Protein AF-0000000086676119 (afdb_homodimer)

Secondary structure (DSSP, 8-state):
--------STHHHHHHHHHHHHHHHHHHHHHHHHHHHTT-SSHHHHHHHHHHHHHHHHHHHHHHHHHHHTT--HHHHHGGGHHHHHHHHHT---SSHHHHHHHHHHHHHHHHHHHHHHHTTPPTTHHHHHHHTSPPHHHHHHHHHHHHHHHHH-THHHHHHHHHHHHHHHHHHHHHHHHHHH-HHHHHHHHHHHGGGHHHHHHHHHHHHHHHHHHTT---/-------TTTHHHHHHHHHHHHHHHHHHHHHHHHHHHTT-SSHHHHHHHHHHHHHHHHHHHHHHHHHHHTT--HHHHHGGGHHHHHHHHHT---SSHHHHHHHHHHHHHHHHHHHHHHHTTPPTTHHHHHHHTSPPHHHHHHHHHHHHHHHHH-THHHHHHHHHHHHHHHHHHHHHHHHHHH-HHHHHHHHHHHGGGHHHHHHHHHHHHHHHHHHTT---

Organism: NCBI:txid175570

InterPro domains:
  IPR009078 Ferritin-like superfamily [SSF47240] (15-130)
  IPR012347 Ferritin-like [G3DSA:1.20.1260.10] (3-219)
  IPR059125 Ferritin-like domain, actinomycetes [PF13794] (12-191)

Radius of gyration: 24.66 Å; Cα contacts (8 Å, |Δi|>4): 494; chains: 2; bounding box: 58×83×66 Å

Solvent-accessible surface area (backbone atoms only — not comparable to full-atom values): 22727 Å² total; per-residue (Å²): 128,83,80,75,72,78,78,71,78,74,55,51,62,29,49,46,48,50,43,12,44,50,25,43,50,22,50,49,46,19,46,51,33,40,58,41,23,71,48,37,93,45,64,63,58,19,48,53,38,35,46,54,16,26,50,24,38,55,38,20,50,55,38,38,51,50,33,45,74,72,73,37,59,47,54,70,42,22,54,83,43,48,62,49,54,50,50,42,49,70,75,57,66,59,90,43,39,68,46,36,36,45,43,54,41,51,52,48,45,54,49,38,54,51,49,54,58,52,29,73,61,45,55,86,68,54,21,58,50,54,61,67,57,43,78,62,63,70,58,46,49,49,34,40,50,53,46,36,50,49,27,74,75,38,62,69,47,29,58,56,51,19,54,50,49,49,50,51,52,52,43,49,51,53,36,50,50,53,50,44,71,74,31,58,50,52,40,44,52,51,39,69,57,34,47,94,34,51,67,55,49,53,50,50,53,52,49,52,49,50,51,56,35,48,75,41,60,29,55,133,130,82,80,74,70,76,76,76,70,76,56,47,62,28,48,47,46,49,42,14,47,51,26,42,49,21,51,50,47,20,46,51,32,40,59,42,24,72,45,37,93,45,62,61,58,19,49,53,38,34,44,54,16,27,49,24,36,55,38,20,52,56,37,37,50,50,33,44,75,73,73,37,59,46,54,70,43,20,53,82,42,48,61,49,55,49,51,42,48,70,75,56,65,58,90,42,41,68,47,36,36,46,44,54,38,50,52,50,47,54,51,38,54,49,49,55,58,52,28,74,60,46,55,86,66,56,21,59,50,54,59,64,56,43,79,60,62,67,58,45,51,51,33,40,50,52,46,34,51,50,27,73,75,37,62,70,48,28,58,56,52,19,54,50,49,49,50,51,53,50,42,50,52,53,36,51,50,52,49,43,72,72,30,58,50,51,41,45,52,49,40,69,58,36,46,93,35,48,68,55,48,53,49,52,54,52,51,53,49,50,51,55,32,48,74,40,63,30,54,133

Sequence (440 aa):
MADTQPPPEQTEPAVIELLGLLAYAELVAFDRMAADARLAPDLTRRAILSEMAGREIDNFRRLADRLRELGTDPEEAMTPFVGPLQDYHAKTEPNDWLEALTKAYIGEGLADDFYREIAGFLQSPDRELVLDVLHESRFEEFSAEEIRAAIAADPKVANRLSMWARRLSGEALSQAQAVAMAHAGLVALVMVGVGDQAASLFKRLTSAHSARMTSVGLNNMADTQPPPEQTEPAVIELLGLLAYAELVAFDRMAADARLAPDLTRRAILSEMAGREIDNFRRLADRLRELGTDPEEAMTPFVGPLQDYHAKTEPNDWLEALTKAYIGEGLADDFYREIAGFLQSPDRELVLDVLHESRFEEFSAEEIRAAIAADPKVANRLSMWARRLSGEALSQAQAVAMAHAGLVALVMVGVGDQAASLFKRLTSAHSARMTSVGLNN

Structure (mmCIF, N/CA/C/O backbone):
data_AF-0000000086676119-model_v1
#
loop_
_entity.id
_entity.type
_entity.pdbx_description
1 polymer tRNA-(MS
#
loop_
_atom_site.group_PDB
_atom_site.id
_atom_site.type_symbol
_atom_site.label_atom_id
_atom_site.label_alt_id
_atom_site.label_comp_id
_atom_site.label_asym_id
_atom_site.label_entity_id
_atom_site.label_seq_id
_atom_site.pdbx_PDB_ins_code
_atom_site.Cartn_x
_atom_site.Cartn_y
_atom_site.Cartn_z
_atom_site.occupancy
_atom_site.B_iso_or_equiv
_atom_site.auth_seq_id
_atom_site.auth_comp_id
_atom_site.auth_asym_id
_atom_site.auth_atom_id
_atom_site.pdbx_PDB_model_num
ATOM 1 N N . MET A 1 1 ? 1.864 50.688 -15.875 1 29.44 1 MET A N 1
ATOM 2 C CA . MET A 1 1 ? 3.016 49.812 -16.031 1 29.44 1 MET A CA 1
ATOM 3 C C . MET A 1 1 ? 3.275 49.031 -14.75 1 29.44 1 MET A C 1
ATOM 5 O O . MET A 1 1 ? 3.787 49.562 -13.766 1 29.44 1 MET A O 1
ATOM 9 N N . ALA A 1 2 ? 2.326 48.188 -14.312 1 40.25 2 ALA A N 1
ATOM 10 C CA . ALA A 1 2 ? 2.303 47.719 -12.938 1 40.25 2 ALA A CA 1
ATOM 11 C C . ALA A 1 2 ? 3.598 46.969 -12.594 1 40.25 2 ALA A C 1
ATOM 13 O O . ALA A 1 2 ? 4.102 46.188 -13.391 1 40.25 2 ALA A O 1
ATOM 14 N N . ASP A 1 3 ? 4.617 47.656 -12.031 1 38.5 3 ASP A N 1
ATOM 15 C CA . ASP A 1 3 ? 5.871 47.156 -11.484 1 38.5 3 ASP A CA 1
ATOM 16 C C . ASP A 1 3 ? 5.684 45.75 -10.867 1 38.5 3 ASP A C 1
ATOM 18 O O . ASP A 1 3 ? 4.879 45.594 -9.953 1 38.5 3 ASP A O 1
ATOM 22 N N . THR A 1 4 ? 5.77 44.688 -11.648 1 38.91 4 THR A N 1
ATOM 23 C CA . THR A 1 4 ? 5.84 43.25 -11.484 1 38.91 4 THR A CA 1
ATOM 24 C C . THR A 1 4 ? 6.773 42.875 -10.328 1 38.91 4 THR A C 1
ATOM 26 O O . THR A 1 4 ? 7.988 43.062 -10.422 1 38.91 4 THR A O 1
ATOM 29 N N . GLN A 1 5 ? 6.414 43.219 -9.023 1 40.84 5 GLN A N 1
ATOM 30 C CA . GLN A 1 5 ? 7.16 42.875 -7.816 1 40.84 5 GLN A CA 1
ATOM 31 C C . GLN A 1 5 ? 7.816 41.5 -7.949 1 40.84 5 GLN A C 1
ATOM 33 O O . GLN A 1 5 ? 7.188 40.562 -8.422 1 40.84 5 GLN A O 1
ATOM 38 N N . PRO A 1 6 ? 9.141 41.438 -8.016 1 45.19 6 PRO A N 1
ATOM 39 C CA . PRO A 1 6 ? 9.977 40.219 -8.133 1 45.19 6 PRO A CA 1
ATOM 40 C C . PRO A 1 6 ? 9.461 39.062 -7.297 1 45.19 6 PRO A C 1
ATOM 42 O O . PRO A 1 6 ? 8.992 39.281 -6.172 1 45.19 6 PRO A O 1
ATOM 45 N N . PRO A 1 7 ? 8.883 38.031 -7.77 1 43.41 7 PRO A N 1
ATOM 46 C CA . PRO A 1 7 ? 8.336 36.844 -7.137 1 43.41 7 PRO A CA 1
ATOM 47 C C . PRO A 1 7 ? 9.242 36.281 -6.039 1 43.41 7 PRO A C 1
ATOM 49 O O . PRO A 1 7 ? 10.453 36.156 -6.234 1 43.41 7 PRO A O 1
ATOM 52 N N . PRO A 1 8 ? 8.977 36.281 -4.625 1 42.59 8 PRO A N 1
ATOM 53 C CA . PRO A 1 8 ? 9.812 36.031 -3.453 1 42.59 8 PRO A CA 1
ATOM 54 C C . PRO A 1 8 ? 10.742 34.844 -3.643 1 42.59 8 PRO A C 1
ATOM 56 O O . PRO A 1 8 ? 10.305 33.781 -4.09 1 42.59 8 PRO A O 1
ATOM 59 N N . GLU A 1 9 ? 11.945 34.812 -3.867 1 46.28 9 GLU A N 1
ATOM 60 C CA . GLU A 1 9 ? 13.094 33.969 -3.551 1 46.28 9 GLU A CA 1
ATOM 61 C C . GLU A 1 9 ? 12.859 33.188 -2.273 1 46.28 9 GLU A C 1
ATOM 63 O O . GLU A 1 9 ? 13.312 32.031 -2.156 1 46.28 9 GLU A O 1
ATOM 68 N N . GLN A 1 10 ? 12.312 33.812 -1.153 1 46.47 10 GLN A N 1
ATOM 69 C CA . GLN A 1 10 ? 12.102 33.406 0.229 1 46.47 10 GLN A CA 1
ATOM 70 C C . GLN A 1 10 ? 11.078 32.25 0.312 1 46.47 10 GLN A C 1
ATOM 72 O O . GLN A 1 10 ? 10.984 31.578 1.336 1 46.47 10 GLN A O 1
ATOM 77 N N . THR A 1 11 ? 10.102 32.125 -0.656 1 55.72 11 THR A N 1
ATOM 78 C CA . THR A 1 11 ? 8.945 31.25 -0.73 1 55.72 11 THR A CA 1
ATOM 79 C C . THR A 1 11 ? 9.383 29.812 -0.968 1 55.72 11 THR A C 1
ATOM 81 O O . THR A 1 11 ? 8.766 28.875 -0.458 1 55.72 11 THR A O 1
ATOM 84 N N . GLU A 1 12 ? 10.75 29.703 -1.245 1 76.69 12 GLU A N 1
ATOM 85 C CA . GLU A 1 12 ? 11.164 28.391 -1.768 1 76.69 12 GLU A CA 1
ATOM 86 C C . GLU A 1 12 ? 11.461 27.422 -0.636 1 76.69 12 GLU A C 1
ATOM 88 O O . GLU A 1 12 ? 11.008 26.266 -0.664 1 76.69 12 GLU A O 1
ATOM 93 N N . PRO A 1 13 ? 11.984 28.078 0.512 1 82.81 13 PRO A N 1
ATOM 94 C CA . PRO A 1 13 ? 12.273 27.109 1.572 1 82.81 13 PRO A CA 1
ATOM 95 C C . PRO A 1 13 ? 11.016 26.609 2.27 1 82.81 13 PRO A C 1
ATOM 97 O O . PRO A 1 13 ? 10.922 25.422 2.607 1 82.81 13 PRO A O 1
ATOM 100 N N . ALA A 1 14 ? 10.078 27.5 2.383 1 84.19 14 ALA A N 1
ATOM 101 C CA . ALA A 1 14 ? 8.836 27.109 3.043 1 84.19 14 ALA A CA 1
ATOM 102 C C . ALA A 1 14 ? 8.055 26.109 2.199 1 84.19 14 ALA A C 1
ATOM 104 O O . ALA A 1 14 ? 7.438 25.188 2.736 1 84.19 14 ALA A O 1
ATOM 105 N N . VAL A 1 15 ? 8.094 26.344 0.938 1 89.69 15 VAL A N 1
ATOM 106 C CA . VAL A 1 15 ? 7.41 25.453 0.02 1 89.69 15 VAL A CA 1
ATOM 107 C C . VAL A 1 15 ? 8.07 24.062 0.061 1 89.69 15 VAL A C 1
ATOM 109 O O . VAL A 1 15 ? 7.379 23.047 0.087 1 89.69 15 VAL A O 1
ATOM 112 N N . ILE A 1 16 ? 9.32 24.062 0.099 1 93.06 16 ILE A N 1
ATOM 113 C CA . ILE A 1 16 ? 10.062 22.812 0.166 1 93.06 16 ILE A CA 1
ATOM 114 C C . ILE A 1 16 ? 9.727 22.078 1.462 1 93.06 16 ILE A C 1
ATOM 116 O O . ILE A 1 16 ? 9.516 20.859 1.458 1 93.06 16 ILE A O 1
ATOM 120 N N . GLU A 1 17 ? 9.633 22.781 2.521 1 92.44 17 GLU A N 1
ATOM 121 C CA . GLU A 1 17 ? 9.273 22.188 3.803 1 92.44 17 GLU A CA 1
ATOM 122 C C . GLU A 1 17 ? 7.859 21.609 3.764 1 92.44 17 GLU A C 1
ATOM 124 O O . GLU A 1 17 ? 7.621 20.5 4.238 1 92.44 17 GLU A O 1
ATOM 129 N N . LEU A 1 18 ? 6.988 22.391 3.197 1 92.5 18 LEU A N 1
ATOM 130 C CA . LEU A 1 18 ? 5.609 21.922 3.084 1 92.5 18 LEU A CA 1
ATOM 131 C C . LEU A 1 18 ? 5.531 20.656 2.234 1 92.5 18 LEU A C 1
ATOM 133 O O . LEU A 1 18 ? 4.871 19.688 2.617 1 92.5 18 LEU A O 1
ATOM 137 N N . LEU A 1 19 ? 6.207 20.719 1.117 1 95.44 19 LEU A N 1
ATOM 138 C CA . LEU A 1 19 ? 6.191 19.562 0.218 1 95.44 19 LEU A CA 1
ATOM 139 C C . LEU A 1 19 ? 6.84 18.344 0.875 1 95.44 19 LEU A C 1
ATOM 141 O O . LEU A 1 19 ? 6.391 17.219 0.68 1 95.44 19 LEU A O 1
ATOM 145 N N . GLY A 1 20 ? 7.906 18.516 1.616 1 96.5 20 GLY A N 1
ATOM 146 C CA . GLY A 1 20 ? 8.516 17.438 2.375 1 96.5 20 GLY A CA 1
ATOM 147 C C . GLY A 1 20 ? 7.582 16.828 3.4 1 96.5 20 GLY A C 1
ATOM 148 O O . GLY A 1 20 ? 7.508 15.609 3.529 1 96.5 20 GLY A O 1
ATOM 149 N N . LEU A 1 21 ? 6.852 17.688 4.125 1 95.19 21 LEU A N 1
ATOM 150 C CA . LEU A 1 21 ? 5.855 17.25 5.098 1 95.19 21 LEU A CA 1
ATOM 151 C C . LEU A 1 21 ? 4.773 16.406 4.426 1 95.19 21 LEU A C 1
ATOM 153 O O . LEU A 1 21 ? 4.465 15.312 4.887 1 95.19 21 LEU A O 1
ATOM 157 N N . LEU A 1 22 ? 4.293 16.922 3.316 1 96.44 22 LEU A N 1
ATOM 158 C CA . LEU A 1 22 ? 3.225 16.234 2.598 1 96.44 22 LEU A CA 1
ATOM 159 C C . LEU A 1 22 ? 3.713 14.898 2.045 1 96.44 22 LEU A C 1
ATOM 161 O O . LEU A 1 22 ? 2.996 13.898 2.104 1 96.44 22 LEU A O 1
ATOM 165 N N . ALA A 1 23 ? 4.902 14.914 1.523 1 98.25 23 ALA A N 1
ATOM 166 C CA . ALA A 1 23 ? 5.457 13.688 0.953 1 98.25 23 ALA A CA 1
ATOM 167 C C . ALA A 1 23 ? 5.594 12.602 2.016 1 98.25 23 ALA A C 1
ATOM 169 O O . ALA A 1 23 ? 5.184 11.461 1.799 1 98.25 23 ALA A O 1
ATOM 170 N N . TYR A 1 24 ? 6.102 12.969 3.102 1 98.19 24 TYR A N 1
ATOM 171 C CA . TYR A 1 24 ? 6.254 11.969 4.148 1 98.19 24 TYR A CA 1
ATOM 172 C C . TYR A 1 24 ? 4.898 11.531 4.695 1 98.19 24 TYR A C 1
ATOM 174 O O . TYR A 1 24 ? 4.691 10.359 5 1 98.19 24 TYR A O 1
ATOM 182 N N . ALA A 1 25 ? 4 12.445 4.836 1 97.12 25 ALA A N 1
ATOM 183 C CA . ALA A 1 25 ? 2.656 12.117 5.305 1 97.12 25 ALA A CA 1
ATOM 184 C C . ALA A 1 25 ? 1.995 11.086 4.398 1 97.12 25 ALA A C 1
ATOM 186 O O . ALA A 1 25 ? 1.345 10.156 4.883 1 97.12 25 ALA A O 1
ATOM 187 N N . GLU A 1 26 ? 2.164 11.25 3.1 1 97.69 26 GLU A N 1
ATOM 188 C CA . GLU A 1 26 ? 1.604 10.297 2.146 1 97.69 26 GLU A CA 1
ATOM 189 C C . GLU A 1 26 ? 2.236 8.922 2.311 1 97.69 26 GLU A C 1
ATOM 191 O O . GLU A 1 26 ? 1.542 7.902 2.26 1 97.69 26 GLU A O 1
ATOM 196 N N . LEU A 1 27 ? 3.545 8.922 2.457 1 97.81 27 LEU A N 1
ATOM 197 C CA . LEU A 1 27 ? 4.25 7.652 2.629 1 97.81 27 LEU A CA 1
ATOM 198 C C . LEU A 1 27 ? 3.777 6.934 3.889 1 97.81 27 LEU A C 1
ATOM 200 O O . LEU A 1 27 ? 3.529 5.727 3.865 1 97.81 27 LEU A O 1
ATOM 204 N N . VAL A 1 28 ? 3.594 7.656 4.938 1 96.81 28 VAL A N 1
ATOM 205 C CA . VAL A 1 28 ? 3.184 7.07 6.207 1 96.81 28 VAL A CA 1
ATOM 206 C C . VAL A 1 28 ? 1.714 6.66 6.137 1 96.81 28 VAL A C 1
ATOM 208 O O . VAL A 1 28 ? 1.33 5.609 6.656 1 96.81 28 VAL A O 1
ATOM 211 N N . ALA A 1 29 ? 0.913 7.488 5.508 1 96.19 29 ALA A N 1
ATOM 212 C CA . ALA A 1 29 ? -0.494 7.129 5.34 1 96.19 29 ALA A CA 1
ATOM 213 C C . ALA A 1 29 ? -0.639 5.82 4.566 1 96.19 29 ALA A C 1
ATOM 215 O O . ALA A 1 29 ? -1.454 4.969 4.926 1 96.19 29 ALA A O 1
ATOM 216 N N . PHE A 1 30 ? 0.092 5.723 3.531 1 97.75 30 PHE A N 1
ATOM 217 C CA . PHE A 1 30 ? 0.118 4.469 2.785 1 97.75 30 PHE A CA 1
ATOM 218 C C . PHE A 1 30 ? 0.399 3.291 3.713 1 97.75 30 PHE A C 1
ATOM 220 O O . PHE A 1 30 ? -0.354 2.316 3.729 1 97.75 30 PHE A O 1
ATOM 227 N N . ASP A 1 31 ? 1.448 3.422 4.414 1 97 31 ASP A N 1
ATOM 228 C CA . ASP A 1 31 ? 1.903 2.352 5.297 1 97 31 ASP A CA 1
ATOM 229 C C . ASP A 1 31 ? 0.831 1.994 6.324 1 97 31 ASP A C 1
ATOM 231 O O . ASP A 1 31 ? 0.498 0.82 6.496 1 97 31 ASP A O 1
ATOM 235 N N . ARG A 1 32 ? 0.284 2.955 6.922 1 96.62 32 ARG A N 1
ATOM 236 C CA . ARG A 1 32 ? -0.682 2.736 7.996 1 96.62 32 ARG A CA 1
ATOM 237 C C . ARG A 1 32 ? -1.994 2.186 7.445 1 96.62 32 ARG A C 1
ATOM 239 O O . ARG A 1 32 ? -2.6 1.297 8.047 1 96.62 32 ARG A O 1
ATOM 246 N N . MET A 1 33 ? -2.391 2.68 6.32 1 96.62 33 MET A N 1
ATOM 247 C CA . MET A 1 33 ? -3.633 2.184 5.73 1 96.62 33 MET A CA 1
ATOM 248 C C . MET A 1 33 ? -3.473 0.744 5.258 1 96.62 33 MET A C 1
ATOM 250 O O . MET A 1 33 ? -4.41 -0.051 5.344 1 96.62 33 MET A O 1
ATOM 254 N N . ALA A 1 34 ? -2.326 0.482 4.703 1 97.69 34 ALA A N 1
ATOM 255 C CA . ALA A 1 34 ? -2.062 -0.903 4.32 1 97.69 34 ALA A CA 1
ATOM 256 C C . ALA A 1 34 ? -2.168 -1.834 5.527 1 97.69 34 ALA A C 1
ATOM 258 O O . ALA A 1 34 ? -2.787 -2.896 5.445 1 97.69 34 ALA A O 1
ATOM 259 N N . ALA A 1 35 ? -1.601 -1.447 6.668 1 97 35 ALA A N 1
ATOM 260 C CA . ALA A 1 35 ? -1.695 -2.229 7.898 1 97 35 ALA A CA 1
ATOM 261 C C . ALA A 1 35 ? -3.139 -2.314 8.383 1 97 35 ALA A C 1
ATOM 263 O O . ALA A 1 35 ? -3.615 -3.391 8.75 1 97 35 ALA A O 1
ATOM 264 N N . ASP A 1 36 ? -3.803 -1.261 8.328 1 97.69 36 ASP A N 1
ATOM 265 C CA . ASP A 1 36 ? -5.176 -1.184 8.82 1 97.69 36 ASP A CA 1
ATOM 266 C C . ASP A 1 36 ? -6.109 -2.039 7.969 1 97.69 36 ASP A C 1
ATOM 268 O O . ASP A 1 36 ? -7.109 -2.559 8.469 1 97.69 36 ASP A O 1
ATOM 272 N N . ALA A 1 37 ? -5.793 -2.168 6.699 1 98.06 37 ALA A N 1
ATOM 273 C CA . ALA A 1 37 ? -6.621 -2.941 5.777 1 98.06 37 ALA A CA 1
ATOM 274 C C . ALA A 1 37 ? -6.73 -4.395 6.227 1 98.06 37 ALA A C 1
ATOM 276 O O . ALA A 1 37 ? -7.727 -5.066 5.941 1 98.06 37 ALA A O 1
ATOM 277 N N . ARG A 1 38 ? -5.82 -4.875 7.031 1 96.94 38 ARG A N 1
ATOM 278 C CA . ARG A 1 38 ? -5.828 -6.25 7.523 1 96.94 38 ARG A CA 1
ATOM 279 C C . ARG A 1 38 ? -6.926 -6.457 8.555 1 96.94 38 ARG A C 1
ATOM 281 O O . ARG A 1 38 ? -7.285 -7.594 8.875 1 96.94 38 ARG A O 1
ATOM 288 N N . LEU A 1 39 ? -7.445 -5.383 9.102 1 98.06 39 LEU A N 1
ATOM 289 C CA . LEU A 1 39 ? -8.492 -5.457 10.117 1 98.06 39 LEU A CA 1
ATOM 290 C C . LEU A 1 39 ? -9.859 -5.625 9.477 1 98.06 39 LEU A C 1
ATOM 292 O O . LEU A 1 39 ? -10.859 -5.848 10.172 1 98.06 39 LEU A O 1
ATOM 296 N N . ALA A 1 40 ? -9.914 -5.508 8.094 1 98.31 40 ALA A N 1
ATOM 297 C CA . ALA A 1 40 ? -11.195 -5.547 7.391 1 98.31 40 ALA A CA 1
ATOM 298 C C . ALA A 1 40 ? -11.891 -6.887 7.602 1 98.31 40 ALA A C 1
ATOM 300 O O . ALA A 1 40 ? -11.25 -7.938 7.613 1 98.31 40 ALA A O 1
ATOM 301 N N . PRO A 1 41 ? -13.203 -6.852 7.738 1 97.56 41 PRO A N 1
ATOM 302 C CA . PRO A 1 41 ? -13.953 -8.086 8.008 1 97.56 41 PRO A CA 1
ATOM 303 C C . PRO A 1 41 ? -14.109 -8.961 6.77 1 97.56 41 PRO A C 1
ATOM 305 O O . PRO A 1 41 ? -14.531 -10.117 6.879 1 97.56 41 PRO A O 1
ATOM 308 N N . ASP A 1 42 ? -13.852 -8.43 5.59 1 97.75 42 ASP A N 1
ATOM 309 C CA . ASP A 1 42 ? -13.93 -9.195 4.344 1 97.75 42 ASP A CA 1
ATOM 310 C C . ASP A 1 42 ? -12.992 -8.617 3.287 1 97.75 42 ASP A C 1
ATOM 312 O O . ASP A 1 42 ? -12.391 -7.559 3.488 1 97.75 42 ASP A O 1
ATOM 316 N N . LEU A 1 43 ? -12.891 -9.289 2.18 1 97.94 43 LEU A N 1
ATOM 317 C CA . LEU A 1 43 ? -11.906 -8.938 1.165 1 97.94 43 LEU A CA 1
ATOM 318 C C . LEU A 1 43 ? -12.312 -7.664 0.431 1 97.94 43 LEU A C 1
ATOM 320 O O . LEU A 1 43 ? -11.453 -6.895 -0.007 1 97.94 43 LEU A O 1
ATOM 324 N N . THR A 1 44 ? -13.602 -7.453 0.311 1 97.62 44 THR A N 1
ATOM 325 C CA . THR A 1 44 ? -14.094 -6.266 -0.382 1 97.62 44 THR A CA 1
ATOM 326 C C . THR A 1 44 ? -13.672 -4.996 0.353 1 97.62 44 THR A C 1
ATOM 328 O O . THR A 1 44 ? -13.109 -4.078 -0.252 1 97.62 44 THR A O 1
ATOM 331 N N . ARG A 1 45 ? -13.867 -4.957 1.607 1 97.88 45 ARG A N 1
ATOM 332 C CA . ARG A 1 45 ? -13.492 -3.811 2.432 1 97.88 45 ARG A CA 1
ATOM 333 C C . ARG A 1 45 ? -11.977 -3.672 2.523 1 97.88 45 ARG A C 1
ATOM 335 O O . ARG A 1 45 ? -11.445 -2.559 2.502 1 97.88 45 ARG A O 1
ATOM 342 N N . ARG A 1 46 ? -11.328 -4.801 2.627 1 98.19 46 ARG A N 1
ATOM 343 C CA . ARG A 1 46 ? -9.867 -4.781 2.617 1 98.19 46 ARG A CA 1
ATOM 344 C C . ARG A 1 46 ? -9.336 -4.141 1.338 1 98.19 46 ARG A C 1
ATOM 346 O O . ARG A 1 46 ? -8.43 -3.312 1.383 1 98.19 46 ARG A O 1
ATOM 353 N N . ALA A 1 47 ? -9.922 -4.512 0.241 1 98.12 47 ALA A N 1
ATOM 354 C CA . ALA A 1 47 ? -9.508 -3.988 -1.058 1 98.12 47 ALA A CA 1
ATOM 355 C C . ALA A 1 47 ? -9.734 -2.482 -1.145 1 98.12 47 ALA A C 1
ATOM 357 O O . ALA A 1 47 ? -8.898 -1.75 -1.677 1 98.12 47 ALA A O 1
ATOM 358 N N . ILE A 1 48 ? -10.828 -2.027 -0.602 1 97.31 48 ILE A N 1
ATOM 359 C CA . ILE A 1 48 ? -11.164 -0.61 -0.683 1 97.31 48 ILE A CA 1
ATOM 360 C C . ILE A 1 48 ? -10.125 0.212 0.079 1 97.31 48 ILE A C 1
ATOM 362 O O . ILE A 1 48 ? -9.609 1.202 -0.441 1 97.31 48 ILE A O 1
ATOM 366 N N . LEU A 1 49 ? -9.797 -0.201 1.275 1 97.81 49 LEU A N 1
ATOM 367 C CA . LEU A 1 49 ? -8.812 0.545 2.043 1 97.81 49 LEU A CA 1
ATOM 368 C C . LEU A 1 49 ? -7.426 0.414 1.416 1 97.81 49 LEU A C 1
ATOM 370 O O . LEU A 1 49 ? -6.625 1.353 1.463 1 97.81 49 LEU A O 1
ATOM 374 N N . SER A 1 50 ? -7.113 -0.746 0.822 1 98.38 50 SER A N 1
ATOM 375 C CA . SER A 1 50 ? -5.852 -0.927 0.11 1 98.38 50 SER A CA 1
ATOM 376 C C . SER A 1 50 ? -5.762 -0.001 -1.098 1 98.38 50 SER A C 1
ATOM 378 O O . SER A 1 50 ? -4.695 0.545 -1.388 1 98.38 50 SER A O 1
ATOM 380 N N . GLU A 1 51 ? -6.867 0.184 -1.766 1 97.19 51 GLU A N 1
ATOM 381 C CA . GLU A 1 51 ? -6.91 1.128 -2.877 1 97.19 51 GLU A CA 1
ATOM 382 C C . GLU A 1 51 ? -6.656 2.555 -2.4 1 97.19 51 GLU A C 1
ATOM 384 O O . GLU A 1 51 ? -5.953 3.32 -3.064 1 97.19 51 GLU A O 1
ATOM 389 N N . MET A 1 52 ? -7.254 2.854 -1.307 1 96.25 52 MET A N 1
ATOM 390 C CA . MET A 1 52 ? -7 4.16 -0.707 1 96.25 52 MET A CA 1
ATOM 391 C C . MET A 1 52 ? -5.516 4.348 -0.415 1 96.25 52 MET A C 1
ATOM 393 O O . MET A 1 52 ? -4.953 5.41 -0.689 1 96.25 52 MET A O 1
ATOM 397 N N . ALA A 1 53 ? -4.926 3.326 0.139 1 97.56 53 ALA A N 1
ATOM 398 C CA . ALA A 1 53 ? -3.49 3.352 0.41 1 97.56 53 ALA A CA 1
ATOM 399 C C . ALA A 1 53 ? -2.691 3.547 -0.875 1 97.56 53 ALA A C 1
ATOM 401 O O . ALA A 1 53 ? -1.731 4.32 -0.906 1 97.56 53 ALA A O 1
ATOM 402 N N . GLY A 1 54 ? -3.092 2.877 -1.952 1 96.88 54 GLY A N 1
ATOM 403 C CA . GLY A 1 54 ? -2.426 3.031 -3.236 1 96.88 54 GLY A CA 1
ATOM 404 C C . GLY A 1 54 ? -2.416 4.465 -3.734 1 96.88 54 GLY A C 1
ATOM 405 O O . GLY A 1 54 ? -1.435 4.914 -4.328 1 96.88 54 GLY A O 1
ATOM 406 N N . ARG A 1 55 ? -3.428 5.16 -3.467 1 96.56 55 ARG A N 1
ATOM 407 C CA . ARG A 1 55 ? -3.518 6.555 -3.893 1 96.56 55 ARG A CA 1
ATOM 408 C C . ARG A 1 55 ? -2.498 7.418 -3.158 1 96.56 55 ARG A C 1
ATOM 410 O O . ARG A 1 55 ? -1.952 8.367 -3.729 1 96.56 55 ARG A O 1
ATOM 417 N N . GLU A 1 56 ? -2.229 7.062 -1.917 1 97.38 56 GLU A N 1
ATOM 418 C CA . GLU A 1 56 ? -1.226 7.797 -1.15 1 97.38 56 GLU A CA 1
ATOM 419 C C . GLU A 1 56 ? 0.144 7.719 -1.818 1 97.38 56 GLU A C 1
ATOM 421 O O . GLU A 1 56 ? 0.878 8.711 -1.857 1 97.38 56 GLU A O 1
ATOM 426 N N . ILE A 1 57 ? 0.44 6.598 -2.359 1 97.25 57 ILE A N 1
ATOM 427 C CA . ILE A 1 57 ? 1.744 6.422 -2.988 1 97.25 57 ILE A CA 1
ATOM 428 C C . ILE A 1 57 ? 1.807 7.23 -4.281 1 97.25 57 ILE A C 1
ATOM 430 O O . ILE A 1 57 ? 2.852 7.793 -4.617 1 97.25 57 ILE A O 1
ATOM 434 N N . ASP A 1 58 ? 0.715 7.246 -4.98 1 96.56 58 ASP A N 1
ATOM 435 C CA . ASP A 1 58 ? 0.658 8.094 -6.164 1 96.56 58 ASP A CA 1
ATOM 436 C C . ASP A 1 58 ? 0.921 9.555 -5.805 1 96.56 58 ASP A C 1
ATOM 438 O O . ASP A 1 58 ? 1.681 10.242 -6.488 1 96.56 58 ASP A O 1
ATOM 442 N N . ASN A 1 59 ? 0.287 9.984 -4.789 1 97.56 59 ASN A N 1
ATOM 443 C CA . ASN A 1 59 ? 0.489 11.344 -4.305 1 97.56 59 ASN A CA 1
ATOM 444 C C . ASN A 1 59 ? 1.935 11.578 -3.877 1 97.56 59 ASN A C 1
ATOM 446 O O . ASN A 1 59 ? 2.527 12.609 -4.215 1 97.56 59 ASN A O 1
ATOM 450 N N . PHE A 1 60 ? 2.492 10.633 -3.16 1 98.31 60 PHE A N 1
ATOM 451 C CA . PHE A 1 60 ? 3.889 10.727 -2.752 1 98.31 60 PHE A CA 1
ATOM 452 C C . PHE A 1 60 ? 4.793 10.961 -3.959 1 98.31 60 PHE A C 1
ATOM 454 O O . PHE A 1 60 ? 5.652 11.844 -3.939 1 98.31 60 PHE A O 1
ATOM 461 N N . ARG A 1 61 ? 4.566 10.172 -4.961 1 97.94 61 ARG A N 1
ATOM 462 C CA . ARG A 1 61 ? 5.41 10.25 -6.148 1 97.94 61 ARG A CA 1
ATOM 463 C C . ARG A 1 61 ? 5.355 11.648 -6.77 1 97.94 61 ARG A C 1
ATOM 465 O O . ARG A 1 61 ? 6.383 12.195 -7.16 1 97.94 61 ARG A O 1
ATOM 472 N N . ARG A 1 62 ? 4.207 12.195 -6.844 1 98.12 62 ARG A N 1
ATOM 473 C CA . ARG A 1 62 ? 4.039 13.531 -7.402 1 98.12 62 ARG A CA 1
ATOM 474 C C . ARG A 1 62 ? 4.781 14.57 -6.566 1 98.12 62 ARG A C 1
ATOM 476 O O . ARG A 1 62 ? 5.434 15.461 -7.113 1 98.12 62 ARG A O 1
ATOM 483 N N . LEU A 1 63 ? 4.684 14.43 -5.273 1 98.44 63 LEU A N 1
ATOM 484 C CA . LEU A 1 63 ? 5.34 15.359 -4.363 1 98.44 63 LEU A CA 1
ATOM 485 C C . LEU A 1 63 ? 6.855 15.211 -4.426 1 98.44 63 LEU A C 1
ATOM 487 O O . LEU A 1 63 ? 7.586 16.203 -4.465 1 98.44 63 LEU A O 1
ATOM 491 N N . ALA A 1 64 ? 7.301 13.984 -4.449 1 98.5 64 ALA A N 1
ATOM 492 C CA . ALA A 1 64 ? 8.734 13.711 -4.555 1 98.5 64 ALA A CA 1
ATOM 493 C C . ALA A 1 64 ? 9.297 14.25 -5.867 1 98.5 64 ALA A C 1
ATOM 495 O O . ALA A 1 64 ? 10.391 14.828 -5.887 1 98.5 64 ALA A O 1
ATOM 496 N N . ASP A 1 65 ? 8.562 14.078 -6.941 1 98.12 65 ASP A N 1
ATOM 497 C CA . ASP A 1 65 ? 8.992 14.609 -8.234 1 98.12 65 ASP A CA 1
ATOM 498 C C . ASP A 1 65 ? 9.125 16.125 -8.188 1 98.12 65 ASP A C 1
ATOM 500 O O . ASP A 1 65 ? 10.086 16.688 -8.727 1 98.12 65 ASP A O 1
ATOM 504 N N . ARG A 1 66 ? 8.195 16.797 -7.555 1 98.06 66 ARG A N 1
ATOM 505 C CA . ARG A 1 66 ? 8.242 18.266 -7.441 1 98.06 66 ARG A CA 1
ATOM 506 C C . ARG A 1 66 ? 9.445 18.703 -6.625 1 98.06 66 ARG A C 1
ATOM 508 O O . ARG A 1 66 ? 10.102 19.688 -6.965 1 98.06 66 ARG A O 1
ATOM 515 N N . LEU A 1 67 ? 9.719 17.984 -5.551 1 98.06 67 LEU A N 1
ATOM 516 C CA . LEU A 1 67 ? 10.891 18.281 -4.738 1 98.06 67 LEU A CA 1
ATOM 517 C C . LEU A 1 67 ? 12.164 18.188 -5.57 1 98.06 67 LEU A C 1
ATOM 519 O O . LEU A 1 67 ? 13.031 19.062 -5.492 1 98.06 67 LEU A O 1
ATOM 523 N N . ARG A 1 68 ? 12.219 17.172 -6.375 1 98.06 68 ARG A N 1
ATOM 524 C CA . ARG A 1 68 ? 13.383 17 -7.246 1 98.06 68 ARG A CA 1
ATOM 525 C C . ARG A 1 68 ? 13.461 18.141 -8.273 1 98.06 68 ARG A C 1
ATOM 527 O O . ARG A 1 68 ? 14.547 18.641 -8.57 1 98.06 68 ARG A O 1
ATOM 534 N N . GLU A 1 69 ? 12.359 18.562 -8.805 1 97.19 69 GLU A N 1
ATOM 535 C CA . GLU A 1 69 ? 12.312 19.688 -9.742 1 97.19 69 GLU A CA 1
ATOM 536 C C . GLU A 1 69 ? 12.844 20.953 -9.094 1 97.19 69 GLU A C 1
ATOM 538 O O . GLU A 1 69 ? 13.422 21.812 -9.773 1 97.19 69 GLU A O 1
ATOM 543 N N . LEU A 1 70 ? 12.648 21.047 -7.805 1 95.69 70 LEU A N 1
ATOM 54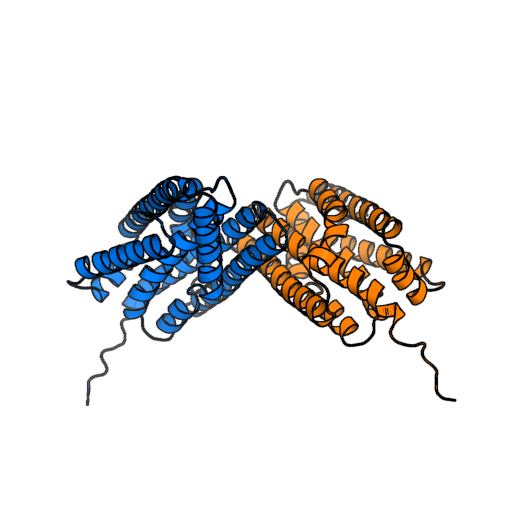4 C CA . LEU A 1 70 ? 13.094 22.234 -7.059 1 95.69 70 LEU A CA 1
ATOM 545 C C . LEU A 1 70 ? 14.531 22.062 -6.594 1 95.69 70 LEU A C 1
ATOM 547 O O . LEU A 1 70 ? 15.047 22.891 -5.84 1 95.69 70 LEU A O 1
ATOM 551 N N . GLY A 1 71 ? 15.125 20.922 -7.008 1 96.69 71 GLY A N 1
ATOM 552 C CA . GLY A 1 71 ? 16.531 20.688 -6.727 1 96.69 71 GLY A CA 1
ATOM 553 C C . GLY A 1 71 ? 16.781 20.125 -5.34 1 96.69 71 GLY A C 1
ATOM 554 O O . GLY A 1 71 ? 17.875 20.234 -4.801 1 96.69 71 GLY A O 1
ATOM 555 N N . THR A 1 72 ? 15.727 19.594 -4.695 1 97.31 72 THR A N 1
ATOM 556 C CA . THR A 1 72 ? 15.836 19.062 -3.342 1 97.31 72 THR A CA 1
ATOM 557 C C . THR A 1 72 ? 15.656 17.547 -3.34 1 97.31 72 THR A C 1
ATOM 559 O O . THR A 1 72 ? 14.766 17.031 -4.016 1 97.31 72 THR A O 1
ATOM 562 N N . ASP A 1 73 ? 16.516 16.859 -2.615 1 98.06 73 ASP A N 1
ATOM 563 C CA . ASP A 1 73 ? 16.344 15.422 -2.398 1 98.06 73 ASP A CA 1
ATOM 564 C C . ASP A 1 73 ? 15.117 15.141 -1.534 1 98.06 73 ASP A C 1
ATOM 566 O O . ASP A 1 73 ? 15 15.656 -0.424 1 98.06 73 ASP A O 1
ATOM 570 N N . PRO A 1 74 ? 14.273 14.297 -2.01 1 98.31 74 PRO A N 1
ATOM 571 C CA . PRO A 1 74 ? 13.039 14.047 -1.263 1 98.31 74 PRO A CA 1
ATOM 572 C C . PRO A 1 74 ? 1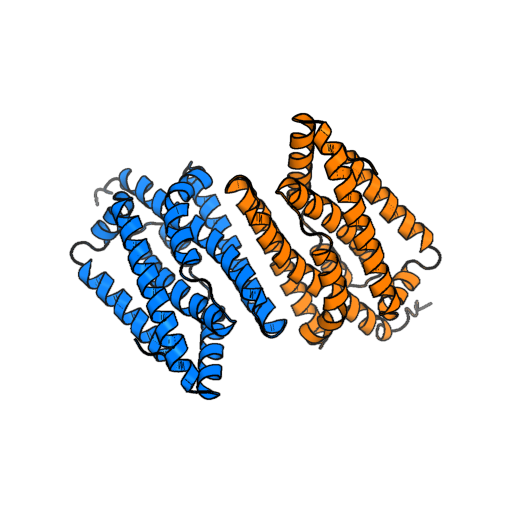3.297 13.5 0.138 1 98.31 74 PRO A C 1
ATOM 574 O O . PRO A 1 74 ? 12.617 13.883 1.092 1 98.31 74 PRO A O 1
ATOM 577 N N . GLU A 1 75 ? 14.227 12.633 0.285 1 98.5 75 GLU A N 1
ATOM 578 C CA . GLU A 1 75 ? 14.523 12.086 1.606 1 98.5 75 GLU A CA 1
ATOM 579 C C . GLU A 1 75 ? 14.977 13.18 2.568 1 98.5 75 GLU A C 1
ATOM 581 O O . GLU A 1 75 ? 14.562 13.203 3.73 1 98.5 75 GLU A O 1
ATOM 586 N N . GLU A 1 76 ? 15.789 14.055 2.129 1 97.75 76 GLU A N 1
ATOM 587 C CA . GLU A 1 76 ? 16.234 15.164 2.953 1 97.75 76 GLU A CA 1
ATOM 588 C C . GLU A 1 76 ? 15.07 16.047 3.381 1 97.75 76 GLU A C 1
ATOM 590 O O . GLU A 1 76 ? 15.008 16.484 4.527 1 97.75 76 GLU A O 1
ATOM 595 N N . ALA A 1 77 ? 14.172 16.25 2.475 1 96.62 77 ALA A N 1
ATOM 596 C CA . ALA A 1 77 ? 13.023 17.109 2.744 1 96.62 77 ALA A CA 1
ATOM 597 C C . ALA A 1 77 ? 12.062 16.453 3.73 1 96.62 77 ALA A C 1
ATOM 599 O O . ALA A 1 77 ? 11.398 17.141 4.504 1 96.62 77 ALA A O 1
ATOM 600 N N . MET A 1 78 ? 12 15.148 3.725 1 98 78 MET A N 1
ATOM 601 C CA . MET A 1 78 ? 11.031 14.406 4.527 1 98 78 MET A CA 1
ATOM 602 C C . MET A 1 78 ? 11.562 14.172 5.938 1 98 78 MET A C 1
ATOM 604 O O . MET A 1 78 ? 10.789 14.102 6.895 1 98 78 MET A O 1
ATOM 608 N N . THR A 1 79 ? 12.828 14.109 6.09 1 97.38 79 THR A N 1
ATOM 609 C CA . THR A 1 79 ? 13.508 13.602 7.277 1 97.38 79 THR A CA 1
ATOM 610 C C . THR A 1 79 ? 13.07 14.375 8.523 1 97.38 79 THR A C 1
ATOM 612 O O . THR A 1 79 ? 12.797 13.781 9.562 1 97.38 79 THR A O 1
ATOM 615 N N . PRO A 1 80 ? 12.883 15.68 8.461 1 94.56 80 PRO A N 1
ATOM 616 C CA . PRO A 1 80 ? 12.531 16.438 9.672 1 94.56 80 PRO A CA 1
ATOM 617 C C . PRO A 1 80 ? 11.156 16.062 10.211 1 94.56 80 PRO A C 1
ATOM 619 O O . PRO A 1 80 ? 10.844 16.344 11.375 1 94.56 80 PRO A O 1
ATOM 622 N N . PHE A 1 81 ? 10.398 15.398 9.453 1 96.19 81 PHE A N 1
ATOM 623 C CA . PHE A 1 81 ? 9.008 15.188 9.836 1 96.19 81 PHE A CA 1
ATOM 624 C C . PHE A 1 81 ? 8.781 13.742 10.266 1 96.19 81 PHE A C 1
ATOM 626 O O . PHE A 1 81 ? 7.68 13.375 10.672 1 96.19 81 PHE A O 1
ATOM 633 N N . VAL A 1 82 ? 9.758 12.938 10.188 1 96.69 82 VAL A N 1
ATOM 634 C CA . VAL A 1 82 ? 9.648 11.523 10.523 1 96.69 82 VAL A CA 1
ATOM 635 C C . VAL A 1 82 ? 9.203 11.375 11.977 1 96.69 82 VAL A C 1
ATOM 637 O O . VAL A 1 82 ? 8.227 10.688 12.266 1 96.69 82 VAL A O 1
ATOM 640 N N . GLY A 1 83 ? 9.844 12.055 12.875 1 95 83 GLY A N 1
ATOM 641 C CA . GLY A 1 83 ? 9.547 11.953 14.297 1 95 83 GLY A CA 1
ATOM 642 C C . GLY A 1 83 ? 8.102 12.273 14.633 1 95 83 GLY A C 1
ATOM 643 O O . GLY A 1 83 ? 7.363 11.414 15.117 1 95 83 GLY A O 1
ATOM 644 N N . PRO A 1 84 ? 7.664 13.477 14.289 1 93.94 84 PRO A N 1
ATOM 645 C CA . PRO A 1 84 ? 6.312 13.898 14.664 1 93.94 84 PRO A CA 1
ATOM 646 C C . PRO A 1 84 ? 5.23 13.008 14.062 1 93.94 84 PRO A C 1
ATOM 648 O O . PRO A 1 84 ? 4.262 12.656 14.742 1 93.94 84 PRO A O 1
ATOM 651 N N . LEU A 1 85 ? 5.344 12.641 12.781 1 95.5 85 LEU A N 1
ATOM 652 C CA . LEU A 1 85 ? 4.312 11.836 12.141 1 95.5 85 LEU A CA 1
ATOM 653 C C . LEU A 1 85 ? 4.336 10.406 12.664 1 95.5 85 LEU A C 1
ATOM 655 O O . LEU A 1 85 ? 3.287 9.773 12.828 1 95.5 85 LEU A O 1
ATOM 659 N N . GLN A 1 86 ? 5.496 9.898 12.898 1 94.69 86 GLN A N 1
ATOM 660 C CA . GLN A 1 86 ? 5.57 8.57 13.508 1 94.69 86 GLN A CA 1
ATOM 661 C C . GLN A 1 86 ? 4.961 8.57 14.906 1 94.69 86 GLN A C 1
ATOM 663 O O . GLN A 1 86 ? 4.285 7.617 15.297 1 94.69 86 GLN A O 1
ATOM 668 N N . ASP A 1 87 ? 5.207 9.594 15.68 1 95.12 87 ASP A N 1
ATOM 669 C CA . ASP A 1 87 ? 4.633 9.711 17.016 1 95.12 87 ASP A CA 1
ATOM 670 C C . ASP A 1 87 ? 3.109 9.727 16.969 1 95.12 87 ASP A C 1
ATOM 672 O O . ASP A 1 87 ? 2.443 9.062 17.766 1 95.12 87 ASP A O 1
ATOM 676 N N . TYR A 1 88 ? 2.57 10.484 16.078 1 96.75 88 TYR A N 1
ATOM 677 C CA . TYR A 1 88 ? 1.122 10.516 15.906 1 96.75 88 TYR A CA 1
ATOM 678 C C . TYR A 1 88 ? 0.571 9.117 15.672 1 96.75 88 TYR A C 1
ATOM 680 O O . TYR A 1 88 ? -0.393 8.703 16.328 1 96.75 88 TYR A O 1
ATOM 688 N N . HIS A 1 89 ? 1.17 8.391 14.781 1 95.44 89 HIS A N 1
ATOM 689 C CA . HIS A 1 89 ? 0.621 7.105 14.367 1 95.44 89 HIS A CA 1
ATOM 690 C C . HIS A 1 89 ? 0.848 6.039 15.438 1 95.44 89 HIS A C 1
ATOM 692 O O . HIS A 1 89 ? 0.022 5.141 15.609 1 95.44 89 HIS A O 1
ATOM 698 N N . ALA A 1 90 ? 1.95 6.195 16.172 1 94.75 90 ALA A N 1
ATOM 699 C CA . ALA A 1 90 ? 2.205 5.273 17.281 1 94.75 90 ALA A CA 1
ATOM 700 C C . ALA A 1 90 ? 1.156 5.426 18.375 1 94.75 90 ALA A C 1
ATOM 702 O O . ALA A 1 90 ? 0.798 4.453 19.031 1 94.75 90 ALA A O 1
ATOM 703 N N . LYS A 1 91 ? 0.647 6.594 18.484 1 96.62 91 LYS A N 1
ATOM 704 C CA . LYS A 1 91 ? -0.314 6.895 19.531 1 96.62 91 LYS A CA 1
ATOM 705 C C . LYS A 1 91 ? -1.747 6.703 19.047 1 96.62 91 LYS A C 1
ATOM 707 O O . LYS A 1 91 ? -2.695 6.828 19.828 1 96.62 91 LYS A O 1
ATOM 712 N N . THR A 1 92 ? -1.884 6.375 17.781 1 97.56 92 THR A N 1
ATOM 713 C CA . THR A 1 92 ? -3.225 6.262 17.219 1 97.56 92 THR A CA 1
ATOM 714 C C . THR A 1 92 ? -3.367 4.965 16.422 1 97.56 92 THR A C 1
ATOM 716 O O . THR A 1 92 ? -3.896 4.973 15.305 1 97.56 92 THR A O 1
ATOM 719 N N . GLU A 1 93 ? -2.889 3.953 16.906 1 97.38 93 GLU A N 1
ATOM 720 C CA . GLU A 1 93 ? -3.059 2.641 16.297 1 97.38 93 GLU A CA 1
ATOM 721 C C . GLU A 1 93 ? -4.465 2.098 16.531 1 97.38 93 GLU A C 1
ATOM 723 O O . GLU A 1 93 ? -4.891 1.94 17.672 1 97.38 93 GLU A O 1
ATOM 728 N N . PRO A 1 94 ? -5.188 1.814 15.492 1 98.44 94 PRO A N 1
ATOM 729 C CA . PRO A 1 94 ? -6.539 1.29 15.68 1 98.44 94 PRO A CA 1
ATOM 730 C C . PRO A 1 94 ? -6.551 -0.143 16.203 1 98.44 94 PRO A C 1
ATOM 732 O O . PRO A 1 94 ? -5.656 -0.929 15.891 1 98.44 94 PRO A O 1
ATOM 735 N N . ASN A 1 95 ? -7.625 -0.482 16.984 1 97.69 95 ASN A N 1
ATOM 736 C CA . ASN A 1 95 ? -7.758 -1.82 17.547 1 97.69 95 ASN A CA 1
ATOM 737 C C . ASN A 1 95 ? -8.664 -2.703 16.688 1 97.69 95 ASN A C 1
ATOM 739 O O . ASN A 1 95 ? -8.672 -3.926 16.844 1 97.69 95 ASN A O 1
ATOM 743 N N . ASP A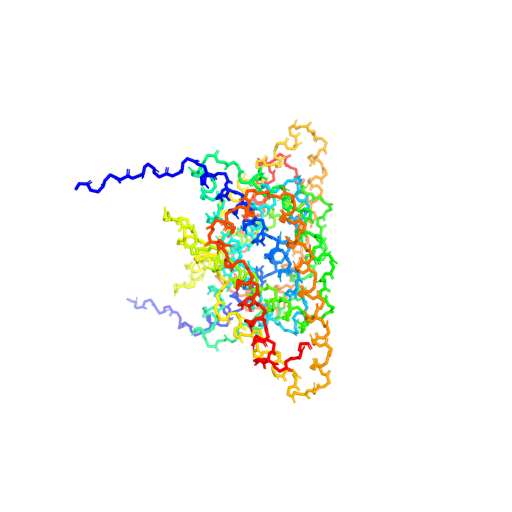 1 96 ? -9.438 -2.062 15.914 1 98.19 96 ASP A N 1
ATOM 744 C CA . ASP A 1 96 ? -10.359 -2.812 15.07 1 98.19 96 ASP A CA 1
ATOM 745 C C . ASP A 1 96 ? -10.695 -2.037 13.797 1 98.19 96 ASP A C 1
ATOM 747 O O . ASP A 1 96 ? -10.18 -0.939 13.578 1 98.19 96 ASP A O 1
ATOM 751 N N . TRP A 1 97 ? -11.484 -2.631 12.984 1 98.44 97 TRP A N 1
ATOM 752 C CA . TRP A 1 97 ? -11.797 -2.113 11.656 1 98.44 97 TRP A CA 1
ATOM 753 C C . TRP A 1 97 ? -12.477 -0.75 11.75 1 98.44 97 TRP A C 1
ATOM 755 O O . TRP A 1 97 ? -12.125 0.177 11.016 1 98.44 97 TRP A O 1
ATOM 765 N N . LEU A 1 98 ? -13.422 -0.573 12.648 1 98.5 98 LEU A N 1
ATOM 766 C CA . LEU A 1 98 ? -14.156 0.683 12.75 1 98.5 98 LEU A CA 1
ATOM 767 C C . LEU A 1 98 ? -13.242 1.81 13.219 1 98.5 98 LEU A C 1
ATOM 769 O O . LEU A 1 98 ? -13.383 2.953 12.781 1 98.5 98 LEU A O 1
ATOM 773 N N . GLU A 1 99 ? -12.328 1.479 14.086 1 98.5 99 GLU A N 1
ATOM 774 C CA . GLU A 1 99 ? -11.336 2.477 14.484 1 98.5 99 GLU A CA 1
ATOM 775 C C . GLU A 1 99 ? -10.43 2.852 13.32 1 98.5 99 GLU A C 1
ATOM 777 O O . GLU A 1 99 ? -10.055 4.016 13.164 1 98.5 99 GLU A O 1
ATOM 782 N N . ALA A 1 100 ? -10.062 1.855 12.531 1 98.5 100 ALA A N 1
ATOM 783 C CA . ALA A 1 100 ? -9.258 2.129 11.344 1 98.5 100 ALA A CA 1
ATOM 784 C C . ALA A 1 100 ? -9.984 3.082 10.398 1 98.5 100 ALA A C 1
ATOM 786 O O . ALA A 1 100 ? -9.398 4.055 9.922 1 98.5 100 ALA A O 1
ATOM 787 N N . LEU A 1 101 ? -11.258 2.824 10.211 1 98.31 101 LEU A N 1
ATOM 788 C CA . LEU A 1 101 ? -12.047 3.658 9.312 1 98.31 101 LEU A CA 1
ATOM 789 C C . LEU A 1 101 ? -12.219 5.059 9.891 1 98.31 101 LEU A C 1
ATOM 791 O O . LEU A 1 101 ? -12.172 6.047 9.148 1 98.31 101 LEU A O 1
ATOM 795 N N . THR A 1 102 ? -12.398 5.098 11.141 1 98.38 102 THR A N 1
ATOM 796 C CA . THR A 1 102 ? -12.547 6.395 11.789 1 98.38 102 THR A CA 1
ATOM 797 C C . THR A 1 102 ? -11.266 7.215 11.664 1 98.38 102 THR A C 1
ATOM 799 O O . THR A 1 102 ? -11.32 8.422 11.422 1 98.38 102 THR A O 1
ATOM 802 N N . LYS A 1 103 ? -10.227 6.562 11.844 1 97.88 103 LYS A N 1
ATOM 803 C CA . LYS A 1 103 ? -8.945 7.246 11.695 1 97.88 103 LYS A CA 1
ATOM 804 C C . LYS A 1 103 ? -8.766 7.773 10.273 1 97.88 103 LYS A C 1
ATOM 806 O O . LYS A 1 103 ? -8.32 8.906 10.078 1 97.88 103 LYS A O 1
ATOM 811 N N . ALA A 1 104 ? -9.062 6.965 9.312 1 96.81 104 ALA A N 1
ATOM 812 C CA . ALA A 1 104 ? -8.977 7.406 7.918 1 96.81 104 ALA A CA 1
ATOM 813 C C . ALA A 1 104 ? -9.891 8.602 7.668 1 96.81 104 ALA A C 1
ATOM 815 O O . ALA A 1 104 ? -9.492 9.578 7.039 1 96.81 104 ALA A O 1
ATOM 816 N N . TYR A 1 105 ? -11.039 8.539 8.211 1 97.19 105 TYR A N 1
ATOM 817 C CA . TYR A 1 105 ? -12.047 9.562 7.992 1 97.19 105 TYR A CA 1
ATOM 818 C C . TYR A 1 105 ? -11.664 10.867 8.688 1 97.19 105 TYR A C 1
ATOM 820 O O . TYR A 1 105 ? -11.625 11.93 8.055 1 97.19 105 TYR A O 1
ATOM 828 N N . ILE A 1 106 ? -11.359 10.781 9.938 1 96.12 106 ILE A N 1
ATOM 829 C CA . ILE A 1 106 ? -11.078 11.961 10.758 1 96.12 106 ILE A CA 1
ATOM 830 C C . ILE A 1 106 ? -9.68 12.484 10.453 1 96.12 106 ILE A C 1
ATOM 832 O O . ILE A 1 106 ? -9.492 13.672 10.203 1 96.12 106 ILE A O 1
ATOM 836 N N . GLY A 1 107 ? -8.711 11.594 10.5 1 93.94 107 GLY A N 1
ATOM 837 C CA . GLY A 1 107 ? -7.332 11.992 10.289 1 93.94 107 GLY A CA 1
ATOM 838 C C . GLY A 1 107 ? -7.09 12.617 8.93 1 93.94 107 GLY A C 1
ATOM 839 O O . GLY A 1 107 ? -6.5 13.703 8.836 1 93.94 107 GLY A O 1
ATOM 840 N N . GLU A 1 108 ? -7.578 11.992 7.883 1 92.88 108 GLU A N 1
ATOM 841 C CA . GLU A 1 108 ? -7.43 12.539 6.539 1 92.88 108 GLU A CA 1
ATOM 842 C C . GLU A 1 108 ? -8.227 13.828 6.371 1 92.88 108 GLU A C 1
ATOM 844 O O . GLU A 1 108 ? -7.785 14.758 5.695 1 92.88 108 GLU A O 1
ATOM 849 N N . GLY A 1 109 ? -9.398 13.82 6.969 1 94.94 109 GLY A N 1
ATOM 850 C CA . GLY A 1 109 ? -10.211 15.023 6.914 1 94.94 109 GLY A CA 1
ATOM 851 C C . GLY A 1 109 ? -9.523 16.234 7.527 1 94.94 109 GLY A C 1
ATOM 852 O O . GLY A 1 109 ? -9.5 17.312 6.93 1 94.94 109 GLY A O 1
ATOM 853 N N . LEU A 1 110 ? -8.984 16.031 8.711 1 94.44 110 LEU A N 1
ATOM 854 C CA . LEU A 1 110 ? -8.266 17.094 9.391 1 94.44 110 LEU A CA 1
ATOM 855 C C . LEU A 1 110 ? -7.098 17.594 8.547 1 94.44 110 LEU A C 1
ATOM 857 O O . LEU A 1 110 ? -6.918 18.797 8.375 1 94.44 110 LEU A O 1
ATOM 861 N N . ALA A 1 111 ? -6.359 16.656 8.039 1 94 111 ALA A N 1
ATOM 862 C CA . ALA A 1 111 ? -5.199 17 7.223 1 94 111 ALA A CA 1
ATOM 863 C C . ALA A 1 111 ? -5.621 17.75 5.961 1 94 111 ALA A C 1
ATOM 865 O O . ALA A 1 111 ? -5.055 18.797 5.629 1 94 111 ALA A O 1
ATOM 866 N N . ASP A 1 112 ? -6.621 17.25 5.297 1 95.38 112 ASP A N 1
ATOM 867 C CA . ASP A 1 112 ? -7.094 17.844 4.051 1 95.38 112 ASP A CA 1
ATOM 868 C C . ASP A 1 112 ? -7.594 19.266 4.273 1 95.38 112 ASP A C 1
ATOM 870 O O . ASP A 1 112 ? -7.32 20.156 3.467 1 95.38 112 ASP A O 1
ATOM 874 N N . ASP A 1 113 ? -8.328 19.484 5.324 1 93.62 113 ASP A N 1
ATOM 875 C CA . ASP A 1 113 ? -8.805 20.828 5.629 1 93.62 113 ASP A CA 1
ATOM 876 C C . ASP A 1 113 ? -7.633 21.797 5.797 1 93.62 113 ASP A C 1
ATOM 878 O O . ASP A 1 113 ? -7.66 22.906 5.262 1 93.62 113 ASP A O 1
ATOM 882 N N . PHE A 1 114 ? -6.676 21.406 6.5 1 91.94 114 PHE A N 1
ATOM 883 C CA . PHE A 1 114 ? -5.504 22.25 6.742 1 91.94 114 PHE A CA 1
ATOM 884 C C . PHE A 1 114 ? -4.77 22.531 5.438 1 91.94 114 PHE A C 1
ATOM 886 O O . PHE A 1 114 ? -4.449 23.688 5.145 1 91.94 114 PHE A O 1
ATOM 893 N N . TYR A 1 115 ? -4.551 21.469 4.664 1 91.44 115 TYR A N 1
ATOM 894 C CA . TYR A 1 115 ? -3.775 21.641 3.439 1 91.44 115 TYR A CA 1
ATOM 895 C C . TYR A 1 115 ? -4.535 22.484 2.424 1 91.44 115 TYR A C 1
ATOM 897 O O . TYR A 1 115 ? -3.934 23.234 1.654 1 91.44 115 TYR A O 1
ATOM 905 N N . ARG A 1 116 ? -5.832 22.359 2.432 1 92.19 116 ARG A N 1
ATOM 906 C CA . ARG A 1 116 ? -6.648 23.219 1.577 1 92.19 116 ARG A CA 1
ATOM 907 C C . ARG A 1 116 ? -6.461 24.688 1.938 1 92.19 116 ARG A C 1
ATOM 909 O O . ARG A 1 116 ? -6.352 25.531 1.055 1 92.19 116 ARG A O 1
ATOM 916 N N . GLU A 1 117 ? -6.438 24.969 3.217 1 88.06 117 GLU A N 1
ATOM 917 C CA . GLU A 1 117 ? -6.219 26.328 3.678 1 88.06 117 GLU A CA 1
ATOM 918 C C . GLU A 1 117 ? -4.828 26.828 3.285 1 88.06 117 GLU A C 1
ATOM 920 O O . GLU A 1 117 ? -4.68 27.953 2.791 1 88.06 117 GLU A O 1
ATOM 925 N N . ILE A 1 118 ? -3.861 25.969 3.416 1 86 118 ILE A N 1
ATOM 926 C CA . ILE A 1 118 ? -2.479 26.344 3.127 1 86 118 ILE A CA 1
ATOM 927 C C . ILE A 1 118 ? -2.311 26.578 1.629 1 86 118 ILE A C 1
ATOM 929 O O . ILE A 1 118 ? -1.554 27.453 1.214 1 86 118 ILE A O 1
ATOM 933 N N . ALA A 1 119 ? -2.992 25.781 0.841 1 88.62 119 ALA A N 1
ATOM 934 C CA . ALA A 1 119 ? -2.914 25.906 -0.611 1 88.62 119 ALA A CA 1
ATOM 935 C C . ALA A 1 119 ? -3.281 27.328 -1.051 1 88.62 119 ALA A C 1
ATOM 937 O O . ALA A 1 119 ? -2.754 27.828 -2.043 1 88.62 119 ALA A O 1
ATOM 938 N N . GLY A 1 120 ? -4.145 27.969 -0.333 1 84.38 120 GLY A N 1
ATOM 939 C CA . GLY A 1 120 ? -4.562 29.328 -0.648 1 84.38 120 GLY A CA 1
ATOM 940 C C . GLY A 1 120 ? -3.43 30.344 -0.588 1 84.38 120 GLY A C 1
ATOM 941 O O . GLY A 1 120 ? -3.527 31.422 -1.161 1 84.38 120 GLY A O 1
ATOM 942 N N . PHE A 1 121 ? -2.367 29.906 0.031 1 79.19 121 PHE A N 1
ATOM 943 C CA . PHE A 1 121 ? -1.247 30.828 0.211 1 79.19 121 PHE A CA 1
ATOM 944 C C . PHE A 1 121 ? -0.115 30.484 -0.754 1 79.19 121 PHE A C 1
ATOM 946 O O . PHE A 1 121 ? 0.939 31.125 -0.726 1 79.19 121 PHE A O 1
ATOM 953 N N . LEU A 1 122 ? -0.31 29.484 -1.548 1 86.81 122 LEU A N 1
ATOM 954 C CA . LEU A 1 122 ? 0.728 29.047 -2.471 1 86.81 122 LEU A CA 1
ATOM 955 C C . LEU A 1 122 ? 0.47 29.578 -3.877 1 86.81 122 LEU A C 1
ATOM 957 O O . LEU A 1 122 ? -0.652 29.969 -4.199 1 86.81 122 LEU A O 1
ATOM 961 N N . GLN A 1 123 ? 1.563 29.672 -4.652 1 89.06 123 GLN A N 1
ATOM 962 C CA . GLN A 1 123 ? 1.472 30.016 -6.066 1 89.06 123 GLN A CA 1
ATOM 963 C C . GLN A 1 123 ? 1.546 28.766 -6.941 1 89.06 123 GLN A C 1
ATOM 965 O O . GLN A 1 123 ? 1.961 27.703 -6.48 1 89.06 123 GLN A O 1
ATOM 970 N N . SER A 1 124 ? 1.212 29.047 -8.18 1 93.38 124 SER A N 1
ATOM 971 C CA . SER A 1 124 ? 1.399 27.984 -9.164 1 93.38 124 SER A CA 1
ATOM 972 C C . SER A 1 124 ? 2.879 27.688 -9.383 1 93.38 124 SER A C 1
ATOM 974 O O . SER A 1 124 ? 3.711 28.594 -9.359 1 93.38 124 SER A O 1
ATOM 976 N N . PRO A 1 125 ? 3.076 26.453 -9.602 1 95.12 125 PRO A N 1
ATOM 977 C CA . PRO A 1 125 ? 2.258 25.25 -9.766 1 95.12 125 PRO A CA 1
ATOM 978 C C . PRO A 1 125 ? 2.01 24.516 -8.445 1 95.12 125 PRO A C 1
ATOM 980 O O . PRO A 1 125 ? 1.307 23.5 -8.414 1 95.12 125 PRO A O 1
ATOM 983 N N . ASP A 1 126 ? 2.57 25 -7.383 1 94.19 126 ASP A N 1
ATOM 984 C CA . ASP A 1 126 ? 2.541 24.297 -6.105 1 94.19 126 ASP A CA 1
ATOM 985 C C . ASP A 1 126 ? 1.136 24.297 -5.504 1 94.19 126 ASP A C 1
ATOM 987 O O . ASP A 1 126 ? 0.728 23.328 -4.859 1 94.19 126 ASP A O 1
ATOM 991 N N . ARG A 1 127 ? 0.443 25.344 -5.703 1 93.88 127 ARG A N 1
ATOM 992 C CA . ARG A 1 127 ? -0.947 25.391 -5.262 1 93.88 127 ARG A CA 1
ATOM 993 C C . ARG A 1 127 ? -1.744 24.234 -5.844 1 93.88 127 ARG A C 1
ATOM 995 O O . ARG A 1 127 ? -2.416 23.5 -5.109 1 93.88 127 ARG A O 1
ATOM 1002 N N . GLU A 1 128 ? -1.668 24.016 -7.125 1 96.44 128 GLU A N 1
ATOM 1003 C CA . GLU A 1 128 ? -2.396 22.938 -7.801 1 96.44 128 GLU A CA 1
ATOM 1004 C C . GLU A 1 128 ? -1.947 21.562 -7.309 1 96.44 128 GLU A C 1
ATOM 1006 O O . GLU A 1 128 ? -2.77 20.672 -7.113 1 96.44 128 GLU A O 1
ATOM 1011 N N . LEU A 1 129 ? -0.67 21.422 -7.113 1 97.19 129 LEU A N 1
ATOM 1012 C CA . LEU A 1 129 ? -0.142 20.156 -6.641 1 97.19 129 LEU A CA 1
ATOM 1013 C C . LEU A 1 129 ? -0.711 19.797 -5.27 1 97.19 129 LEU A C 1
ATOM 1015 O O . LEU A 1 129 ? -1.176 18.688 -5.055 1 97.19 129 LEU A O 1
ATOM 1019 N N . VAL A 1 130 ? -0.712 20.734 -4.352 1 95.81 130 VAL A N 1
ATOM 1020 C CA . VAL A 1 130 ? -1.203 20.5 -2.994 1 95.81 130 VAL A CA 1
ATOM 1021 C C . VAL A 1 130 ? -2.689 20.156 -3.035 1 95.81 130 VAL A C 1
ATOM 1023 O O . VAL A 1 130 ? -3.141 19.25 -2.332 1 95.81 130 VAL A O 1
ATOM 1026 N N . LEU A 1 131 ? -3.443 20.797 -3.912 1 96.19 131 LEU A N 1
ATOM 1027 C CA . LEU A 1 131 ? -4.871 20.531 -4.031 1 96.19 131 LEU A CA 1
ATOM 1028 C C . LEU A 1 131 ? -5.117 19.172 -4.676 1 96.19 131 LEU A C 1
ATOM 1030 O O . LEU A 1 131 ? -6.066 18.469 -4.316 1 96.19 131 LEU A O 1
ATOM 1034 N N . ASP A 1 132 ? -4.227 18.781 -5.516 1 95 132 ASP A N 1
ATOM 1035 C CA . ASP A 1 132 ? -4.395 17.531 -6.258 1 95 132 ASP A CA 1
ATOM 1036 C C . ASP A 1 132 ? -4.109 16.328 -5.375 1 95 132 ASP A C 1
ATOM 1038 O O . ASP A 1 132 ? -4.578 15.219 -5.66 1 95 132 ASP A O 1
ATOM 1042 N N . VAL A 1 133 ? -3.324 16.484 -4.328 1 94.69 133 VAL A N 1
ATOM 1043 C CA . VAL A 1 133 ? -2.947 15.328 -3.529 1 94.69 133 VAL A CA 1
ATOM 1044 C C . VAL A 1 133 ? -3.879 15.203 -2.326 1 94.69 133 VAL A C 1
ATOM 1046 O O . VAL A 1 133 ? -3.674 14.352 -1.461 1 94.69 133 VAL A O 1
ATOM 1049 N N . LEU A 1 134 ? -4.902 16.078 -2.287 1 90.44 134 LEU A N 1
ATOM 1050 C CA . LEU A 1 134 ? -5.945 15.867 -1.286 1 90.44 134 LEU A CA 1
ATOM 1051 C C . LEU A 1 134 ? -6.668 14.539 -1.519 1 90.44 134 LEU A C 1
ATOM 1053 O O . LEU A 1 134 ? -6.738 14.062 -2.652 1 90.44 134 LEU A O 1
ATOM 1057 N N . HIS A 1 135 ? -7.199 13.992 -0.505 1 85.06 135 HIS A N 1
ATOM 1058 C CA . HIS A 1 135 ? -7.809 12.672 -0.56 1 85.06 135 HIS A CA 1
ATOM 1059 C C . HIS A 1 135 ? -9.117 12.695 -1.342 1 85.06 135 HIS A C 1
ATOM 1061 O O . HIS A 1 135 ? -9.836 13.695 -1.317 1 85.06 135 HIS A O 1
ATOM 1067 N N . GLU A 1 136 ? -9.336 11.562 -1.964 1 84.19 136 GLU A N 1
ATOM 1068 C CA . GLU A 1 136 ? -10.516 11.43 -2.812 1 84.19 136 GLU A CA 1
ATOM 1069 C C . GLU A 1 136 ? -11.789 11.305 -1.977 1 84.19 136 GLU A C 1
ATOM 1071 O O . GLU A 1 136 ? -11.812 10.586 -0.974 1 84.19 136 GLU A O 1
ATOM 1076 N N . SER A 1 137 ? -12.789 11.836 -2.504 1 86.31 137 SER A N 1
ATOM 1077 C CA . SER A 1 137 ? -14.062 11.898 -1.791 1 86.31 137 SER A CA 1
ATOM 1078 C C . SER A 1 137 ? -14.703 10.516 -1.682 1 86.31 137 SER A C 1
ATOM 1080 O O . SER A 1 137 ? -15.383 10.219 -0.697 1 86.31 137 SER A O 1
ATOM 1082 N N . ARG A 1 138 ? -14.445 9.711 -2.633 1 87.5 138 ARG A N 1
ATOM 1083 C CA . ARG A 1 138 ? -15.078 8.391 -2.639 1 87.5 138 ARG A CA 1
ATOM 1084 C C . ARG A 1 138 ? -14.672 7.586 -1.412 1 87.5 138 ARG A C 1
ATOM 1086 O O . ARG A 1 138 ? -15.492 6.875 -0.829 1 87.5 138 ARG A O 1
ATOM 1093 N N . PHE A 1 139 ? -13.539 7.711 -0.998 1 92 139 PHE A N 1
ATOM 1094 C CA . PHE A 1 139 ? -13.07 6.957 0.156 1 92 139 PHE A CA 1
ATOM 1095 C C . PHE A 1 139 ? -13.602 7.559 1.451 1 92 139 PHE A C 1
ATOM 1097 O O . PHE A 1 139 ? -13.922 6.832 2.391 1 92 139 PHE A O 1
ATOM 1104 N N . GLU A 1 140 ? -13.633 8.859 1.448 1 94.69 140 GLU A N 1
ATOM 1105 C CA . GLU A 1 140 ? -14.25 9.539 2.584 1 94.69 140 GLU A CA 1
ATOM 1106 C C . GLU A 1 140 ? -15.695 9.086 2.775 1 94.69 140 GLU A C 1
ATOM 1108 O O . GLU A 1 140 ? -16.109 8.773 3.893 1 94.69 140 GLU A O 1
ATOM 1113 N N . GLU A 1 141 ? -16.375 9.031 1.68 1 95.88 141 GLU A N 1
ATOM 1114 C CA . GLU A 1 141 ? -17.781 8.625 1.721 1 95.88 141 GLU A CA 1
ATOM 1115 C C . GLU A 1 141 ? -17.922 7.172 2.17 1 95.88 141 GLU A C 1
ATOM 1117 O O . GLU A 1 141 ? -18.812 6.84 2.943 1 95.88 141 GLU A O 1
ATOM 1122 N N . PHE A 1 142 ? -17.109 6.375 1.728 1 96.88 142 PHE A N 1
ATOM 1123 C CA . PHE A 1 142 ? -17.125 4.977 2.146 1 96.88 142 PHE A CA 1
ATOM 1124 C C . PHE A 1 142 ? -16.969 4.863 3.656 1 96.88 142 PHE A C 1
ATOM 1126 O O . PHE A 1 142 ? -17.734 4.176 4.32 1 96.88 142 PHE A O 1
ATOM 1133 N N . SER A 1 143 ? -15.938 5.457 4.199 1 97.69 143 SER A N 1
ATOM 1134 C CA . SER A 1 143 ? -15.688 5.41 5.637 1 97.69 143 SER A CA 1
ATOM 1135 C C . SER A 1 143 ? -16.875 5.957 6.422 1 97.69 143 SER A C 1
ATOM 1137 O O . SER A 1 143 ? -17.297 5.355 7.41 1 97.69 143 SER A O 1
ATOM 1139 N N . ALA A 1 144 ? -17.406 7.027 5.945 1 97.81 144 ALA A N 1
ATOM 1140 C CA . ALA A 1 144 ? -18.547 7.652 6.605 1 97.81 144 ALA A CA 1
ATOM 1141 C C . ALA A 1 144 ? -19.734 6.707 6.641 1 97.81 144 ALA A C 1
ATOM 1143 O O . ALA A 1 144 ? -20.375 6.539 7.684 1 97.81 144 ALA A O 1
ATOM 1144 N N . GLU A 1 145 ? -19.969 6.102 5.52 1 98 145 GLU A N 1
ATOM 1145 C CA . GLU A 1 145 ? -21.109 5.191 5.426 1 98 145 GLU A CA 1
ATOM 1146 C C . GLU A 1 145 ? -20.938 3.992 6.355 1 98 145 GLU A C 1
ATOM 1148 O O . GLU A 1 145 ? -21.891 3.551 6.996 1 98 145 GLU A O 1
ATOM 1153 N N . GLU A 1 146 ? -19.797 3.486 6.395 1 98.25 146 GLU A N 1
ATOM 1154 C CA . GLU A 1 146 ? -19.5 2.354 7.273 1 98.25 146 GLU A CA 1
ATOM 1155 C C . GLU A 1 146 ? -19.703 2.727 8.742 1 98.25 146 GLU A C 1
ATOM 1157 O O . GLU A 1 146 ? -20.25 1.941 9.516 1 98.25 146 GLU A O 1
ATOM 1162 N N . ILE A 1 147 ? -19.25 3.861 9.102 1 98.44 147 ILE A N 1
ATOM 1163 C CA . ILE A 1 147 ? -19.391 4.332 10.477 1 98.44 147 ILE A CA 1
ATOM 1164 C C . ILE A 1 147 ? -20.859 4.516 10.82 1 98.44 147 ILE A C 1
ATOM 1166 O O . ILE A 1 147 ? -21.328 4.035 11.852 1 98.44 147 ILE A O 1
ATOM 1170 N N . ARG A 1 148 ? -21.578 5.145 9.938 1 98.56 148 ARG A N 1
ATOM 1171 C CA . ARG A 1 148 ? -23 5.355 10.148 1 98.56 148 ARG A CA 1
ATOM 1172 C C . ARG A 1 148 ? -23.734 4.023 10.289 1 98.56 148 ARG A C 1
ATOM 1174 O O . ARG A 1 148 ? -24.609 3.877 11.148 1 98.56 148 ARG A O 1
ATOM 1181 N N . ALA A 1 149 ? -23.391 3.145 9.438 1 98.31 149 ALA A N 1
ATOM 1182 C CA . ALA A 1 149 ? -24.047 1.837 9.461 1 98.31 149 ALA A CA 1
ATOM 1183 C C . ALA A 1 149 ? -23.781 1.114 10.773 1 98.31 149 ALA A C 1
ATOM 1185 O O . ALA A 1 149 ? -24.672 0.464 11.32 1 98.31 149 ALA A O 1
ATOM 1186 N N . ALA A 1 150 ? -22.578 1.182 11.234 1 98.31 150 ALA A N 1
ATOM 1187 C CA . ALA A 1 150 ? -22.219 0.529 12.492 1 98.31 150 ALA A CA 1
ATOM 1188 C C . ALA A 1 150 ? -23 1.134 13.664 1 98.31 150 ALA A C 1
ATOM 1190 O O . ALA A 1 150 ? -23.469 0.411 14.539 1 98.31 150 ALA A O 1
ATOM 1191 N N . ILE A 1 151 ? -23.125 2.422 13.648 1 98.25 151 ILE A N 1
ATOM 1192 C CA . ILE A 1 151 ? -23.828 3.119 14.719 1 98.25 151 ILE A CA 1
ATOM 1193 C C . ILE A 1 151 ? -25.328 2.801 14.648 1 98.25 151 ILE A C 1
ATOM 1195 O O . ILE A 1 151 ? -25.969 2.617 15.68 1 98.25 151 ILE A O 1
ATOM 1199 N N . ALA A 1 152 ? -25.859 2.758 13.461 1 98.31 152 ALA A N 1
ATOM 1200 C CA . ALA A 1 152 ? -27.266 2.393 13.289 1 98.31 152 ALA A CA 1
ATOM 1201 C C . ALA A 1 152 ? -27.547 0.991 13.828 1 98.31 152 ALA A C 1
ATOM 1203 O O . ALA A 1 152 ? -28.594 0.741 14.414 1 98.31 152 ALA A O 1
ATOM 1204 N N . ALA A 1 153 ? -26.578 0.141 13.656 1 98.12 153 ALA A N 1
ATOM 1205 C CA . ALA A 1 153 ? -26.734 -1.242 14.102 1 98.12 153 ALA A CA 1
ATOM 1206 C C . ALA A 1 153 ? -26.562 -1.352 15.609 1 98.12 153 ALA A C 1
ATOM 1208 O O . ALA A 1 153 ? -27.188 -2.199 16.25 1 98.12 153 ALA A O 1
ATOM 1209 N N . ASP A 1 154 ? -25.672 -0.536 16.219 1 98.12 154 ASP A N 1
ATOM 1210 C CA . ASP A 1 154 ? -25.422 -0.515 17.656 1 98.12 154 ASP A CA 1
ATOM 1211 C C . ASP A 1 154 ? -25.062 0.892 18.141 1 98.12 154 ASP A C 1
ATOM 1213 O O . ASP A 1 154 ? -23.891 1.289 18.094 1 98.12 154 ASP A O 1
ATOM 1217 N N . PRO A 1 155 ? -25.938 1.58 18.656 1 96.62 155 PRO A N 1
ATOM 1218 C CA . PRO A 1 155 ? -25.75 2.984 19.031 1 96.62 155 PRO A CA 1
ATOM 1219 C C . PRO A 1 155 ? -24.609 3.182 20.031 1 96.62 155 PRO A C 1
ATOM 1221 O O . PRO A 1 155 ? -24.047 4.277 20.125 1 96.62 155 PRO A O 1
ATOM 1224 N N . LYS A 1 156 ? -24.266 2.143 20.688 1 96.81 156 LYS A N 1
ATOM 1225 C CA . LYS A 1 156 ? -23.188 2.252 21.672 1 96.81 156 LYS A CA 1
ATOM 1226 C C . LYS A 1 156 ? -21.844 2.506 20.984 1 96.81 156 LYS A C 1
ATOM 1228 O O . LYS A 1 156 ? -20.922 3.016 21.594 1 96.81 156 LYS A O 1
ATOM 1233 N N . VAL A 1 157 ? -21.766 2.205 19.781 1 97.56 157 VAL A N 1
ATOM 1234 C CA . VAL A 1 157 ? -20.562 2.375 18.984 1 97.56 157 VAL A CA 1
ATOM 1235 C C . VAL A 1 157 ? -20.234 3.859 18.859 1 97.56 157 VAL A C 1
ATOM 1237 O O . VAL A 1 157 ? -19.062 4.234 18.781 1 97.56 157 VAL A O 1
ATOM 1240 N N . ALA A 1 158 ? -21.203 4.684 18.891 1 97.94 158 ALA A N 1
ATOM 1241 C CA . ALA A 1 158 ? -21.016 6.121 18.719 1 97.94 158 ALA A CA 1
ATOM 1242 C C . ALA A 1 158 ? -20.125 6.691 19.812 1 97.94 158 ALA A C 1
ATOM 1244 O O . ALA A 1 158 ? -19.219 7.492 19.547 1 97.94 158 ALA A O 1
ATOM 1245 N N . ASN A 1 159 ? -20.375 6.281 21 1 97.44 159 ASN A N 1
ATOM 1246 C CA . ASN A 1 159 ? -19.594 6.797 22.125 1 97.44 159 ASN A CA 1
ATOM 1247 C C . ASN A 1 159 ? -18.141 6.363 22.031 1 97.44 159 ASN A C 1
ATOM 1249 O O . ASN A 1 159 ? -17.234 7.184 22.172 1 97.44 159 ASN A O 1
ATOM 1253 N N . ARG A 1 160 ? -17.938 5.152 21.75 1 97.5 160 ARG A N 1
ATOM 1254 C CA . ARG A 1 160 ? -16.594 4.617 21.625 1 97.5 160 ARG A CA 1
ATOM 1255 C C . ARG A 1 160 ? -15.82 5.316 20.516 1 97.5 160 ARG A C 1
ATOM 1257 O O . ARG A 1 160 ? -14.68 5.734 20.703 1 97.5 160 ARG A O 1
ATOM 1264 N N . LEU A 1 161 ? -16.453 5.465 19.406 1 98.5 161 LEU A N 1
ATOM 1265 C CA . LEU A 1 161 ? -15.781 6.074 18.266 1 98.5 161 LEU A CA 1
ATOM 1266 C C . LEU A 1 161 ? -15.586 7.57 18.469 1 98.5 161 LEU A C 1
ATOM 1268 O O . LEU A 1 161 ? -14.625 8.156 17.969 1 98.5 161 LEU A O 1
ATOM 1272 N N . SER A 1 162 ? -16.453 8.172 19.266 1 98.5 162 SER A N 1
ATOM 1273 C CA . SER A 1 162 ? -16.281 9.578 19.609 1 98.5 162 SER A CA 1
ATOM 1274 C C . SER A 1 162 ? -15.039 9.781 20.484 1 98.5 162 SER A C 1
ATOM 1276 O O . SER A 1 162 ? -14.266 10.719 20.266 1 98.5 162 SER A O 1
ATOM 1278 N N . MET A 1 163 ? -14.883 8.914 21.406 1 97.81 163 MET A N 1
ATOM 1279 C CA . MET A 1 163 ? -13.695 8.992 22.25 1 97.81 163 MET A CA 1
ATOM 1280 C C . MET A 1 163 ? -12.43 8.75 21.438 1 97.81 163 MET A C 1
ATOM 1282 O O . MET A 1 163 ? -11.43 9.445 21.625 1 97.81 163 MET A O 1
ATOM 1286 N N . TRP A 1 164 ? -12.484 7.812 20.562 1 98.25 164 TRP A N 1
ATOM 1287 C CA . TRP A 1 164 ? -11.383 7.531 19.641 1 98.25 164 TRP A CA 1
ATOM 1288 C C . TRP A 1 164 ? -11.086 8.742 18.766 1 98.25 164 TRP A C 1
ATOM 1290 O O . TRP A 1 164 ? -9.93 9.141 18.625 1 98.25 164 TRP A O 1
ATOM 1300 N N . ALA A 1 165 ? -12.109 9.383 18.281 1 98.12 165 ALA A N 1
ATOM 1301 C CA . ALA A 1 165 ? -11.953 10.562 17.422 1 98.12 165 ALA A CA 1
ATOM 1302 C C . ALA A 1 165 ? -11.305 11.711 18.188 1 98.12 165 ALA A C 1
ATOM 1304 O O . ALA A 1 165 ? -10.484 12.445 17.625 1 98.12 165 ALA A O 1
ATOM 1305 N N . ARG A 1 166 ? -11.633 11.852 19.406 1 96.62 166 ARG A N 1
ATOM 1306 C CA . ARG A 1 166 ? -11.031 12.883 20.25 1 96.62 166 ARG A CA 1
ATOM 1307 C C . ARG A 1 166 ? -9.539 12.625 20.438 1 96.62 166 ARG A C 1
ATOM 1309 O O . ARG A 1 166 ? -8.734 13.562 20.406 1 96.62 166 ARG A O 1
ATOM 1316 N N . ARG A 1 167 ? -9.258 11.422 20.609 1 97.31 167 ARG A N 1
ATOM 1317 C CA . ARG A 1 167 ? -7.84 11.07 20.719 1 97.31 167 ARG A CA 1
ATOM 1318 C C . ARG A 1 167 ? -7.105 11.383 19.422 1 97.31 167 ARG A C 1
ATOM 1320 O O . ARG A 1 167 ? -6.004 11.938 19.438 1 97.31 167 ARG A O 1
ATOM 1327 N N . LEU A 1 168 ? -7.664 11.094 18.312 1 97.69 168 LEU A N 1
ATOM 1328 C CA . LEU A 1 168 ? -7.082 11.367 17 1 97.69 168 LEU A CA 1
ATOM 1329 C C . LEU A 1 168 ? -6.828 12.859 16.828 1 97.69 168 LEU A C 1
ATOM 1331 O O . LEU A 1 168 ? -5.723 13.266 16.469 1 97.69 168 LEU A O 1
ATOM 1335 N N . SER A 1 169 ? -7.84 13.648 17.109 1 95.81 169 SER A N 1
ATOM 1336 C CA . SER A 1 169 ? -7.715 15.086 16.906 1 95.81 169 SER A CA 1
ATOM 1337 C C . SER A 1 169 ? -6.742 15.695 17.922 1 95.81 169 SER A C 1
ATOM 1339 O O . SER A 1 169 ? -5.984 16.609 17.578 1 95.81 169 SER A O 1
ATOM 1341 N N . GLY A 1 170 ? -6.789 15.203 19.109 1 95.12 170 GLY A N 1
ATOM 1342 C CA . GLY A 1 170 ? -5.855 15.688 20.109 1 95.12 170 GLY A CA 1
ATOM 1343 C C . GLY A 1 170 ? -4.406 15.414 19.766 1 95.12 170 GLY A C 1
ATOM 1344 O O . GLY A 1 170 ? -3.559 16.297 19.859 1 95.12 170 GLY A O 1
ATOM 1345 N N . GLU A 1 171 ? -4.145 14.195 19.344 1 96.38 171 GLU A N 1
ATOM 1346 C CA . GLU A 1 171 ? -2.789 13.836 18.938 1 96.38 171 GLU A CA 1
ATOM 1347 C C . GLU A 1 171 ? -2.359 14.602 17.688 1 96.38 171 GLU A C 1
ATOM 1349 O O . GLU A 1 171 ? -1.192 14.977 17.562 1 96.38 171 GLU A O 1
ATOM 1354 N N . ALA A 1 172 ? -3.275 14.844 16.766 1 95.06 172 ALA A N 1
ATOM 1355 C CA . ALA A 1 172 ? -2.986 15.648 15.578 1 95.06 172 ALA A CA 1
ATOM 1356 C C . ALA A 1 172 ? -2.574 17.062 15.961 1 95.06 172 ALA A C 1
ATOM 1358 O O . ALA A 1 172 ? -1.592 17.594 15.438 1 95.06 172 ALA A O 1
ATOM 1359 N N . LEU A 1 173 ? -3.312 17.672 16.859 1 91 173 LEU A N 1
ATOM 1360 C CA . LEU A 1 173 ? -3.014 19.031 17.312 1 91 173 LEU A CA 1
ATOM 1361 C C . LEU A 1 173 ? -1.659 19.078 18 1 91 173 LEU A C 1
ATOM 1363 O O . LEU A 1 173 ? -0.873 20 17.781 1 91 173 LEU A O 1
ATOM 1367 N N . SER A 1 174 ? -1.434 18.094 18.812 1 91.75 174 SER A N 1
ATOM 1368 C CA . SER A 1 174 ? -0.168 18.016 19.531 1 91.75 174 SER A CA 1
ATOM 1369 C C . SER A 1 174 ? 1.015 17.953 18.562 1 91.75 174 SER A C 1
ATOM 1371 O O . SER A 1 174 ? 1.979 18.703 18.703 1 91.75 174 SER A O 1
ATOM 1373 N N . GLN A 1 175 ? 0.966 17.109 17.594 1 90.94 175 GLN A N 1
ATOM 1374 C CA . GLN A 1 175 ? 2.066 16.969 16.641 1 90.94 175 GLN A CA 1
ATOM 1375 C C . GLN A 1 175 ? 2.162 18.188 15.727 1 90.94 175 GLN A C 1
ATOM 1377 O O . GLN A 1 175 ? 3.258 18.578 15.328 1 90.94 175 GLN A O 1
ATOM 1382 N N . ALA A 1 176 ? 1.014 18.781 15.383 1 88.5 176 ALA A N 1
ATOM 1383 C CA . ALA A 1 176 ? 1.028 20.031 14.609 1 88.5 176 ALA A CA 1
ATOM 1384 C C . ALA A 1 176 ? 1.774 21.125 15.359 1 88.5 176 ALA A C 1
ATOM 1386 O O . ALA A 1 176 ? 2.525 21.906 14.758 1 88.5 176 ALA A O 1
ATOM 1387 N N . GLN A 1 177 ? 1.599 21.203 16.594 1 86 177 GLN A N 1
ATOM 1388 C CA . GLN A 1 177 ? 2.297 22.172 17.422 1 86 177 GLN A CA 1
ATOM 1389 C C . GLN A 1 177 ? 3.799 21.906 17.453 1 86 177 GLN A C 1
ATOM 1391 O O . GLN A 1 177 ? 4.605 22.828 17.344 1 86 177 GLN A O 1
ATOM 1396 N N . ALA A 1 178 ? 4.102 20.641 17.562 1 87.12 178 ALA A N 1
ATOM 1397 C CA . ALA A 1 178 ? 5.512 20.266 17.547 1 87.12 178 ALA A CA 1
ATOM 1398 C C . ALA A 1 178 ? 6.184 20.672 16.234 1 87.12 178 ALA A C 1
ATOM 1400 O O . ALA A 1 178 ? 7.301 21.188 16.25 1 87.12 178 ALA A O 1
ATOM 1401 N N . VAL A 1 179 ? 5.5 20.422 15.164 1 88.19 179 VAL A N 1
ATOM 1402 C CA . VAL A 1 179 ? 6.02 20.766 13.844 1 88.19 179 VAL A CA 1
ATOM 1403 C C . VAL A 1 179 ? 6.145 22.297 13.734 1 88.19 179 VAL A C 1
ATOM 1405 O O . VAL A 1 179 ? 7.148 22.797 13.234 1 88.19 179 VAL A O 1
ATOM 1408 N N . ALA A 1 180 ? 5.176 23.016 14.227 1 83.31 180 ALA A N 1
ATOM 1409 C CA . ALA A 1 180 ? 5.188 24.484 14.172 1 83.31 180 ALA A CA 1
ATOM 1410 C C . ALA A 1 180 ? 6.363 25.047 14.969 1 83.31 180 ALA A C 1
ATOM 1412 O O . ALA A 1 180 ? 6.988 26.031 14.555 1 83.31 180 ALA A O 1
ATOM 1413 N N . MET A 1 181 ? 6.703 24.438 16.016 1 83.88 181 MET A N 1
ATOM 1414 C CA . MET A 1 181 ? 7.785 24.906 16.875 1 83.88 181 MET A CA 1
ATOM 1415 C C . MET A 1 181 ? 9.141 24.688 16.219 1 83.88 181 MET A C 1
ATOM 1417 O O . MET A 1 181 ? 10.055 25.5 16.359 1 83.88 181 MET A O 1
ATOM 1421 N N . ALA A 1 182 ? 9.172 23.672 15.477 1 86.69 182 ALA A N 1
ATOM 1422 C CA . ALA A 1 182 ? 10.461 23.266 14.922 1 86.69 182 ALA A CA 1
ATOM 1423 C C . ALA A 1 182 ? 10.672 23.859 13.531 1 86.69 182 ALA A C 1
ATOM 1425 O O . ALA A 1 182 ? 11.797 23.906 13.031 1 86.69 182 ALA A O 1
ATOM 1426 N N . HIS A 1 183 ? 9.602 24.312 12.961 1 85.31 183 HIS A N 1
ATOM 1427 C CA . HIS A 1 183 ? 9.711 24.75 11.57 1 85.31 183 HIS A CA 1
ATOM 1428 C C . HIS A 1 183 ? 9.109 26.141 11.383 1 85.31 183 HIS A C 1
ATOM 1430 O O . HIS A 1 183 ? 7.996 26.281 10.867 1 85.31 183 HIS A O 1
ATOM 1436 N N . ALA A 1 184 ? 9.898 27.094 11.633 1 75.94 184 ALA A N 1
ATOM 1437 C CA . ALA A 1 184 ? 9.469 28.5 11.609 1 75.94 184 ALA A CA 1
ATOM 1438 C C . ALA A 1 184 ? 9.047 28.906 10.203 1 75.94 184 ALA A C 1
ATOM 1440 O O . ALA A 1 184 ? 8.141 29.734 10.039 1 75.94 184 ALA A O 1
ATOM 1441 N N . GLY A 1 185 ? 9.68 28.297 9.281 1 73.06 185 GLY A N 1
ATOM 1442 C CA . GLY A 1 185 ? 9.328 28.609 7.91 1 73.06 185 GLY A CA 1
ATOM 1443 C C . GLY A 1 185 ? 7.914 28.203 7.551 1 73.06 185 GLY A C 1
ATOM 1444 O O . GLY A 1 185 ? 7.203 28.953 6.879 1 73.06 185 GLY A O 1
ATOM 1445 N N . LEU A 1 186 ? 7.543 27.094 8.039 1 77.62 186 LEU A N 1
ATOM 1446 C CA . LEU A 1 186 ? 6.176 26.641 7.809 1 77.62 186 LEU A CA 1
ATOM 1447 C C . LEU A 1 186 ? 5.172 27.531 8.523 1 77.62 186 LEU A C 1
ATOM 1449 O O . LEU A 1 186 ? 4.137 27.891 7.961 1 77.62 186 LEU A O 1
ATOM 1453 N N . VAL A 1 187 ? 5.547 27.875 9.656 1 75.31 187 VAL A N 1
ATOM 1454 C CA . VAL A 1 187 ? 4.695 28.75 10.453 1 75.31 187 VAL A CA 1
ATOM 1455 C C . VAL A 1 187 ? 4.566 30.109 9.773 1 75.31 187 VAL A C 1
ATOM 1457 O O . VAL A 1 187 ? 3.469 30.656 9.688 1 75.31 187 VAL A O 1
ATOM 1460 N N . ALA A 1 188 ? 5.656 30.547 9.305 1 73.06 188 ALA A N 1
ATOM 1461 C CA . ALA A 1 188 ? 5.656 31.828 8.617 1 73.06 188 ALA A CA 1
ATOM 1462 C C . ALA A 1 188 ? 4.77 31.781 7.375 1 73.06 188 ALA A C 1
ATOM 1464 O O . ALA A 1 188 ? 4.031 32.75 7.102 1 73.06 188 ALA A O 1
ATOM 1465 N N . LEU A 1 189 ? 4.883 30.734 6.695 1 70.62 189 LEU A N 1
ATOM 1466 C CA . LEU A 1 189 ? 4.051 30.578 5.508 1 70.62 189 LEU A CA 1
ATOM 1467 C C . LEU A 1 189 ? 2.57 30.656 5.867 1 70.62 189 LEU A C 1
ATOM 1469 O O . LEU A 1 189 ? 1.8 31.344 5.195 1 70.62 189 LEU A O 1
ATOM 1473 N N . VAL A 1 190 ? 2.273 30 6.934 1 72.25 190 VAL A N 1
ATOM 1474 C CA . VAL A 1 190 ? 0.89 29.984 7.395 1 72.25 190 VAL A CA 1
ATO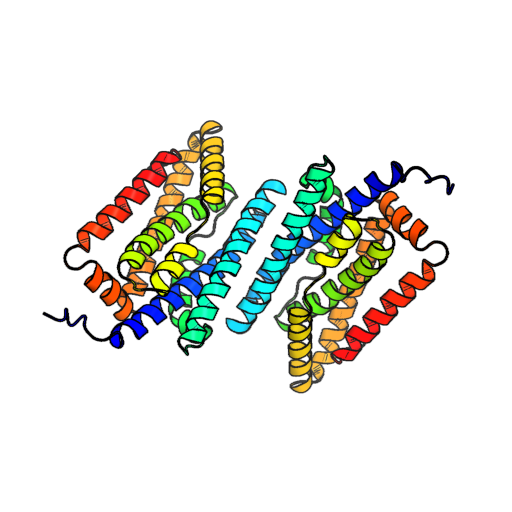M 1475 C C . VAL A 1 190 ? 0.505 31.375 7.91 1 72.25 190 VAL A C 1
ATOM 1477 O O . VAL A 1 190 ? -0.562 31.891 7.574 1 72.25 190 VAL A O 1
ATOM 1480 N N . MET A 1 191 ? 1.452 32 8.586 1 68.44 191 MET A N 1
ATOM 1481 C CA . MET A 1 191 ? 1.171 33.281 9.219 1 68.44 191 MET A CA 1
ATOM 1482 C C . MET A 1 191 ? 1.083 34.406 8.18 1 68.44 191 MET A C 1
ATOM 1484 O O . MET A 1 191 ? 0.269 35.312 8.312 1 68.44 191 MET A O 1
ATOM 1488 N N . VAL A 1 192 ? 1.983 34.406 7.258 1 65.12 192 VAL A N 1
ATOM 1489 C CA . VAL A 1 192 ? 1.934 35.406 6.195 1 65.12 192 VAL A CA 1
ATOM 1490 C C . VAL A 1 192 ? 0.615 35.281 5.438 1 65.12 192 VAL A C 1
ATOM 1492 O O . VAL A 1 192 ? 0.006 36.312 5.074 1 65.12 192 VAL A O 1
ATOM 1495 N N . GLY A 1 193 ? 0.282 34.031 5.273 1 62.5 193 GLY A N 1
ATOM 1496 C CA . GLY A 1 193 ? -0.952 33.812 4.535 1 62.5 193 GLY A CA 1
ATOM 1497 C C . GLY A 1 193 ? -2.191 34.188 5.32 1 62.5 193 GLY A C 1
ATOM 1498 O O . GLY A 1 193 ? -3.107 34.812 4.781 1 62.5 193 GLY A O 1
ATOM 1499 N N . VAL A 1 194 ? -2.051 33.812 6.543 1 66.38 194 VAL A N 1
ATOM 1500 C CA . VAL A 1 194 ? -3.258 34 7.344 1 66.38 194 VAL A CA 1
ATOM 1501 C C . VAL A 1 194 ? -3.25 35.344 8.016 1 66.38 194 VAL A C 1
ATOM 1503 O O . VAL A 1 194 ? -4.309 35.938 8.266 1 66.38 194 VAL A O 1
ATOM 1506 N N . GLY A 1 195 ? -2.021 35.938 8.008 1 62.75 195 GLY A N 1
ATOM 1507 C CA . GLY A 1 195 ? -1.927 37.219 8.719 1 62.75 195 GLY A CA 1
ATOM 1508 C C . GLY A 1 195 ? -2.67 37.219 10.039 1 62.75 195 GLY A C 1
ATOM 1509 O O . GLY A 1 195 ? -2.48 36.312 10.867 1 62.75 195 GLY A O 1
ATOM 1510 N N . ASP A 1 196 ? -3.393 38.25 10.172 1 63.72 196 ASP A N 1
ATOM 1511 C CA . ASP A 1 196 ? -4.203 38.469 11.367 1 63.72 196 ASP A CA 1
ATOM 1512 C C . ASP A 1 196 ? -5.367 37.469 11.438 1 63.72 196 ASP A C 1
ATOM 1514 O O . ASP A 1 196 ? -6.113 37.469 12.414 1 63.72 196 ASP A O 1
ATOM 1518 N N . GLN A 1 197 ? -5.289 36.531 10.523 1 67.88 197 GLN A N 1
ATOM 1519 C CA . GLN A 1 197 ? -6.453 35.656 10.43 1 67.88 197 GLN A CA 1
ATOM 1520 C C . GLN A 1 197 ? -6.137 34.25 10.953 1 67.88 197 GLN A C 1
ATOM 1522 O O . GLN A 1 197 ? -6.855 33.281 10.656 1 67.88 197 GLN A O 1
ATOM 1527 N N . ALA A 1 198 ? -4.984 34.094 11.766 1 73.56 198 ALA A N 1
ATOM 1528 C CA . ALA A 1 198 ? -4.633 32.781 12.312 1 73.56 198 ALA A CA 1
ATOM 1529 C C . ALA A 1 198 ? -5.77 32.219 13.164 1 73.56 198 ALA A C 1
ATOM 1531 O O . ALA A 1 198 ? -6.121 31.062 13.039 1 73.56 198 ALA A O 1
ATOM 1532 N N . ALA A 1 199 ? -6.242 33.125 14.008 1 75.5 199 ALA A N 1
ATOM 1533 C CA . ALA A 1 199 ? -7.359 32.719 14.852 1 75.5 199 ALA A CA 1
ATOM 1534 C C . ALA A 1 199 ? -8.555 32.281 14.008 1 75.5 199 ALA A C 1
ATOM 1536 O O . ALA A 1 199 ? -9.242 31.312 14.344 1 75.5 199 ALA A O 1
ATOM 1537 N N . SER A 1 200 ? -8.773 32.938 12.945 1 85 200 SER A N 1
ATOM 1538 C CA . SER A 1 200 ? -9.867 32.594 12.039 1 85 200 SER A CA 1
ATOM 1539 C C . SER A 1 200 ? -9.625 31.25 11.352 1 85 200 SER A C 1
ATOM 1541 O O . SER A 1 200 ? -10.562 30.469 11.156 1 85 200 SER A O 1
ATOM 1543 N N . LEU A 1 201 ? -8.438 30.969 11.078 1 84.38 201 LEU A N 1
ATOM 1544 C CA . LEU A 1 201 ? -8.094 29.672 10.469 1 84.38 201 LEU A CA 1
ATOM 1545 C C . LEU A 1 201 ? -8.383 28.531 11.43 1 84.38 201 LEU A C 1
ATOM 1547 O O . LEU A 1 201 ? -9.016 27.547 11.047 1 84.38 201 LEU A O 1
ATOM 1551 N N . PHE A 1 202 ? -7.945 28.672 12.672 1 84.5 202 PHE A N 1
ATOM 1552 C CA . PHE A 1 202 ? -8.18 27.641 13.68 1 84.5 202 PHE A CA 1
ATOM 1553 C C . PHE A 1 202 ? -9.672 27.391 13.867 1 84.5 202 PHE A C 1
ATOM 1555 O O . PHE A 1 202 ? -10.109 26.25 14.016 1 84.5 202 PHE A O 1
ATOM 1562 N N . LYS A 1 203 ? -10.391 28.484 13.844 1 89.62 203 LYS A N 1
ATOM 1563 C CA . LYS A 1 203 ? -11.844 28.391 13.984 1 89.62 203 LYS A CA 1
ATOM 1564 C C . LYS A 1 203 ? -12.461 27.625 12.82 1 89.62 203 LYS A C 1
ATOM 1566 O O . LYS A 1 203 ? -13.336 26.781 13.016 1 89.62 203 LYS A O 1
ATOM 1571 N N . ARG A 1 204 ? -12.031 27.875 11.648 1 91.94 204 ARG A N 1
ATOM 1572 C CA . ARG A 1 204 ? -12.547 27.188 10.477 1 91.94 204 ARG A CA 1
ATOM 1573 C C . ARG A 1 204 ? -12.219 25.703 10.531 1 91.94 204 ARG A C 1
ATOM 1575 O O . ARG A 1 204 ? -13.07 24.859 10.227 1 91.94 204 ARG A O 1
ATOM 1582 N N . LEU A 1 205 ? -11.008 25.391 10.961 1 92.75 205 LEU A N 1
ATOM 1583 C CA . LEU A 1 205 ? -10.586 24 11.062 1 92.75 205 LEU A CA 1
ATOM 1584 C C . LEU A 1 205 ? -11.391 23.266 12.117 1 92.75 205 LEU A C 1
ATOM 1586 O O . LEU A 1 205 ? -11.82 22.125 11.898 1 92.75 205 LEU A O 1
ATOM 1590 N N . THR A 1 206 ? -11.602 23.922 13.234 1 93.12 206 THR A N 1
ATOM 1591 C CA . THR A 1 206 ? -12.367 23.328 14.32 1 93.12 206 THR A CA 1
ATOM 1592 C C . THR A 1 206 ? -13.82 23.141 13.906 1 93.12 206 THR A C 1
ATOM 1594 O O . THR A 1 206 ? -14.43 22.109 14.211 1 93.12 206 THR A O 1
ATOM 1597 N N . SER A 1 207 ? -14.383 24.094 13.203 1 95.38 207 SER A N 1
ATOM 1598 C CA . SER A 1 207 ? -15.758 24 12.727 1 95.38 207 SER A CA 1
ATOM 1599 C C . SER A 1 207 ? -15.914 22.859 11.727 1 95.38 207 SER A C 1
ATOM 1601 O O . SER A 1 207 ? -16.875 22.094 11.789 1 95.38 207 SER A O 1
ATOM 1603 N N . ALA A 1 208 ? -15.016 22.797 10.828 1 96.06 208 ALA A N 1
ATOM 1604 C CA . ALA A 1 208 ? -15.047 21.719 9.852 1 96.06 208 ALA A CA 1
ATOM 1605 C C . ALA A 1 208 ? -14.969 20.344 10.531 1 96.06 208 ALA A C 1
ATOM 1607 O O . ALA A 1 208 ? -15.664 19.406 10.141 1 96.06 208 ALA A O 1
ATOM 1608 N N . HIS A 1 209 ? -14.133 20.234 11.523 1 96.56 209 HIS A N 1
ATOM 1609 C CA . HIS A 1 209 ? -14 19 12.273 1 96.56 209 HIS A CA 1
ATOM 1610 C C . HIS A 1 209 ? -15.312 18.625 12.969 1 96.56 209 HIS A C 1
ATOM 1612 O O . HIS A 1 209 ? -15.742 17.484 12.93 1 96.56 209 HIS A O 1
ATOM 1618 N N . SER A 1 210 ? -15.883 19.625 13.562 1 96.62 210 SER A N 1
ATOM 1619 C CA . SER A 1 210 ? -17.156 19.391 14.25 1 96.62 210 SER A CA 1
ATOM 1620 C C . SER A 1 210 ? -18.234 18.906 13.281 1 96.62 210 SER A C 1
ATOM 1622 O O . SER A 1 210 ? -18.984 17.984 13.594 1 96.62 210 SER A O 1
ATOM 1624 N N . ALA A 1 211 ? -18.266 19.531 12.172 1 97.12 211 ALA A N 1
ATOM 1625 C CA . ALA A 1 211 ? -19.234 19.125 11.156 1 97.12 211 ALA A CA 1
ATOM 1626 C C . ALA A 1 211 ? -18.984 17.703 10.695 1 97.12 211 ALA A C 1
ATOM 1628 O O . ALA A 1 211 ? -19.922 16.922 10.492 1 97.12 211 ALA A O 1
ATOM 1629 N N . ARG A 1 212 ? -17.766 17.328 10.516 1 97.12 212 ARG A N 1
ATOM 1630 C CA . ARG A 1 212 ? -17.359 15.992 10.109 1 97.12 212 ARG A CA 1
ATOM 1631 C C . ARG A 1 212 ? -17.797 14.953 11.141 1 97.12 212 ARG A C 1
ATOM 1633 O O . ARG A 1 212 ? -18.344 13.906 10.781 1 97.12 212 ARG A O 1
ATOM 1640 N N . MET A 1 213 ? -17.609 15.219 12.398 1 97.69 213 MET A N 1
ATOM 1641 C CA . MET A 1 213 ? -18.031 14.336 13.484 1 97.69 213 MET A CA 1
ATOM 1642 C C . MET A 1 213 ? -19.547 14.133 13.461 1 97.69 213 MET A C 1
ATOM 1644 O O . MET A 1 213 ? -20.016 12.992 13.469 1 97.69 213 MET A O 1
ATOM 1648 N N . THR A 1 214 ? -20.219 15.211 13.289 1 97.19 214 THR A N 1
ATOM 1649 C CA . THR A 1 214 ? -21.672 15.188 13.32 1 97.19 214 THR A CA 1
ATOM 1650 C C . THR A 1 214 ? -22.234 14.414 12.125 1 97.19 214 THR A C 1
ATOM 1652 O O . THR A 1 214 ? -23.219 13.688 12.258 1 97.19 214 THR A O 1
ATOM 1655 N N . SER A 1 215 ? -21.625 14.539 11.07 1 97.31 215 SER A N 1
ATOM 1656 C CA . SER A 1 215 ? -22.125 13.961 9.828 1 97.31 215 SER A CA 1
ATOM 1657 C C . SER A 1 215 ? -22.156 12.438 9.898 1 97.31 215 SER A C 1
ATOM 1659 O O . SER A 1 215 ? -22.891 11.789 9.156 1 97.31 215 SER A O 1
ATOM 1661 N N . VAL A 1 216 ? -21.359 11.891 10.852 1 97.94 216 VAL A N 1
ATOM 1662 C CA . VAL A 1 216 ? -21.344 10.438 10.914 1 97.94 216 VAL A CA 1
ATOM 1663 C C . VAL A 1 216 ? -21.875 9.969 12.266 1 97.94 216 VAL A C 1
ATOM 1665 O O . VAL A 1 216 ? -21.703 8.812 12.648 1 97.94 216 VAL A O 1
ATOM 1668 N N . GLY A 1 217 ? -22.453 10.922 12.953 1 97.69 217 GLY A N 1
ATOM 1669 C CA . GLY A 1 217 ? -23.141 10.586 14.195 1 97.69 217 GLY A CA 1
ATOM 1670 C C . GLY A 1 217 ? -22.219 10.555 15.398 1 97.69 217 GLY A C 1
ATOM 1671 O O . GLY A 1 217 ? -22.547 9.945 16.422 1 97.69 217 GLY A O 1
ATOM 1672 N N . LEU A 1 218 ? -21.062 11.148 15.258 1 97.88 218 LEU A N 1
ATOM 1673 C CA . LEU A 1 218 ? -20.125 11.203 16.375 1 97.88 218 LEU A CA 1
ATOM 1674 C C . LEU A 1 218 ? -20.266 12.523 17.141 1 97.88 218 LEU A C 1
ATOM 1676 O O . LEU A 1 218 ? -20.812 13.492 16.594 1 97.88 218 LEU A O 1
ATOM 1680 N N . ASN A 1 219 ? -19.797 12.484 18.328 1 91.31 219 ASN A N 1
ATOM 1681 C CA . ASN A 1 219 ? -19.875 13.664 19.172 1 91.31 219 ASN A CA 1
ATOM 1682 C C . ASN A 1 219 ? -18.484 14.203 19.516 1 91.31 219 ASN A C 1
ATOM 1684 O O . ASN A 1 219 ? -17.516 13.445 19.609 1 91.31 219 ASN A O 1
ATOM 1688 N N . ASN A 1 220 ? -18.391 15.477 19.562 1 84.75 220 ASN A N 1
ATOM 1689 C CA . ASN A 1 220 ? -17.156 16.156 19.891 1 84.75 220 ASN A CA 1
ATOM 1690 C C . ASN A 1 220 ? -16.844 16.094 21.391 1 84.75 220 ASN A C 1
ATOM 1692 O O . ASN A 1 220 ? -17.766 16.016 22.203 1 84.75 220 ASN A O 1
ATOM 1696 N N . MET B 1 1 ? -12.828 -24.656 -45 1 24.19 1 MET B N 1
ATOM 1697 C CA . MET B 1 1 ? -13.141 -25.5 -43.844 1 24.19 1 MET B CA 1
ATOM 1698 C C . MET B 1 1 ? -13.102 -24.703 -42.562 1 24.19 1 MET B C 1
ATOM 1700 O O . MET B 1 1 ? -12.078 -24.078 -42.219 1 24.19 1 MET B O 1
ATOM 1704 N N . ALA B 1 2 ? -14.312 -24.156 -42.219 1 36.66 2 ALA B N 1
ATOM 1705 C CA . ALA B 1 2 ? -14.57 -23.188 -41.125 1 36.66 2 ALA B CA 1
ATOM 1706 C C . ALA B 1 2 ? -13.992 -23.688 -39.812 1 36.66 2 ALA B C 1
ATOM 1708 O O . ALA B 1 2 ? -14.25 -24.812 -39.406 1 36.66 2 ALA B O 1
ATOM 1709 N N . ASP B 1 3 ? -12.703 -23.469 -39.531 1 35.53 3 ASP B N 1
ATOM 1710 C CA . ASP B 1 3 ? -11.992 -23.875 -38.312 1 35.53 3 ASP B CA 1
ATOM 1711 C C . ASP B 1 3 ? -12.883 -23.719 -37.094 1 35.53 3 ASP B C 1
ATOM 1713 O O . ASP B 1 3 ? -13.328 -22.625 -36.75 1 35.53 3 ASP B O 1
ATOM 1717 N N . THR B 1 4 ? -13.742 -24.641 -36.719 1 37.81 4 THR B N 1
ATOM 1718 C CA . THR B 1 4 ? -14.734 -24.828 -35.656 1 37.81 4 THR B CA 1
ATOM 1719 C C . THR B 1 4 ? -14.094 -24.672 -34.281 1 37.81 4 THR B C 1
ATOM 1721 O O . THR B 1 4 ? -13.43 -25.578 -33.812 1 37.81 4 THR B O 1
ATOM 1724 N N . GLN B 1 5 ? -13.242 -23.656 -34.062 1 41.09 5 GLN B N 1
ATOM 1725 C CA . GLN B 1 5 ? -12.727 -23.453 -32.719 1 41.09 5 GLN B CA 1
ATOM 1726 C C . GLN B 1 5 ? -13.82 -23.625 -31.672 1 41.09 5 GLN B C 1
ATOM 1728 O O . GLN B 1 5 ? -14.914 -23.078 -31.812 1 41.09 5 GLN B O 1
ATOM 1733 N N . PRO B 1 6 ? -13.812 -24.734 -30.953 1 45.25 6 PRO B N 1
ATOM 1734 C CA . PRO B 1 6 ? -14.859 -25.047 -29.984 1 45.25 6 PRO B CA 1
ATOM 1735 C C . PRO B 1 6 ? -15.375 -23.812 -29.25 1 45.25 6 PRO B C 1
ATOM 1737 O O . PRO B 1 6 ? -14.648 -22.828 -29.109 1 45.25 6 PRO B O 1
ATOM 1740 N N . PRO B 1 7 ? -16.547 -23.656 -28.984 1 42.38 7 PRO B N 1
ATOM 1741 C CA . PRO B 1 7 ? -17.328 -22.547 -28.438 1 42.38 7 PRO B CA 1
ATOM 1742 C C . PRO B 1 7 ? -16.75 -22.016 -27.125 1 42.38 7 PRO B C 1
ATOM 1744 O O . PRO B 1 7 ? -16.172 -22.797 -26.359 1 42.38 7 PRO B O 1
ATOM 1747 N N . PRO B 1 8 ? -16.391 -20.719 -26.781 1 43.34 8 PRO B N 1
ATOM 1748 C CA . PRO B 1 8 ? -15.969 -19.828 -25.703 1 43.34 8 PRO B CA 1
ATOM 1749 C C . PRO B 1 8 ? -16.609 -20.203 -24.359 1 43.34 8 PRO B C 1
ATOM 1751 O O . PRO B 1 8 ? -16.484 -19.453 -23.391 1 43.34 8 PRO B O 1
ATOM 1754 N N . GLU B 1 9 ? -17.5 -21.031 -24.328 1 47.53 9 GLU B N 1
ATOM 1755 C CA . GLU B 1 9 ? -18.328 -21.219 -23.141 1 47.53 9 GLU B CA 1
ATOM 1756 C C . GLU B 1 9 ? -17.516 -21.766 -21.984 1 47.53 9 GLU B C 1
ATOM 1758 O O . GLU B 1 9 ? -17.719 -21.359 -20.828 1 47.53 9 GLU B O 1
ATOM 1763 N N . GLN B 1 10 ? -16.75 -22.938 -22.125 1 47.03 10 GLN B N 1
ATOM 1764 C CA . GLN B 1 10 ? -16.031 -23.719 -21.125 1 47.03 10 GLN B CA 1
ATOM 1765 C C . GLN B 1 10 ? -14.875 -22.922 -20.531 1 47.03 10 GLN B C 1
ATOM 1767 O O . GLN B 1 10 ? -14.352 -23.281 -19.469 1 47.03 10 GLN B O 1
ATOM 1772 N N . THR B 1 11 ? -14.289 -21.969 -21.266 1 55.88 11 THR B N 1
ATOM 1773 C CA . THR B 1 11 ? -13.102 -21.141 -21.031 1 55.88 11 THR B CA 1
ATOM 1774 C C . THR B 1 11 ? -13.367 -20.125 -19.938 1 55.88 11 THR B C 1
ATOM 1776 O O . THR B 1 11 ? -12.469 -19.812 -19.141 1 55.88 11 THR B O 1
ATOM 1779 N N . GLU B 1 12 ? -14.711 -20.125 -19.531 1 76.88 12 GLU B N 1
ATOM 1780 C CA . GLU B 1 12 ? -15.07 -18.969 -18.719 1 76.88 12 GLU B CA 1
ATOM 1781 C C . GLU B 1 12 ? -14.805 -19.234 -17.234 1 76.88 12 GLU B C 1
ATOM 1783 O O . GLU B 1 12 ? -14.203 -18.406 -16.547 1 76.88 12 GLU B O 1
ATOM 1788 N N . PRO B 1 13 ? -15.016 -20.625 -16.891 1 82.94 13 PRO B N 1
ATOM 1789 C CA . PRO B 1 13 ? -14.773 -20.844 -15.461 1 82.94 13 PRO B CA 1
ATOM 1790 C C . PRO B 1 13 ? -13.281 -20.844 -15.109 1 82.94 13 PRO B C 1
ATOM 1792 O O . PRO B 1 13 ? -12.891 -20.312 -14.062 1 82.94 13 PRO B O 1
ATOM 1795 N N . ALA B 1 14 ? -12.523 -21.359 -16.016 1 84.44 14 ALA B N 1
ATOM 1796 C CA . ALA B 1 14 ? -11.086 -21.406 -15.773 1 84.44 14 ALA B CA 1
ATOM 1797 C C . ALA B 1 14 ? -10.477 -20 -15.766 1 84.44 14 ALA B C 1
ATOM 1799 O O . ALA B 1 14 ? -9.578 -19.703 -14.977 1 84.44 14 ALA B O 1
ATOM 1800 N N . VAL B 1 15 ? -10.977 -19.219 -16.656 1 89.75 15 VAL B N 1
ATOM 1801 C CA . VAL B 1 15 ? -10.508 -17.844 -16.75 1 89.75 15 VAL B CA 1
ATOM 1802 C C . VAL B 1 15 ? -10.883 -17.094 -15.469 1 89.75 15 VAL B C 1
ATOM 1804 O O . VAL B 1 15 ? -10.07 -16.344 -14.922 1 89.75 15 VAL B O 1
ATOM 1807 N N . ILE B 1 16 ? -12.031 -17.312 -15.008 1 93.12 16 ILE B N 1
ATOM 1808 C CA . ILE B 1 16 ? -12.5 -16.672 -13.781 1 93.12 16 ILE B CA 1
ATOM 1809 C C . ILE B 1 16 ? -11.633 -17.109 -12.609 1 93.12 16 ILE B C 1
ATOM 1811 O O . ILE B 1 16 ? -11.242 -16.297 -11.773 1 93.12 16 ILE B O 1
ATOM 1815 N N . GLU B 1 17 ? -11.305 -18.344 -12.562 1 92.56 17 GLU B N 1
ATOM 1816 C CA . GLU B 1 17 ? -10.438 -18.859 -11.5 1 92.56 17 GLU B CA 1
ATOM 1817 C C . GLU B 1 17 ? -9.047 -18.234 -11.57 1 92.56 17 GLU B C 1
ATOM 1819 O O . GLU B 1 17 ? -8.492 -17.828 -10.547 1 92.56 17 GLU B O 1
ATOM 1824 N N . LEU B 1 18 ? -8.555 -18.172 -12.766 1 92.56 18 LEU B N 1
ATOM 1825 C CA . LEU B 1 18 ? -7.242 -17.578 -12.945 1 92.56 18 LEU B CA 1
ATOM 1826 C C . LEU B 1 18 ? -7.25 -16.109 -12.516 1 92.56 18 LEU B C 1
ATOM 1828 O O . LEU B 1 18 ? -6.355 -15.664 -11.797 1 92.56 18 LEU B O 1
ATOM 1832 N N . LEU B 1 19 ? -8.266 -15.414 -12.969 1 95.5 19 LEU B N 1
ATOM 1833 C CA . LEU B 1 19 ? -8.367 -14 -12.633 1 95.5 19 LEU B CA 1
ATOM 1834 C C . LEU B 1 19 ? -8.555 -13.812 -11.125 1 95.5 19 LEU B C 1
ATOM 1836 O O . LEU B 1 19 ? -8.023 -12.867 -10.547 1 95.5 19 LEU B O 1
ATOM 1840 N N . GLY B 1 20 ? -9.32 -14.641 -10.469 1 96.5 20 GLY B N 1
ATOM 1841 C CA . GLY B 1 20 ? -9.461 -14.617 -9.023 1 96.5 20 GLY B CA 1
ATOM 1842 C C . GLY B 1 20 ? -8.148 -14.836 -8.297 1 96.5 20 GLY B C 1
ATOM 1843 O O . GLY B 1 20 ? -7.844 -14.133 -7.332 1 96.5 20 GLY B O 1
ATOM 1844 N N . LEU B 1 21 ? -7.367 -15.812 -8.766 1 95.25 21 LEU B N 1
ATOM 1845 C CA . LEU B 1 21 ? -6.047 -16.094 -8.211 1 95.25 21 LEU B CA 1
ATOM 1846 C C . LEU B 1 21 ? -5.133 -14.883 -8.336 1 95.25 21 LEU B C 1
ATOM 1848 O O . LEU B 1 21 ? -4.516 -14.469 -7.352 1 95.25 21 LEU B O 1
ATOM 1852 N N . LEU B 1 22 ? -5.141 -14.297 -9.508 1 96.56 22 LEU B N 1
ATOM 1853 C CA . LEU B 1 22 ? -4.281 -13.148 -9.766 1 96.56 22 LEU B CA 1
ATOM 1854 C C . LEU B 1 22 ? -4.707 -11.953 -8.922 1 96.56 22 LEU B C 1
ATOM 1856 O O . LEU B 1 22 ? -3.863 -11.234 -8.375 1 96.56 22 LEU B O 1
ATOM 1860 N N . ALA B 1 23 ? -5.992 -11.766 -8.836 1 98.25 23 ALA B N 1
ATOM 1861 C CA . ALA B 1 23 ? -6.504 -10.641 -8.062 1 98.25 23 ALA B CA 1
ATOM 1862 C C . ALA B 1 23 ? -6.098 -10.75 -6.594 1 98.25 23 ALA B C 1
ATOM 1864 O O . ALA B 1 23 ? -5.609 -9.789 -6 1 98.25 23 ALA B O 1
ATOM 1865 N N . TYR B 1 24 ? -6.254 -11.883 -6.078 1 98.19 24 TYR B N 1
ATOM 1866 C CA . TYR B 1 24 ? -5.883 -12.047 -4.676 1 98.19 24 TYR B CA 1
ATOM 1867 C C . TYR B 1 24 ? -4.375 -11.961 -4.496 1 98.19 24 TYR B C 1
ATOM 1869 O O . TYR B 1 24 ? -3.891 -11.398 -3.512 1 98.19 24 TYR B O 1
ATOM 1877 N N . ALA B 1 25 ? -3.646 -12.508 -5.395 1 97.19 25 ALA B N 1
ATOM 1878 C CA . ALA B 1 25 ? -2.189 -12.43 -5.336 1 97.19 25 ALA B CA 1
ATOM 1879 C C . ALA B 1 25 ? -1.713 -10.984 -5.305 1 97.19 25 ALA B C 1
ATOM 1881 O O . ALA B 1 25 ? -0.795 -10.641 -4.555 1 97.19 25 ALA B O 1
ATOM 1882 N N . GLU B 1 26 ? -2.338 -10.141 -6.113 1 97.81 26 GLU B N 1
ATOM 1883 C CA . GLU B 1 26 ? -1.988 -8.727 -6.137 1 97.81 26 GLU B CA 1
ATOM 1884 C C . GLU B 1 26 ? -2.299 -8.062 -4.797 1 97.81 26 GLU B C 1
ATOM 1886 O O . GLU B 1 26 ? -1.511 -7.254 -4.301 1 97.81 26 GLU B O 1
ATOM 1891 N N . LEU B 1 27 ? -3.463 -8.383 -4.27 1 97.81 27 LEU B N 1
ATOM 1892 C CA . LEU B 1 27 ? -3.857 -7.809 -2.986 1 97.81 27 LEU B CA 1
ATOM 1893 C C . LEU B 1 27 ? -2.881 -8.211 -1.887 1 97.81 27 LEU B C 1
ATOM 1895 O O . LEU B 1 27 ? -2.467 -7.371 -1.082 1 97.81 27 LEU B O 1
ATOM 1899 N N . VAL B 1 28 ? -2.473 -9.422 -1.887 1 96.81 28 VAL B N 1
ATOM 1900 C CA . VAL B 1 28 ? -1.572 -9.93 -0.854 1 96.81 28 VAL B CA 1
ATOM 1901 C C . VAL B 1 28 ? -0.164 -9.383 -1.085 1 96.81 28 VAL B C 1
ATOM 1903 O O . VAL B 1 28 ? 0.537 -9.031 -0.132 1 96.81 28 VAL B O 1
ATOM 1906 N N . ALA B 1 29 ? 0.232 -9.312 -2.336 1 96.31 29 ALA B N 1
ATOM 1907 C CA . ALA B 1 29 ? 1.539 -8.734 -2.637 1 96.31 29 ALA B CA 1
ATOM 1908 C C . ALA B 1 29 ? 1.625 -7.289 -2.15 1 96.31 29 ALA B C 1
ATOM 1910 O O . ALA B 1 29 ? 2.639 -6.879 -1.582 1 96.31 29 ALA B O 1
ATOM 1911 N N . PHE B 1 30 ? 0.61 -6.57 -2.42 1 97.75 30 PHE B N 1
ATOM 1912 C CA . PHE B 1 30 ? 0.532 -5.211 -1.901 1 97.75 30 PHE B CA 1
ATOM 1913 C C . PHE B 1 30 ? 0.77 -5.191 -0.396 1 97.75 30 PHE B C 1
ATOM 1915 O O . PHE B 1 30 ? 1.626 -4.453 0.094 1 97.75 30 PHE B O 1
ATOM 1922 N N . ASP B 1 31 ? 0.023 -5.969 0.258 1 97.06 31 ASP B N 1
ATOM 1923 C CA . ASP B 1 31 ? 0.065 -6.016 1.717 1 97.06 31 ASP B CA 1
ATOM 1924 C C . ASP B 1 31 ? 1.462 -6.379 2.215 1 97.06 31 ASP B C 1
ATOM 1926 O O . ASP B 1 31 ? 2.014 -5.695 3.082 1 97.06 31 ASP B O 1
ATOM 1930 N N . ARG B 1 32 ? 2.02 -7.352 1.659 1 96.69 32 ARG B N 1
ATOM 1931 C CA . ARG B 1 32 ? 3.309 -7.855 2.115 1 96.69 32 ARG B CA 1
ATOM 1932 C C . ARG B 1 32 ? 4.43 -6.883 1.772 1 96.69 32 ARG B C 1
ATOM 1934 O O . ARG B 1 32 ? 5.336 -6.66 2.58 1 96.69 32 ARG B O 1
ATOM 1941 N N . MET B 1 33 ? 4.34 -6.293 0.619 1 96.69 33 MET B N 1
ATOM 1942 C CA . MET B 1 33 ? 5.371 -5.336 0.233 1 96.69 33 MET B CA 1
ATOM 1943 C C . MET B 1 33 ? 5.293 -4.078 1.091 1 96.69 33 MET B C 1
ATOM 1945 O O . MET B 1 33 ? 6.32 -3.479 1.414 1 96.69 33 MET B O 1
ATOM 1949 N N . ALA B 1 34 ? 4.086 -3.691 1.362 1 97.62 34 ALA B N 1
ATOM 1950 C CA . ALA B 1 34 ? 3.934 -2.553 2.266 1 97.62 34 ALA B CA 1
ATOM 1951 C C . ALA B 1 34 ? 4.586 -2.832 3.615 1 97.62 34 ALA B C 1
ATOM 1953 O O . ALA B 1 34 ? 5.297 -1.982 4.156 1 97.62 34 ALA B O 1
ATOM 1954 N N . ALA B 1 35 ? 4.387 -4.02 4.168 1 97.06 35 ALA B N 1
ATOM 1955 C CA . ALA B 1 35 ? 5.016 -4.418 5.426 1 97.06 35 ALA B CA 1
ATOM 1956 C C . ALA B 1 35 ? 6.531 -4.496 5.281 1 97.06 35 ALA B C 1
ATOM 1958 O O . ALA B 1 35 ? 7.27 -4 6.137 1 97.06 35 ALA B O 1
ATOM 1959 N N . ASP B 1 36 ? 6.965 -5.027 4.23 1 97.69 36 ASP B N 1
ATOM 1960 C CA . ASP B 1 36 ? 8.391 -5.223 3.99 1 97.69 36 ASP B CA 1
ATOM 1961 C C . ASP B 1 36 ? 9.109 -3.887 3.83 1 97.69 36 ASP B C 1
ATOM 1963 O O . ASP B 1 36 ? 10.289 -3.766 4.168 1 97.69 36 ASP B O 1
ATOM 1967 N N . ALA B 1 37 ? 8.398 -2.904 3.307 1 98.12 37 ALA B N 1
ATOM 1968 C CA . ALA B 1 37 ? 8.977 -1.582 3.08 1 98.12 37 ALA B CA 1
ATOM 1969 C C . ALA B 1 37 ? 9.469 -0.964 4.387 1 98.12 37 ALA B C 1
ATOM 1971 O O . ALA B 1 37 ? 10.398 -0.153 4.391 1 98.12 37 ALA B O 1
ATOM 1972 N N . ARG B 1 38 ? 8.969 -1.408 5.523 1 96.94 38 ARG B N 1
ATOM 1973 C CA . ARG B 1 38 ? 9.352 -0.889 6.832 1 96.94 38 ARG B CA 1
ATOM 1974 C C . ARG B 1 38 ? 10.758 -1.354 7.211 1 96.94 38 ARG B C 1
ATOM 1976 O O . ARG B 1 38 ? 11.375 -0.801 8.125 1 96.94 38 ARG B O 1
ATOM 1983 N N . LEU B 1 39 ? 11.25 -2.373 6.539 1 98.06 39 LEU B N 1
ATOM 1984 C CA . LEU B 1 39 ? 12.57 -2.918 6.82 1 98.06 39 LEU B CA 1
ATOM 1985 C C . LEU B 1 39 ? 13.656 -2.107 6.117 1 98.06 39 LEU B C 1
ATOM 1987 O O . LEU B 1 39 ? 14.844 -2.326 6.344 1 98.06 39 LEU B O 1
ATOM 1991 N N . ALA B 1 40 ? 13.219 -1.144 5.219 1 98.38 40 ALA B N 1
ATOM 1992 C CA . ALA B 1 40 ? 14.18 -0.386 4.414 1 98.38 40 ALA B CA 1
ATOM 1993 C C . ALA B 1 40 ? 15.117 0.431 5.301 1 98.38 40 ALA B C 1
ATOM 1995 O O . ALA B 1 40 ? 14.688 0.996 6.309 1 98.38 40 ALA B O 1
ATOM 1996 N N . PRO B 1 41 ? 16.375 0.51 4.914 1 97.56 41 PRO B N 1
ATOM 1997 C CA . PRO B 1 41 ? 17.359 1.219 5.738 1 97.56 41 PRO B CA 1
ATOM 1998 C C . PRO B 1 41 ? 17.234 2.736 5.633 1 97.56 41 PRO B C 1
ATOM 2000 O O . PRO B 1 41 ? 17.844 3.467 6.422 1 97.56 41 PRO B O 1
ATOM 2003 N N . ASP B 1 42 ? 16.5 3.238 4.648 1 97.81 42 ASP B N 1
ATOM 2004 C CA . ASP B 1 42 ? 16.281 4.672 4.477 1 97.81 42 ASP B CA 1
ATOM 2005 C C . ASP B 1 42 ? 14.961 4.945 3.762 1 97.81 42 ASP B C 1
ATOM 2007 O O . ASP B 1 42 ? 14.305 4.016 3.285 1 97.81 42 ASP B O 1
ATOM 2011 N N . LEU B 1 43 ? 14.602 6.184 3.674 1 98 43 LEU B N 1
ATOM 2012 C CA . LEU B 1 43 ? 13.289 6.559 3.16 1 98 43 LEU B CA 1
ATOM 2013 C C . LEU B 1 43 ? 13.219 6.355 1.651 1 98 43 LEU B C 1
ATOM 2015 O O . LEU B 1 43 ? 12.156 6.051 1.112 1 98 43 LEU B O 1
ATOM 2019 N N . THR B 1 44 ? 14.336 6.523 0.977 1 97.69 44 THR B N 1
ATOM 2020 C CA . THR B 1 44 ? 14.367 6.355 -0.472 1 97.69 44 THR B CA 1
ATOM 2021 C C . THR B 1 44 ? 14.023 4.922 -0.857 1 97.69 44 THR B C 1
ATOM 2023 O O . THR B 1 44 ? 13.156 4.691 -1.701 1 97.69 44 THR B O 1
ATOM 2026 N N . ARG B 1 45 ? 14.617 3.988 -0.234 1 97.94 45 ARG B N 1
ATOM 2027 C CA . ARG B 1 45 ? 14.367 2.574 -0.494 1 97.94 45 ARG B CA 1
ATOM 2028 C C . ARG B 1 45 ? 12.969 2.174 -0.034 1 97.94 45 ARG B C 1
ATOM 2030 O O . ARG B 1 45 ? 12.297 1.389 -0.702 1 97.94 45 ARG B O 1
ATOM 2037 N N . ARG B 1 46 ? 12.586 2.719 1.09 1 98.25 46 ARG B N 1
ATOM 2038 C CA . ARG B 1 46 ? 11.227 2.477 1.559 1 98.25 46 ARG B CA 1
ATOM 2039 C C . ARG B 1 46 ? 10.203 2.938 0.528 1 98.25 46 ARG B C 1
ATOM 2041 O O . ARG B 1 46 ? 9.242 2.223 0.238 1 98.25 46 ARG B O 1
ATOM 2048 N N . ALA B 1 47 ? 10.422 4.094 -0.022 1 98.19 47 ALA B N 1
ATOM 2049 C CA . ALA B 1 47 ? 9.516 4.66 -1.018 1 98.19 47 ALA B CA 1
ATOM 2050 C C . ALA B 1 47 ? 9.461 3.789 -2.27 1 98.19 47 ALA B C 1
ATOM 2052 O O . ALA B 1 47 ? 8.391 3.576 -2.84 1 98.19 47 ALA B O 1
ATOM 2053 N N . ILE B 1 48 ? 10.594 3.262 -2.672 1 97.38 48 ILE B N 1
ATOM 2054 C CA . ILE B 1 48 ? 10.656 2.463 -3.891 1 97.38 48 ILE B CA 1
ATOM 2055 C C . ILE B 1 48 ? 9.812 1.198 -3.719 1 97.38 48 ILE B C 1
ATOM 2057 O O . ILE B 1 48 ? 9 0.866 -4.582 1 97.38 48 ILE B O 1
ATOM 2061 N N . LEU B 1 49 ? 9.977 0.509 -2.619 1 97.81 49 LEU B N 1
ATOM 2062 C CA . LEU B 1 49 ? 9.195 -0.703 -2.402 1 97.81 49 LEU B CA 1
ATOM 2063 C C . LEU B 1 49 ? 7.723 -0.371 -2.195 1 97.81 49 LEU B C 1
ATOM 2065 O O . LEU B 1 49 ? 6.848 -1.138 -2.6 1 97.81 49 LEU B O 1
ATOM 2069 N N . SER B 1 50 ? 7.422 0.764 -1.562 1 98.44 50 SER B N 1
ATOM 2070 C CA . SER B 1 50 ? 6.039 1.209 -1.41 1 98.44 50 SER B CA 1
ATOM 2071 C C . SER B 1 50 ? 5.402 1.5 -2.764 1 98.44 50 SER B C 1
ATOM 2073 O O . SER B 1 50 ? 4.227 1.191 -2.982 1 98.44 50 SER B O 1
ATOM 2075 N N . GLU B 1 51 ? 6.172 2.066 -3.656 1 97.25 51 GLU B N 1
ATOM 2076 C CA . GLU B 1 51 ? 5.688 2.295 -5.016 1 97.25 51 GLU B CA 1
ATOM 2077 C C . GLU B 1 51 ? 5.387 0.978 -5.723 1 97.25 51 GLU B C 1
ATOM 2079 O O . GLU B 1 51 ? 4.391 0.866 -6.438 1 97.25 51 GLU B O 1
ATOM 2084 N N . MET B 1 52 ? 6.266 0.07 -5.52 1 96.31 52 MET B N 1
ATOM 2085 C CA . MET B 1 52 ? 6.023 -1.261 -6.07 1 96.31 52 MET B CA 1
ATOM 2086 C C . MET B 1 52 ? 4.715 -1.839 -5.543 1 96.31 52 MET B C 1
ATOM 2088 O O . MET B 1 52 ? 3.932 -2.408 -6.305 1 96.31 52 MET B O 1
ATOM 2092 N N . ALA B 1 53 ? 4.516 -1.694 -4.258 1 97.56 53 ALA B N 1
ATOM 2093 C CA . ALA B 1 53 ? 3.271 -2.146 -3.641 1 97.56 53 ALA B CA 1
ATOM 2094 C C . ALA B 1 53 ? 2.066 -1.44 -4.254 1 97.56 53 ALA B C 1
ATOM 2096 O O . ALA B 1 53 ? 1.043 -2.072 -4.531 1 97.56 53 ALA B O 1
ATOM 2097 N N . GLY B 1 54 ? 2.18 -0.133 -4.5 1 96.88 54 GLY B N 1
ATOM 2098 C CA . GLY B 1 54 ? 1.103 0.617 -5.125 1 96.88 54 GLY B CA 1
ATOM 2099 C C . GLY B 1 54 ? 0.702 0.066 -6.48 1 96.88 54 GLY B C 1
ATOM 2100 O O . GLY B 1 54 ? -0.481 0.062 -6.828 1 96.88 54 GLY B O 1
ATOM 2101 N N . ARG B 1 55 ? 1.617 -0.426 -7.191 1 96.62 55 ARG B N 1
ATOM 2102 C CA . ARG B 1 55 ? 1.334 -0.988 -8.508 1 96.62 55 ARG B CA 1
ATOM 2103 C C . ARG B 1 55 ? 0.494 -2.256 -8.391 1 96.62 55 ARG B C 1
ATOM 2105 O O . ARG B 1 55 ? -0.352 -2.527 -9.242 1 96.62 55 ARG B O 1
ATOM 2112 N N . GLU B 1 56 ? 0.71 -3.006 -7.328 1 97.44 56 GLU B N 1
ATOM 2113 C CA . GLU B 1 56 ? -0.082 -4.211 -7.102 1 97.44 56 GLU B CA 1
ATOM 2114 C C . GLU B 1 56 ? -1.565 -3.879 -6.969 1 97.44 56 GLU B C 1
ATOM 2116 O O . GLU B 1 56 ? -2.418 -4.605 -7.484 1 97.44 56 GLU B O 1
ATOM 2121 N N . ILE B 1 57 ? -1.834 -2.795 -6.34 1 97.31 57 ILE B N 1
ATOM 2122 C CA . ILE B 1 57 ? -3.229 -2.422 -6.129 1 97.31 57 ILE B CA 1
ATOM 2123 C C . ILE B 1 57 ? -3.85 -1.985 -7.457 1 97.31 57 ILE B C 1
ATOM 2125 O O . ILE B 1 57 ? -5.02 -2.262 -7.719 1 97.31 57 ILE B O 1
ATOM 2129 N N . ASP B 1 58 ? -3.07 -1.289 -8.234 1 96.56 58 ASP B N 1
ATOM 2130 C CA . ASP B 1 58 ? -3.551 -0.947 -9.562 1 96.56 58 ASP B CA 1
ATOM 2131 C C . ASP B 1 58 ? -3.906 -2.201 -10.359 1 96.56 58 ASP B C 1
ATOM 2133 O O . ASP B 1 58 ? -4.949 -2.256 -11.016 1 96.56 58 ASP B O 1
ATOM 2137 N N . ASN B 1 59 ? -3.045 -3.135 -10.312 1 97.62 59 ASN B N 1
ATOM 2138 C CA . ASN B 1 59 ? -3.287 -4.406 -10.992 1 97.62 59 ASN B CA 1
ATOM 2139 C C . ASN B 1 59 ? -4.523 -5.109 -10.438 1 97.62 59 ASN B C 1
ATOM 2141 O O . ASN B 1 59 ? -5.352 -5.609 -11.195 1 97.62 59 ASN B O 1
ATOM 2145 N N . PHE B 1 60 ? -4.648 -5.129 -9.133 1 98.31 60 PHE B N 1
ATOM 2146 C CA . PHE B 1 60 ? -5.824 -5.719 -8.508 1 98.31 60 PHE B CA 1
ATOM 2147 C C . PHE B 1 60 ? -7.102 -5.109 -9.062 1 98.31 60 PHE B C 1
ATOM 2149 O O . PHE B 1 60 ? -8.031 -5.832 -9.43 1 98.31 60 PHE B O 1
ATOM 2156 N N . ARG B 1 61 ? -7.102 -3.812 -9.117 1 97.88 61 ARG B N 1
ATOM 2157 C CA . ARG B 1 61 ? -8.297 -3.115 -9.578 1 97.88 61 ARG B CA 1
ATOM 2158 C C . ARG B 1 61 ? -8.672 -3.543 -10.992 1 97.88 61 ARG B C 1
ATOM 2160 O O . ARG B 1 61 ? -9.844 -3.777 -11.289 1 97.88 61 ARG B O 1
ATOM 2167 N N . ARG B 1 62 ? -7.719 -3.66 -11.844 1 98.12 62 ARG B N 1
ATOM 2168 C CA . ARG B 1 62 ? -7.969 -4.082 -13.219 1 98.12 62 ARG B CA 1
ATOM 2169 C C . ARG B 1 62 ? -8.539 -5.492 -13.266 1 98.12 62 ARG B C 1
ATOM 2171 O O . ARG B 1 62 ? -9.469 -5.766 -14.023 1 98.12 62 ARG B O 1
ATOM 2178 N N . LEU B 1 63 ? -7.996 -6.355 -12.445 1 98.44 63 LEU B N 1
ATOM 2179 C CA . LEU B 1 63 ? -8.445 -7.742 -12.398 1 98.44 63 LEU B CA 1
ATOM 2180 C C . LEU B 1 63 ? -9.852 -7.836 -11.805 1 98.44 63 LEU B C 1
ATOM 2182 O O . LEU B 1 63 ? -10.695 -8.562 -12.328 1 98.44 63 LEU B O 1
ATOM 2186 N N . ALA B 1 64 ? -10.078 -7.098 -10.758 1 98.56 64 ALA B N 1
ATOM 2187 C CA . ALA B 1 64 ? -11.398 -7.07 -10.133 1 98.56 64 ALA B CA 1
ATOM 2188 C C . ALA B 1 64 ? -12.453 -6.531 -11.102 1 98.56 64 ALA B C 1
ATOM 2190 O O . ALA B 1 64 ? -13.562 -7.059 -11.172 1 98.56 64 ALA B O 1
ATOM 2191 N N . ASP B 1 65 ? -12.094 -5.496 -11.836 1 98.12 65 ASP B N 1
ATOM 2192 C CA . ASP B 1 65 ? -13.008 -4.941 -12.828 1 98.12 65 ASP B CA 1
ATOM 2193 C C . ASP B 1 65 ? -13.359 -5.98 -13.891 1 98.12 65 ASP B C 1
ATOM 2195 O O . ASP B 1 65 ? -14.516 -6.094 -14.297 1 98.12 65 ASP B O 1
ATOM 2199 N N . ARG B 1 66 ? -12.391 -6.738 -14.344 1 98.06 66 ARG B N 1
ATOM 2200 C CA . ARG B 1 66 ? -12.625 -7.766 -15.352 1 98.06 66 ARG B CA 1
ATOM 2201 C C . ARG B 1 66 ? -13.547 -8.859 -14.812 1 98.06 66 ARG B C 1
ATOM 2203 O O . ARG B 1 66 ? -14.422 -9.344 -15.523 1 98.06 66 ARG B O 1
ATOM 2210 N N . LEU B 1 67 ? -13.328 -9.234 -13.562 1 98.12 67 LEU B N 1
ATOM 2211 C CA . LEU B 1 67 ? -14.195 -10.227 -12.93 1 98.12 67 LEU B CA 1
ATOM 2212 C C . LEU B 1 67 ? -15.641 -9.742 -12.898 1 98.12 67 LEU B C 1
ATOM 2214 O O . LEU B 1 67 ? -16.562 -10.5 -13.219 1 98.12 67 LEU B O 1
ATOM 2218 N N . ARG B 1 68 ? -15.797 -8.5 -12.586 1 98.06 68 ARG B N 1
ATOM 2219 C CA . ARG B 1 68 ? -17.141 -7.93 -12.57 1 98.06 68 ARG B CA 1
ATOM 2220 C C . ARG B 1 68 ? -17.734 -7.906 -13.977 1 98.06 68 ARG B C 1
ATOM 2222 O O . ARG B 1 68 ? -18.922 -8.188 -14.156 1 98.06 68 ARG B O 1
ATOM 2229 N N . GLU B 1 69 ? -16.969 -7.605 -14.984 1 97.19 69 GLU B N 1
ATOM 2230 C CA . GLU B 1 69 ? -17.422 -7.625 -16.375 1 97.19 69 GLU B CA 1
ATOM 2231 C C . GLU B 1 69 ? -17.891 -9.016 -16.781 1 97.19 69 GLU B C 1
ATOM 2233 O O . GLU B 1 69 ? -18.797 -9.156 -17.609 1 97.19 69 GLU B O 1
ATOM 2238 N N . LEU B 1 70 ? -17.297 -10.016 -16.172 1 95.75 70 LEU B N 1
ATOM 2239 C CA . LEU B 1 70 ? -17.641 -11.398 -16.469 1 95.75 70 LEU B CA 1
ATOM 2240 C C . LEU B 1 70 ? -18.797 -11.875 -15.594 1 95.75 70 LEU B C 1
ATOM 2242 O O . LEU B 1 70 ? -19.141 -13.055 -15.609 1 95.75 70 LEU B O 1
ATOM 2246 N N . GLY B 1 71 ? -19.297 -10.922 -14.789 1 96.69 71 GLY B N 1
ATOM 2247 C CA . GLY B 1 71 ? -20.469 -11.203 -13.977 1 96.69 71 GLY B CA 1
ATOM 2248 C C . GLY B 1 71 ? -20.141 -11.922 -12.68 1 96.69 71 GLY B C 1
ATOM 2249 O O . GLY B 1 71 ? -21 -12.578 -12.094 1 96.69 71 GLY B O 1
ATOM 2250 N N . THR B 1 72 ? -18.875 -11.883 -12.266 1 97.38 72 THR B N 1
ATOM 2251 C CA . THR B 1 72 ? -18.438 -12.57 -11.055 1 97.38 72 THR B CA 1
ATOM 2252 C C . THR B 1 72 ? -18.031 -11.562 -9.984 1 97.38 72 THR B C 1
ATOM 2254 O O . THR B 1 72 ? -17.344 -10.578 -10.266 1 97.38 72 THR B O 1
ATOM 2257 N N . ASP B 1 73 ? -18.469 -11.789 -8.758 1 98.06 73 ASP B N 1
ATOM 2258 C CA . ASP B 1 73 ? -18 -11 -7.617 1 98.06 73 ASP B CA 1
ATOM 2259 C C . ASP B 1 73 ? -16.531 -11.266 -7.32 1 98.06 73 ASP B C 1
ATOM 2261 O O . ASP B 1 73 ? -16.125 -12.414 -7.109 1 98.06 73 ASP B O 1
ATOM 2265 N N . PRO B 1 74 ? -15.781 -10.234 -7.254 1 98.31 74 PRO B N 1
ATOM 2266 C CA . PRO B 1 74 ? -14.344 -10.43 -7.055 1 98.31 74 PRO B CA 1
ATOM 2267 C C . PRO B 1 74 ? -14.023 -11.164 -5.75 1 98.31 74 PRO B C 1
ATOM 2269 O O . PRO B 1 74 ? -13.141 -12.016 -5.723 1 98.31 74 PRO B O 1
ATOM 2272 N N . GLU B 1 75 ? -14.695 -10.867 -4.707 1 98.5 75 GLU B N 1
ATOM 2273 C CA . GLU B 1 75 ? -14.438 -11.547 -3.439 1 98.5 75 GLU B CA 1
ATOM 2274 C C . GLU B 1 75 ? -14.711 -13.047 -3.549 1 98.5 75 GLU B C 1
ATOM 2276 O O . GLU B 1 75 ? -13.938 -13.859 -3.035 1 98.5 75 GLU B O 1
ATOM 2281 N N . GLU B 1 76 ? -15.734 -13.406 -4.195 1 97.81 76 GLU B N 1
ATOM 2282 C CA . GLU B 1 76 ? -16.062 -14.82 -4.402 1 97.81 76 GLU B CA 1
ATOM 2283 C C . GLU B 1 76 ? -14.969 -15.523 -5.207 1 97.81 76 GLU B C 1
ATOM 2285 O O . GLU B 1 76 ? -14.594 -16.656 -4.898 1 97.81 76 GLU B O 1
ATOM 2290 N N . ALA B 1 77 ? -14.492 -14.828 -6.18 1 96.69 77 ALA B N 1
ATOM 2291 C CA . ALA B 1 77 ? -13.477 -15.406 -7.055 1 96.69 77 ALA B CA 1
ATOM 2292 C C . ALA B 1 77 ? -12.148 -15.562 -6.324 1 96.69 77 ALA B C 1
ATOM 2294 O O . ALA B 1 77 ? -11.375 -16.469 -6.617 1 96.69 77 ALA B O 1
ATOM 2295 N N . MET B 1 78 ? -11.883 -14.703 -5.371 1 98 78 MET B N 1
ATOM 2296 C CA . MET B 1 78 ? -10.594 -14.672 -4.688 1 98 78 MET B CA 1
ATOM 2297 C C . MET B 1 78 ? -10.57 -15.656 -3.523 1 98 78 MET B C 1
ATOM 2299 O O . MET B 1 78 ? -9.516 -16.203 -3.186 1 98 78 MET B O 1
ATOM 2303 N N . THR B 1 79 ? -11.68 -15.93 -2.957 1 97.38 79 THR B N 1
ATOM 2304 C CA . THR B 1 79 ? -11.828 -16.609 -1.67 1 97.38 79 THR B CA 1
ATOM 2305 C C . THR B 1 79 ? -11.125 -17.953 -1.682 1 97.38 79 THR B C 1
ATOM 2307 O O . THR B 1 79 ? -10.43 -18.312 -0.728 1 97.38 79 THR B O 1
ATOM 2310 N N . PRO B 1 80 ? -11.188 -18.734 -2.754 1 94.56 80 PRO B N 1
ATOM 2311 C CA . PRO B 1 80 ? -10.57 -20.062 -2.74 1 94.56 80 PRO B CA 1
ATOM 2312 C C . PRO B 1 80 ? -9.047 -20 -2.611 1 94.56 80 PRO B C 1
ATOM 2314 O O . PRO B 1 80 ? -8.422 -21 -2.26 1 94.56 80 PRO B O 1
ATOM 2317 N N . PHE B 1 81 ? -8.508 -18.875 -2.82 1 96.25 81 PHE B N 1
ATOM 2318 C CA . PHE B 1 81 ? -7.051 -18.812 -2.908 1 96.25 81 PHE B CA 1
ATOM 2319 C C . PHE B 1 81 ? -6.465 -18.156 -1.657 1 96.25 81 PHE B C 1
ATOM 2321 O O . PHE B 1 81 ? -5.246 -18.062 -1.52 1 96.25 81 PHE B O 1
ATOM 2328 N N . VAL B 1 82 ? -7.273 -17.75 -0.767 1 96.69 82 VAL B N 1
ATOM 2329 C CA . VAL B 1 82 ? -6.828 -17.078 0.448 1 96.69 82 VAL B CA 1
ATOM 2330 C C . VAL B 1 82 ? -5.906 -18 1.244 1 96.69 82 VAL B C 1
ATOM 2332 O O . VAL B 1 82 ? -4.789 -17.609 1.595 1 96.69 82 VAL B O 1
ATOM 2335 N N . GLY B 1 83 ? -6.301 -19.203 1.454 1 95.06 83 GLY B N 1
ATOM 2336 C CA . GLY B 1 83 ? -5.535 -20.156 2.244 1 95.06 83 GLY B CA 1
ATOM 2337 C C . GLY B 1 83 ? -4.133 -20.375 1.708 1 95.06 83 GLY B C 1
ATOM 2338 O O . GLY B 1 83 ? -3.146 -20.062 2.383 1 95.06 83 GLY B O 1
ATOM 2339 N N . PRO B 1 84 ? -4.035 -20.828 0.471 1 94.12 84 PRO B N 1
ATOM 2340 C CA . PRO B 1 84 ? -2.723 -21.156 -0.085 1 94.12 84 PRO B CA 1
ATOM 2341 C C . PRO B 1 84 ? -1.777 -19.953 -0.127 1 94.12 84 PRO B C 1
ATOM 2343 O O . PRO B 1 84 ? -0.593 -20.094 0.193 1 94.12 84 PRO B O 1
ATOM 2346 N N . LEU B 1 85 ? -2.248 -18.781 -0.555 1 95.5 85 LEU B N 1
ATOM 2347 C CA . LEU B 1 85 ? -1.376 -17.609 -0.665 1 95.5 85 LEU B CA 1
ATOM 2348 C C . LEU B 1 85 ? -0.995 -17.094 0.715 1 95.5 85 LEU B C 1
ATOM 2350 O O . LEU B 1 85 ? 0.133 -16.641 0.921 1 95.5 85 LEU B O 1
ATOM 2354 N N . GLN B 1 86 ? -1.908 -17.125 1.628 1 94.75 86 GLN B N 1
ATOM 2355 C CA . GLN B 1 86 ? -1.562 -16.75 2.99 1 94.75 86 GLN B CA 1
ATOM 2356 C C . GLN B 1 86 ? -0.527 -17.688 3.588 1 94.75 86 GLN B C 1
ATOM 2358 O O . GLN B 1 86 ? 0.382 -17.266 4.297 1 94.75 86 GLN B O 1
ATOM 2363 N N . ASP B 1 87 ? -0.655 -18.969 3.344 1 95.19 87 ASP B N 1
ATOM 2364 C CA . ASP B 1 87 ? 0.307 -19.953 3.832 1 95.19 87 ASP B CA 1
ATOM 2365 C C . ASP B 1 87 ? 1.701 -19.688 3.27 1 95.19 87 ASP B C 1
ATOM 2367 O O . ASP B 1 87 ? 2.693 -19.734 4 1 95.19 87 ASP B O 1
ATOM 2371 N N . TYR B 1 88 ? 1.772 -19.422 2.014 1 96.81 88 TYR B N 1
ATOM 2372 C CA . TYR B 1 88 ? 3.055 -19.078 1.404 1 96.81 88 TYR B CA 1
ATOM 2373 C C . TYR B 1 88 ? 3.713 -17.906 2.133 1 96.81 88 TYR B C 1
ATOM 2375 O O . TYR B 1 88 ? 4.891 -17.984 2.488 1 96.81 88 TYR B O 1
ATOM 2383 N N . HIS B 1 89 ? 2.969 -16.875 2.371 1 95.62 89 HIS B N 1
ATOM 2384 C CA . HIS B 1 89 ? 3.545 -15.648 2.91 1 95.62 89 HIS B CA 1
ATOM 2385 C C . HIS B 1 89 ? 3.865 -15.797 4.395 1 95.62 89 HIS B C 1
ATOM 2387 O O . HIS B 1 89 ? 4.832 -15.211 4.887 1 95.62 89 HIS B O 1
ATOM 2393 N N . ALA B 1 90 ? 3.068 -16.625 5.07 1 94.81 90 ALA B N 1
ATOM 2394 C CA . ALA B 1 90 ? 3.35 -16.891 6.48 1 94.81 90 ALA B CA 1
ATOM 2395 C C . ALA B 1 90 ? 4.664 -17.641 6.645 1 94.81 90 ALA B C 1
ATOM 2397 O O . ALA B 1 90 ? 5.375 -17.453 7.633 1 94.81 90 ALA B O 1
ATOM 2398 N N . LYS B 1 91 ? 4.988 -18.391 5.66 1 96.69 91 LYS B N 1
ATOM 2399 C CA . LYS B 1 91 ? 6.188 -19.234 5.719 1 96.69 91 LYS B CA 1
ATOM 2400 C C . LYS B 1 91 ? 7.387 -18.516 5.102 1 96.69 91 LYS B C 1
ATOM 2402 O O . LYS B 1 91 ? 8.508 -19.031 5.129 1 96.69 91 LYS B O 1
ATOM 2407 N N . THR B 1 92 ? 7.137 -17.328 4.57 1 97.69 92 THR B N 1
ATOM 2408 C CA . THR B 1 92 ? 8.211 -16.625 3.883 1 97.69 92 THR B CA 1
ATOM 2409 C C . THR B 1 92 ? 8.281 -15.172 4.348 1 97.69 92 THR B C 1
ATOM 2411 O O . THR B 1 92 ? 8.406 -14.266 3.525 1 97.69 92 THR B O 1
ATOM 2414 N N . GLU B 1 93 ? 8.172 -14.969 5.559 1 97.44 93 GLU B N 1
ATOM 2415 C CA . GLU B 1 93 ? 8.328 -13.633 6.129 1 97.44 93 GLU B CA 1
ATOM 2416 C C . GLU B 1 93 ? 9.805 -13.227 6.199 1 97.44 93 GLU B C 1
ATOM 2418 O O . GLU B 1 93 ? 10.609 -13.914 6.832 1 97.44 93 GLU B O 1
ATOM 2423 N N . PRO B 1 94 ? 10.164 -12.148 5.559 1 98.44 94 PRO B N 1
ATOM 2424 C CA . PRO B 1 94 ? 11.57 -11.727 5.602 1 98.44 94 PRO B CA 1
ATOM 2425 C C . PRO B 1 94 ? 11.984 -11.195 6.973 1 98.44 94 PRO B C 1
ATOM 2427 O O . PRO B 1 94 ? 11.164 -10.609 7.684 1 98.44 94 PRO B O 1
ATOM 2430 N N . ASN B 1 95 ? 13.289 -11.383 7.309 1 97.69 95 ASN B N 1
ATOM 2431 C CA . ASN B 1 95 ? 13.82 -10.922 8.594 1 97.69 95 ASN B CA 1
ATOM 2432 C C . ASN B 1 95 ? 14.508 -9.57 8.461 1 97.69 95 ASN B C 1
ATOM 2434 O O . ASN B 1 95 ? 14.758 -8.898 9.461 1 97.69 95 ASN B O 1
ATOM 2438 N N . ASP B 1 96 ? 14.867 -9.273 7.277 1 98.19 96 ASP B N 1
ATOM 2439 C CA . ASP B 1 96 ? 15.547 -8.008 7.043 1 98.19 96 ASP B CA 1
ATOM 2440 C C . ASP B 1 96 ? 15.305 -7.5 5.625 1 98.19 96 ASP B C 1
ATOM 2442 O O . ASP B 1 96 ? 14.578 -8.133 4.852 1 98.19 96 ASP B O 1
ATOM 2446 N N . TRP B 1 97 ? 15.867 -6.398 5.34 1 98.44 97 TRP B N 1
ATOM 2447 C CA . TRP B 1 97 ? 15.625 -5.691 4.086 1 98.44 97 TRP B CA 1
ATOM 2448 C C . TRP B 1 97 ? 16.062 -6.535 2.895 1 98.44 97 TRP B C 1
ATOM 2450 O O . TRP B 1 97 ? 15.344 -6.645 1.901 1 98.44 97 TRP B O 1
ATOM 2460 N N . LEU B 1 98 ? 17.219 -7.164 2.959 1 98.5 98 LEU B N 1
ATOM 2461 C CA . LEU B 1 98 ? 17.734 -7.934 1.833 1 98.5 98 LEU B CA 1
ATOM 2462 C C . LEU B 1 98 ? 16.859 -9.156 1.566 1 98.5 98 LEU B C 1
ATOM 2464 O O . LEU B 1 98 ? 16.656 -9.547 0.413 1 98.5 98 LEU B O 1
ATOM 2468 N N . GLU B 1 99 ? 16.359 -9.742 2.623 1 98.5 99 GLU B N 1
ATOM 2469 C CA . GLU B 1 99 ? 15.414 -10.836 2.436 1 98.5 99 GLU B CA 1
ATOM 2470 C C . GLU B 1 99 ? 14.117 -10.352 1.791 1 98.5 99 GLU B C 1
ATOM 2472 O O . GLU B 1 99 ? 13.531 -11.047 0.958 1 98.5 99 GLU B O 1
ATOM 2477 N N . ALA B 1 100 ? 13.672 -9.18 2.205 1 98.5 100 ALA B N 1
ATOM 2478 C CA . ALA B 1 100 ? 12.484 -8.602 1.591 1 98.5 100 ALA B CA 1
ATOM 2479 C C . ALA B 1 100 ? 12.688 -8.391 0.093 1 98.5 100 ALA B C 1
ATOM 2481 O O . ALA B 1 100 ? 11.828 -8.758 -0.713 1 98.5 100 ALA B O 1
ATOM 2482 N N . LEU B 1 101 ? 13.844 -7.879 -0.252 1 98.31 101 LEU B N 1
ATOM 2483 C CA . LEU B 1 101 ? 14.148 -7.621 -1.656 1 98.31 101 LEU B CA 1
ATOM 2484 C C . LEU B 1 101 ? 14.281 -8.922 -2.436 1 98.31 101 LEU B C 1
ATOM 2486 O O . LEU B 1 101 ? 13.82 -9.016 -3.578 1 98.31 101 LEU B O 1
ATOM 2490 N N . THR B 1 102 ? 14.859 -9.859 -1.797 1 98.38 102 THR B N 1
ATOM 2491 C CA . THR B 1 102 ? 15.008 -11.156 -2.443 1 98.38 102 THR B CA 1
ATOM 2492 C C . THR B 1 102 ? 13.648 -11.797 -2.699 1 98.38 102 THR B C 1
ATOM 2494 O O . THR B 1 102 ? 13.422 -12.383 -3.76 1 98.38 102 THR B O 1
ATOM 2497 N N . LYS B 1 103 ? 12.844 -11.688 -1.763 1 97.94 103 LYS B N 1
ATOM 2498 C CA . LYS B 1 103 ? 11.5 -12.219 -1.932 1 97.94 103 LYS B CA 1
ATOM 2499 C C . LYS B 1 103 ? 10.766 -11.523 -3.078 1 97.94 103 LYS B C 1
ATOM 2501 O O . LYS B 1 103 ? 10.117 -12.18 -3.891 1 97.94 103 LYS B O 1
ATOM 2506 N N . ALA B 1 104 ? 10.836 -10.234 -3.117 1 96.88 104 ALA B N 1
ATOM 2507 C CA . ALA B 1 104 ? 10.227 -9.492 -4.215 1 96.88 104 ALA B CA 1
ATOM 2508 C C . ALA B 1 104 ? 10.805 -9.93 -5.559 1 96.88 104 ALA B C 1
ATOM 2510 O O . ALA B 1 104 ? 10.055 -10.156 -6.52 1 96.88 104 ALA B O 1
ATOM 2511 N N . TYR B 1 105 ? 12.062 -10.094 -5.602 1 97.25 105 TYR B N 1
ATOM 2512 C CA . TYR B 1 105 ? 12.766 -10.43 -6.836 1 97.25 105 TYR B CA 1
ATOM 2513 C C . TYR B 1 105 ? 12.43 -11.852 -7.285 1 97.25 105 TYR B C 1
ATOM 2515 O O . TYR B 1 105 ? 12.016 -12.062 -8.422 1 97.25 105 TYR B O 1
ATOM 2523 N N . ILE B 1 106 ? 12.586 -12.789 -6.383 1 96.25 106 ILE B N 1
ATOM 2524 C CA . ILE B 1 106 ? 12.422 -14.203 -6.703 1 96.25 106 ILE B CA 1
ATOM 2525 C C . ILE B 1 106 ? 10.93 -14.539 -6.801 1 96.25 106 ILE B C 1
ATOM 2527 O O . ILE B 1 106 ? 10.492 -15.148 -7.773 1 96.25 106 ILE B O 1
ATOM 2531 N N . GLY B 1 107 ? 10.203 -14.164 -5.785 1 94.06 107 GLY B N 1
ATOM 2532 C CA . GLY B 1 107 ? 8.781 -14.492 -5.738 1 94.06 107 GLY B CA 1
ATOM 2533 C C . GLY B 1 107 ? 8 -13.922 -6.906 1 94.06 107 GLY B C 1
ATOM 2534 O O . GLY B 1 107 ? 7.254 -14.641 -7.574 1 94.06 107 GLY B O 1
ATOM 2535 N N . GLU B 1 108 ? 8.188 -12.648 -7.199 1 93.12 108 GLU B N 1
ATOM 2536 C CA . GLU B 1 108 ? 7.512 -12.016 -8.328 1 93.12 108 GLU B CA 1
ATOM 2537 C C . GLU B 1 108 ? 7.992 -12.594 -9.656 1 93.12 108 GLU B C 1
ATOM 2539 O O . GLU B 1 108 ? 7.207 -12.766 -10.586 1 93.12 108 GLU B O 1
ATOM 2544 N N . GLY B 1 109 ? 9.289 -12.828 -9.695 1 95.06 109 GLY B N 1
ATOM 2545 C CA . GLY B 1 109 ? 9.828 -13.438 -10.906 1 95.06 109 GLY B CA 1
ATOM 2546 C C . GLY B 1 109 ? 9.211 -14.781 -11.227 1 95.06 109 GLY B C 1
ATOM 2547 O O . GLY B 1 109 ? 8.812 -15.031 -12.367 1 95.06 109 GLY B O 1
ATOM 2548 N N . LEU B 1 110 ? 9.133 -15.633 -10.211 1 94.62 110 LEU B N 1
ATOM 2549 C CA . LEU B 1 110 ? 8.523 -16.938 -10.383 1 94.62 110 LEU B CA 1
ATOM 2550 C C . LEU B 1 110 ? 7.078 -16.812 -10.844 1 94.62 110 LEU B C 1
ATOM 2552 O O . LEU B 1 110 ? 6.66 -17.5 -11.789 1 94.62 110 LEU B O 1
ATOM 2556 N N . ALA B 1 111 ? 6.367 -15.953 -10.18 1 94.12 111 ALA B N 1
ATOM 2557 C CA . ALA B 1 111 ? 4.961 -15.75 -10.523 1 94.12 111 ALA B CA 1
ATOM 2558 C C . ALA B 1 111 ? 4.812 -15.219 -11.945 1 94.12 111 ALA B C 1
ATOM 2560 O O . ALA B 1 111 ? 4.012 -15.734 -12.727 1 94.12 111 ALA B O 1
ATOM 2561 N N . ASP B 1 112 ? 5.594 -14.242 -12.289 1 95.5 112 ASP B N 1
ATOM 2562 C CA . ASP B 1 112 ? 5.52 -13.609 -13.609 1 95.5 112 ASP B CA 1
ATOM 2563 C C . ASP B 1 112 ? 5.828 -14.617 -14.711 1 95.5 112 ASP B C 1
ATOM 2565 O O . ASP B 1 112 ? 5.168 -14.625 -15.75 1 95.5 112 ASP B O 1
ATOM 2569 N N . ASP B 1 113 ? 6.836 -15.422 -14.516 1 93.75 113 ASP B N 1
ATOM 2570 C CA . ASP B 1 113 ? 7.16 -16.438 -15.516 1 93.75 113 ASP B CA 1
ATOM 2571 C C . ASP B 1 113 ? 5.98 -17.375 -15.75 1 93.75 113 ASP B C 1
ATOM 2573 O O . ASP B 1 113 ? 5.645 -17.688 -16.906 1 93.75 113 ASP B O 1
ATOM 2577 N N . PHE B 1 114 ? 5.387 -17.812 -14.742 1 92 114 PHE B N 1
ATOM 2578 C CA . PHE B 1 114 ? 4.246 -18.719 -14.836 1 92 114 PHE B CA 1
ATOM 2579 C C . PHE B 1 114 ? 3.08 -18.047 -15.555 1 92 114 PHE B C 1
ATOM 2581 O O . PHE B 1 114 ? 2.502 -18.625 -16.484 1 92 114 PHE B O 1
ATOM 2588 N N . TYR B 1 115 ? 2.785 -16.812 -15.117 1 91.5 115 TYR B N 1
ATOM 2589 C CA . TYR B 1 115 ? 1.63 -16.141 -15.68 1 91.5 115 TYR B CA 1
ATOM 2590 C C . TYR B 1 115 ? 1.86 -15.797 -17.156 1 91.5 115 TYR B C 1
ATOM 2592 O O . TYR B 1 115 ? 0.922 -15.805 -17.953 1 91.5 115 TYR B O 1
ATOM 2600 N N . ARG B 1 116 ? 3.086 -15.508 -17.484 1 92.31 116 ARG B N 1
ATOM 2601 C CA . ARG B 1 116 ? 3.422 -15.289 -18.891 1 92.31 116 ARG B CA 1
ATOM 2602 C C . ARG B 1 116 ? 3.137 -16.531 -19.719 1 92.31 116 ARG B C 1
ATOM 2604 O O . ARG B 1 116 ? 2.598 -16.438 -20.828 1 92.31 116 ARG B O 1
ATOM 2611 N N . GLU B 1 117 ? 3.498 -17.688 -19.188 1 88.38 117 GLU B N 1
ATOM 2612 C CA . GLU B 1 117 ? 3.229 -18.953 -19.875 1 88.38 117 GLU B CA 1
ATOM 2613 C C . GLU B 1 117 ? 1.729 -19.203 -20.016 1 88.38 117 GLU B C 1
ATOM 2615 O O . GLU B 1 117 ? 1.247 -19.578 -21.078 1 88.38 117 GLU B O 1
ATOM 2620 N N . ILE B 1 118 ? 1.008 -18.891 -18.969 1 86.25 118 ILE B N 1
ATOM 2621 C CA . ILE B 1 118 ? -0.431 -19.141 -18.953 1 86.25 118 ILE B CA 1
ATOM 2622 C C . ILE B 1 118 ? -1.129 -18.203 -19.922 1 86.25 118 ILE B C 1
ATOM 2624 O O . ILE B 1 118 ? -2.107 -18.578 -20.578 1 86.25 118 ILE B O 1
ATOM 2628 N N . ALA B 1 119 ? -0.629 -16.984 -20 1 88.75 119 ALA B N 1
ATOM 2629 C CA . ALA B 1 119 ? -1.211 -16 -20.906 1 88.75 119 ALA B CA 1
ATOM 2630 C C . ALA B 1 119 ? -1.245 -16.531 -22.344 1 88.75 119 ALA B C 1
ATOM 2632 O O . ALA B 1 119 ? -2.154 -16.203 -23.109 1 88.75 119 ALA B O 1
ATOM 2633 N N . GLY B 1 120 ? -0.302 -17.344 -22.703 1 84.5 120 GLY B N 1
ATOM 2634 C CA . GLY B 1 120 ? -0.233 -17.922 -24.031 1 84.5 120 GLY B CA 1
ATOM 2635 C C . GLY B 1 120 ? -1.421 -18.797 -24.375 1 84.5 120 GLY B C 1
ATOM 2636 O O . GLY B 1 120 ? -1.694 -19.062 -25.547 1 84.5 120 GLY B O 1
ATOM 2637 N N . PHE B 1 121 ? -2.129 -19.156 -23.328 1 79.25 121 PHE B N 1
ATOM 2638 C CA . PHE B 1 121 ? -3.25 -20.078 -23.531 1 79.25 121 PHE B CA 1
ATOM 2639 C C . PHE B 1 121 ? -4.574 -19.328 -23.469 1 79.25 121 PHE B C 1
ATOM 2641 O O . PHE B 1 121 ? -5.645 -19.922 -23.578 1 79.25 121 PHE B O 1
ATOM 2648 N N . LEU B 1 122 ? -4.512 -18.047 -23.234 1 86.94 122 LEU B N 1
ATOM 2649 C CA . LEU B 1 122 ? -5.719 -17.234 -23.094 1 86.94 122 LEU B CA 1
ATOM 2650 C C . LEU B 1 122 ? -6.043 -16.5 -24.375 1 86.94 122 LEU B C 1
ATOM 2652 O O . LEU B 1 122 ? -5.176 -16.344 -25.25 1 86.94 122 LEU B O 1
ATOM 2656 N N . GLN B 1 123 ? -7.328 -16.156 -24.516 1 89.12 123 GLN B N 1
ATOM 2657 C CA . GLN B 1 123 ? -7.781 -15.305 -25.609 1 89.12 123 GLN B CA 1
ATOM 2658 C C . GLN B 1 123 ? -7.941 -13.859 -25.156 1 89.12 123 GLN B C 1
ATOM 2660 O O . GLN B 1 123 ? -7.992 -13.578 -23.969 1 89.12 123 GLN B O 1
ATOM 2665 N N . SER B 1 124 ? -8.086 -13.062 -26.188 1 93.38 124 SER B N 1
ATOM 2666 C CA . SER B 1 124 ? -8.422 -11.672 -25.891 1 93.38 124 SER B CA 1
ATOM 2667 C C . SER B 1 124 ? -9.812 -11.547 -25.297 1 93.38 124 SER B C 1
ATOM 2669 O O . SER B 1 124 ? -10.727 -12.289 -25.672 1 93.38 124 SER B O 1
ATOM 2671 N N . PRO B 1 125 ? -9.883 -10.617 -24.453 1 95.25 125 PRO B N 1
ATOM 2672 C CA . PRO B 1 125 ? -8.984 -9.586 -23.922 1 95.25 125 PRO B CA 1
ATOM 2673 C C . PRO B 1 125 ? -8.195 -10.062 -22.703 1 95.25 125 PRO B C 1
ATOM 2675 O O . PRO B 1 125 ? -7.367 -9.312 -22.172 1 95.25 125 PRO B O 1
ATOM 2678 N N . ASP B 1 126 ? -8.43 -11.258 -22.266 1 94.31 126 ASP B N 1
ATOM 2679 C CA . ASP B 1 126 ? -7.859 -11.75 -21.016 1 94.31 126 ASP B CA 1
ATOM 2680 C C . ASP B 1 126 ? -6.355 -11.977 -21.141 1 94.31 126 ASP B C 1
ATOM 2682 O O . ASP B 1 126 ? -5.605 -11.766 -20.188 1 94.31 126 ASP B O 1
ATOM 2686 N N . ARG B 1 127 ? -5.949 -12.391 -22.266 1 93.94 127 ARG B N 1
ATOM 2687 C CA . ARG B 1 127 ? -4.516 -12.531 -22.516 1 93.94 127 ARG B CA 1
ATOM 2688 C C . ARG B 1 127 ? -3.787 -11.219 -22.25 1 93.94 127 ARG B C 1
ATOM 2690 O O . ARG B 1 127 ? -2.799 -11.188 -21.516 1 93.94 127 ARG B O 1
ATOM 2697 N N . GLU B 1 128 ? -4.25 -10.125 -22.797 1 96.44 128 GLU B N 1
ATOM 2698 C CA . GLU B 1 128 ? -3.631 -8.812 -22.641 1 96.44 128 GLU B CA 1
ATOM 2699 C C . GLU B 1 128 ? -3.664 -8.367 -21.172 1 96.44 128 GLU B C 1
ATOM 2701 O O . GLU B 1 128 ? -2.689 -7.801 -20.672 1 96.44 128 GLU B O 1
ATOM 2706 N N . LEU B 1 129 ? -4.758 -8.633 -20.531 1 97.19 129 LEU B N 1
ATOM 2707 C CA . LEU B 1 129 ? -4.887 -8.242 -19.125 1 97.19 129 LEU B CA 1
ATOM 2708 C C . LEU B 1 129 ? -3.842 -8.953 -18.266 1 97.19 129 LEU B C 1
ATOM 2710 O O . LEU B 1 129 ? -3.156 -8.312 -17.469 1 97.19 129 LEU B O 1
ATOM 2714 N N . VAL B 1 130 ? -3.678 -10.242 -18.438 1 95.88 130 VAL B N 1
ATOM 2715 C CA . VAL B 1 130 ? -2.73 -11.023 -17.656 1 95.88 130 VAL B CA 1
ATOM 2716 C C . VAL B 1 130 ? -1.31 -10.539 -17.922 1 95.88 130 VAL B C 1
ATOM 2718 O O . VAL B 1 130 ? -0.509 -10.406 -16.984 1 95.88 130 VAL B O 1
ATOM 2721 N N . LEU B 1 131 ? -1.005 -10.172 -19.156 1 96.31 131 LEU B N 1
ATOM 2722 C CA . LEU B 1 131 ? 0.323 -9.68 -19.5 1 96.31 131 LEU B CA 1
ATOM 2723 C C . LEU B 1 131 ? 0.552 -8.281 -18.938 1 96.31 131 LEU B C 1
ATOM 2725 O O . LEU B 1 131 ? 1.666 -7.945 -18.531 1 96.31 131 LEU B O 1
ATOM 2729 N N . ASP B 1 132 ? -0.508 -7.543 -18.844 1 95 132 ASP B N 1
ATOM 2730 C CA . ASP B 1 132 ? -0.402 -6.156 -18.391 1 95 132 ASP B CA 1
ATOM 2731 C C . ASP B 1 132 ? -0.177 -6.078 -16.891 1 95 132 ASP B C 1
ATOM 2733 O O . ASP B 1 132 ? 0.335 -5.078 -16.375 1 95 132 ASP B O 1
ATOM 2737 N N . VAL B 1 133 ? -0.577 -7.098 -16.141 1 94.75 133 VAL B N 1
ATOM 2738 C CA . VAL B 1 133 ? -0.473 -7.004 -14.688 1 94.75 133 VAL B CA 1
ATOM 2739 C C . VAL B 1 133 ? 0.816 -7.672 -14.211 1 94.75 133 VAL B C 1
ATOM 2741 O O . VAL B 1 133 ? 1.051 -7.805 -13.008 1 94.75 133 VAL B O 1
ATOM 2744 N N . LEU B 1 134 ? 1.648 -8.086 -15.18 1 90.75 134 LEU B N 1
ATOM 2745 C CA . LEU B 1 134 ? 2.984 -8.531 -14.797 1 90.75 134 LEU B CA 1
ATOM 2746 C C . LEU B 1 134 ? 3.785 -7.387 -14.18 1 90.75 134 LEU B C 1
ATOM 2748 O O . LEU B 1 134 ? 3.545 -6.219 -14.492 1 90.75 134 LEU B O 1
ATOM 2752 N N . HIS B 1 135 ? 4.719 -7.719 -13.367 1 85.31 135 HIS B N 1
ATOM 2753 C CA . HIS B 1 135 ? 5.473 -6.723 -12.609 1 85.31 135 HIS B CA 1
ATOM 2754 C C . HIS B 1 135 ? 6.422 -5.949 -13.523 1 85.31 135 HIS B C 1
ATOM 2756 O O . HIS B 1 135 ? 6.945 -6.5 -14.492 1 85.31 135 HIS B O 1
ATOM 2762 N N . GLU B 1 136 ? 6.598 -4.715 -13.117 1 84.25 136 GLU B N 1
ATOM 2763 C CA . GLU B 1 136 ? 7.43 -3.807 -13.906 1 84.25 136 GLU B CA 1
ATOM 2764 C C . GLU B 1 136 ? 8.906 -4.148 -13.758 1 84.25 136 GLU B C 1
ATOM 2766 O O . GLU B 1 136 ? 9.383 -4.43 -12.656 1 84.25 136 GLU B O 1
ATOM 2771 N N . SER B 1 137 ? 9.578 -3.934 -14.789 1 86.62 137 SER B N 1
ATOM 2772 C CA . SER B 1 137 ? 10.984 -4.305 -14.852 1 86.62 137 SER B CA 1
ATOM 2773 C C . SER B 1 137 ? 11.836 -3.395 -13.977 1 86.62 137 SER B C 1
ATOM 2775 O O . SER B 1 137 ? 12.844 -3.83 -13.414 1 86.62 137 SER B O 1
ATOM 2777 N N . ARG B 1 138 ? 11.406 -2.209 -13.836 1 87.75 138 ARG B N 1
ATOM 2778 C CA . ARG B 1 138 ? 12.203 -1.255 -13.07 1 87.75 138 ARG B CA 1
ATOM 2779 C C . ARG B 1 138 ? 12.359 -1.71 -11.625 1 87.75 138 ARG B C 1
ATOM 2781 O O . ARG B 1 138 ? 13.438 -1.56 -11.031 1 87.75 138 ARG B O 1
ATOM 2788 N N . PHE B 1 139 ? 11.43 -2.279 -11.102 1 92.06 139 PHE B N 1
ATOM 2789 C CA . PHE B 1 139 ? 11.492 -2.729 -9.719 1 92.06 139 PHE B CA 1
ATOM 2790 C C . PHE B 1 139 ? 12.32 -4 -9.602 1 92.06 139 PHE B C 1
ATOM 2792 O O . PHE B 1 139 ? 13.055 -4.184 -8.625 1 92.06 139 PHE B O 1
ATOM 2799 N N . GLU B 1 140 ? 12.148 -4.836 -10.586 1 94.81 140 GLU B N 1
ATOM 2800 C CA . GLU B 1 140 ? 12.992 -6.023 -10.648 1 94.81 140 GLU B CA 1
ATOM 2801 C C . GLU B 1 140 ? 14.477 -5.648 -10.688 1 94.81 140 GLU B C 1
ATOM 2803 O O . GLU B 1 140 ? 15.281 -6.215 -9.953 1 94.81 140 GLU B O 1
ATOM 2808 N N . 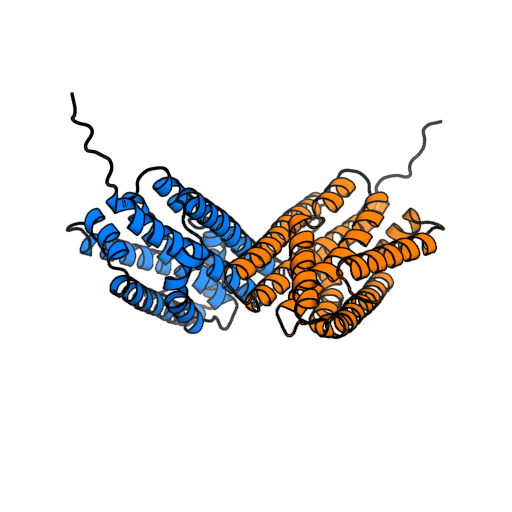GLU B 1 141 ? 14.742 -4.684 -11.508 1 96.06 141 GLU B N 1
ATOM 2809 C CA . GLU B 1 141 ? 16.125 -4.227 -11.648 1 96.06 141 GLU B CA 1
ATOM 2810 C C . GLU B 1 141 ? 16.641 -3.605 -10.352 1 96.06 141 GLU B C 1
ATOM 2812 O O . GLU B 1 141 ? 17.781 -3.824 -9.969 1 96.06 141 GLU B O 1
ATOM 2817 N N . PHE B 1 142 ? 15.867 -2.893 -9.734 1 97 142 PHE B N 1
ATOM 2818 C CA . PHE B 1 142 ? 16.25 -2.303 -8.453 1 97 142 PHE B CA 1
ATOM 2819 C C . PHE B 1 142 ? 16.609 -3.385 -7.449 1 97 142 PHE B C 1
ATOM 2821 O O . PHE B 1 142 ? 17.672 -3.311 -6.816 1 97 142 PHE B O 1
ATOM 2828 N N . SER B 1 143 ? 15.75 -4.336 -7.246 1 97.69 143 SER B N 1
ATOM 2829 C CA . SER B 1 143 ? 16.016 -5.418 -6.301 1 97.69 143 SER B CA 1
ATOM 2830 C C . SER B 1 143 ? 17.281 -6.168 -6.66 1 97.69 143 SER B C 1
ATOM 2832 O O . SER B 1 143 ? 18.109 -6.453 -5.785 1 97.69 143 SER B O 1
ATOM 2834 N N . ALA B 1 144 ? 17.438 -6.414 -7.91 1 97.88 144 ALA B N 1
ATOM 2835 C CA . ALA B 1 144 ? 18.625 -7.129 -8.383 1 97.88 144 ALA B CA 1
ATOM 2836 C C . ALA B 1 144 ? 19.906 -6.355 -8.055 1 97.88 144 ALA B C 1
ATOM 2838 O O . ALA B 1 144 ? 20.875 -6.926 -7.547 1 97.88 144 ALA B O 1
ATOM 2839 N N . GLU B 1 145 ? 19.844 -5.094 -8.328 1 98.06 145 GLU B N 1
ATOM 2840 C CA . GLU B 1 145 ? 21 -4.254 -8.086 1 98.06 145 GLU B CA 1
ATOM 2841 C C . GLU B 1 145 ? 21.344 -4.203 -6.598 1 98.06 145 GLU B C 1
ATOM 2843 O O . GLU B 1 145 ? 22.516 -4.238 -6.223 1 98.06 145 GLU B O 1
ATOM 2848 N N . GLU B 1 146 ? 20.375 -4.094 -5.797 1 98.25 146 GLU B N 1
ATOM 2849 C CA . GLU B 1 146 ? 20.594 -4.062 -4.355 1 98.25 146 GLU B CA 1
ATOM 2850 C C . GLU B 1 146 ? 21.203 -5.367 -3.859 1 98.25 146 GLU B C 1
ATOM 2852 O O . GLU B 1 146 ? 22.094 -5.355 -3.01 1 98.25 146 GLU B O 1
ATOM 2857 N N . ILE B 1 147 ? 20.719 -6.441 -4.344 1 98.44 147 ILE B N 1
ATOM 2858 C CA . ILE B 1 147 ? 21.234 -7.75 -3.955 1 98.44 147 ILE B CA 1
ATOM 2859 C C . ILE B 1 147 ? 22.688 -7.887 -4.395 1 98.44 147 ILE B C 1
ATOM 2861 O O . ILE B 1 147 ? 23.547 -8.273 -3.602 1 98.44 147 ILE B O 1
ATOM 2865 N N . ARG B 1 148 ? 22.953 -7.516 -5.613 1 98.56 148 ARG B N 1
ATOM 2866 C CA . ARG B 1 148 ? 24.328 -7.586 -6.125 1 98.56 148 ARG B CA 1
ATOM 2867 C C . ARG B 1 148 ? 25.266 -6.711 -5.301 1 98.56 148 ARG B C 1
ATOM 2869 O O . ARG B 1 148 ? 26.391 -7.117 -4.988 1 98.56 148 ARG B O 1
ATOM 2876 N N . ALA B 1 149 ? 24.797 -5.562 -5.02 1 98.31 149 ALA B N 1
ATOM 2877 C CA . ALA B 1 149 ? 25.609 -4.633 -4.25 1 98.31 149 ALA B CA 1
ATOM 2878 C C . ALA B 1 149 ? 25.922 -5.191 -2.867 1 98.31 149 ALA B C 1
ATOM 2880 O O . ALA B 1 149 ? 27.047 -5.035 -2.365 1 98.31 149 ALA B O 1
ATOM 2881 N N . ALA B 1 150 ? 24.953 -5.773 -2.242 1 98.31 150 ALA B N 1
ATOM 2882 C CA . ALA B 1 150 ? 25.156 -6.348 -0.914 1 98.31 150 ALA B CA 1
ATOM 2883 C C . ALA B 1 150 ? 26.172 -7.488 -0.957 1 98.31 150 ALA B C 1
ATOM 2885 O O . ALA B 1 150 ? 27.016 -7.598 -0.074 1 98.31 150 ALA B O 1
ATOM 2886 N N . ILE B 1 151 ? 26.094 -8.281 -1.971 1 98.25 151 ILE B N 1
ATOM 2887 C CA . ILE B 1 151 ? 26.984 -9.414 -2.113 1 98.25 151 ILE B CA 1
ATOM 2888 C C . ILE B 1 151 ? 28.406 -8.922 -2.418 1 98.25 151 ILE B C 1
ATOM 2890 O O . ILE B 1 151 ? 29.391 -9.469 -1.907 1 98.25 151 ILE B O 1
ATOM 2894 N N . ALA B 1 152 ? 28.5 -7.926 -3.256 1 98.31 152 ALA B N 1
ATOM 2895 C CA . ALA B 1 152 ? 29.812 -7.336 -3.553 1 98.31 152 ALA B CA 1
ATOM 2896 C C . ALA B 1 152 ? 30.469 -6.793 -2.289 1 98.31 152 ALA B C 1
ATOM 2898 O O . ALA B 1 152 ? 31.688 -6.902 -2.117 1 98.31 152 ALA B O 1
ATOM 2899 N N . ALA B 1 153 ? 29.656 -6.273 -1.426 1 98.12 153 ALA B N 1
ATOM 2900 C CA . ALA B 1 153 ? 30.156 -5.691 -0.186 1 98.12 153 ALA B CA 1
ATOM 2901 C C . ALA B 1 153 ? 30.531 -6.777 0.821 1 98.12 153 ALA B C 1
ATOM 2903 O O . ALA B 1 153 ? 31.469 -6.613 1.608 1 98.12 153 ALA B O 1
ATOM 2904 N N . ASP B 1 154 ? 29.781 -7.898 0.862 1 98.12 154 ASP B N 1
ATOM 2905 C CA . ASP B 1 154 ? 30.016 -9.023 1.757 1 98.12 154 ASP B CA 1
ATOM 2906 C C . ASP B 1 154 ? 29.625 -10.344 1.096 1 98.12 154 ASP B C 1
ATOM 2908 O O . ASP B 1 154 ? 28.469 -10.758 1.173 1 98.12 154 ASP B O 1
ATOM 2912 N N . PRO B 1 155 ? 30.5 -11.031 0.58 1 96.69 155 PRO B N 1
ATOM 2913 C CA . PRO B 1 155 ? 30.234 -12.25 -0.193 1 96.69 155 PRO B CA 1
ATOM 2914 C C . PRO B 1 155 ? 29.484 -13.305 0.612 1 96.69 155 PRO B C 1
ATOM 2916 O O . PRO B 1 155 ? 28.828 -14.172 0.034 1 96.69 155 PRO B O 1
ATOM 2919 N N . LYS B 1 156 ? 29.547 -13.188 1.894 1 96.81 156 LYS B N 1
ATOM 2920 C CA . LYS B 1 156 ? 28.859 -14.164 2.732 1 96.81 156 LYS B CA 1
ATOM 2921 C C . LYS B 1 156 ? 27.344 -14.023 2.602 1 96.81 156 LYS B C 1
ATOM 2923 O O . LYS B 1 156 ? 26.594 -14.969 2.893 1 96.81 156 LYS B O 1
ATOM 2928 N N . VAL B 1 157 ? 26.906 -12.945 2.168 1 97.56 157 VAL B N 1
ATOM 2929 C CA . VAL B 1 157 ? 25.5 -12.648 1.985 1 97.56 157 VAL B CA 1
ATOM 2930 C C . VAL B 1 157 ? 24.906 -13.57 0.921 1 97.56 157 VAL B C 1
ATOM 2932 O O . VAL B 1 157 ? 23.734 -13.945 0.997 1 97.56 157 VAL B O 1
ATOM 2935 N N . ALA B 1 158 ? 25.688 -13.969 0 1 98 158 ALA B N 1
ATOM 2936 C CA . ALA B 1 158 ? 25.234 -14.805 -1.108 1 98 158 ALA B CA 1
ATOM 2937 C C . ALA B 1 158 ? 24.688 -16.125 -0.604 1 98 158 ALA B C 1
ATOM 2939 O O . ALA B 1 158 ? 23.625 -16.594 -1.061 1 98 158 ALA B O 1
ATOM 2940 N N . ASN B 1 159 ? 25.391 -16.703 0.296 1 97.44 159 ASN B N 1
ATOM 2941 C CA . ASN B 1 159 ? 24.953 -18 0.815 1 97.44 159 ASN B CA 1
ATOM 2942 C C . ASN B 1 159 ? 23.641 -17.891 1.572 1 97.44 159 ASN B C 1
ATOM 2944 O O . ASN B 1 159 ? 22.703 -18.672 1.342 1 97.44 159 ASN B O 1
ATOM 2948 N N . ARG B 1 160 ? 23.547 -16.938 2.379 1 97.5 160 ARG B N 1
ATOM 2949 C CA . ARG B 1 160 ? 22.328 -16.719 3.16 1 97.5 160 ARG B CA 1
ATOM 2950 C C . ARG B 1 160 ? 21.141 -16.453 2.252 1 97.5 160 ARG B C 1
ATOM 2952 O O . ARG B 1 160 ? 20.078 -17.047 2.434 1 97.5 160 ARG B O 1
ATOM 2959 N N . LEU B 1 161 ? 21.328 -15.617 1.302 1 98.5 161 LEU B N 1
ATOM 2960 C CA . LEU B 1 161 ? 20.219 -15.258 0.411 1 98.5 161 LEU B CA 1
ATOM 2961 C C . LEU B 1 161 ? 19.875 -16.422 -0.516 1 98.5 161 LEU B C 1
ATOM 2963 O O . LEU B 1 161 ? 18.719 -16.578 -0.924 1 98.5 161 LEU B O 1
ATOM 2967 N N . SER B 1 162 ? 20.859 -17.266 -0.804 1 98.56 162 SER B N 1
ATOM 2968 C CA . SER B 1 162 ? 20.594 -18.453 -1.595 1 98.56 162 SER B CA 1
ATOM 2969 C C . SER B 1 162 ? 19.688 -19.422 -0.835 1 98.56 162 SER B C 1
ATOM 2971 O O . SER B 1 162 ? 18.766 -20 -1.405 1 98.56 162 SER B O 1
ATOM 2973 N N . MET B 1 163 ? 20 -19.594 0.4 1 97.81 163 MET B N 1
ATOM 2974 C CA . MET B 1 163 ? 19.172 -20.453 1.226 1 97.81 163 MET B CA 1
ATOM 2975 C C . MET B 1 163 ? 17.75 -19.906 1.358 1 97.81 163 MET B C 1
ATOM 2977 O O . MET B 1 163 ? 16.781 -20.656 1.288 1 97.81 163 MET B O 1
ATOM 2981 N N . TRP B 1 164 ? 17.672 -18.625 1.536 1 98.25 164 TRP B N 1
ATOM 2982 C CA . TRP B 1 164 ? 16.391 -17.938 1.586 1 98.25 164 TRP B CA 1
ATOM 2983 C C . TRP B 1 164 ? 15.625 -18.109 0.279 1 98.25 164 TRP B C 1
ATOM 2985 O O . TRP B 1 164 ? 14.438 -18.453 0.288 1 98.25 164 TRP B O 1
ATOM 2995 N N . ALA B 1 165 ? 16.297 -18 -0.835 1 98.12 165 ALA B N 1
ATOM 2996 C CA . ALA B 1 165 ? 15.688 -18.141 -2.15 1 98.12 165 ALA B CA 1
ATOM 2997 C C . ALA B 1 165 ? 15.156 -19.562 -2.355 1 98.12 165 ALA B C 1
ATOM 2999 O O . ALA B 1 165 ? 14.094 -19.75 -2.953 1 98.12 165 ALA B O 1
ATOM 3000 N N . ARG B 1 166 ? 15.852 -20.516 -1.853 1 96.69 166 ARG B N 1
ATOM 3001 C CA . ARG B 1 166 ? 15.406 -21.891 -1.943 1 96.69 166 ARG B CA 1
ATOM 3002 C C . ARG B 1 166 ? 14.133 -22.125 -1.142 1 96.69 166 ARG B C 1
ATOM 3004 O O . ARG B 1 166 ? 13.227 -22.828 -1.589 1 96.69 166 ARG B O 1
ATOM 3011 N N . ARG B 1 167 ? 14.109 -21.516 -0.053 1 97.38 167 ARG B N 1
ATOM 3012 C CA . ARG B 1 167 ? 12.891 -21.594 0.74 1 97.38 167 ARG B CA 1
ATOM 3013 C C . ARG B 1 167 ? 11.719 -20.938 0.005 1 97.38 167 ARG B C 1
ATOM 3015 O O . ARG B 1 167 ? 10.617 -21.5 -0.023 1 97.38 167 ARG B O 1
ATOM 3022 N N . LEU B 1 168 ? 11.914 -19.844 -0.593 1 97.75 168 LEU B N 1
ATOM 3023 C CA . LEU B 1 168 ? 10.891 -19.125 -1.356 1 97.75 168 LEU B CA 1
ATOM 3024 C C . LEU B 1 168 ? 10.352 -20 -2.486 1 97.75 168 LEU B C 1
ATOM 3026 O O . LEU B 1 168 ? 9.141 -20.172 -2.629 1 97.75 168 LEU B O 1
ATOM 3030 N N . SER B 1 169 ? 11.273 -20.562 -3.258 1 95.94 169 SER B N 1
ATOM 3031 C CA . SER B 1 169 ? 10.859 -21.359 -4.406 1 95.94 169 SER B CA 1
ATOM 3032 C C . SER B 1 169 ? 10.195 -22.672 -3.959 1 95.94 169 SER B C 1
ATOM 3034 O O . SER B 1 169 ? 9.234 -23.125 -4.578 1 95.94 169 SER B O 1
ATOM 3036 N N . GLY B 1 170 ? 10.719 -23.219 -2.912 1 95.31 170 GLY B N 1
ATOM 3037 C CA . GLY B 1 170 ? 10.109 -24.438 -2.387 1 95.31 170 GLY B CA 1
ATOM 3038 C C . GLY B 1 170 ? 8.688 -24.234 -1.897 1 95.31 170 GLY B C 1
ATOM 3039 O O . GLY B 1 170 ? 7.793 -25.016 -2.219 1 95.31 170 GLY B O 1
ATOM 3040 N N . GLU B 1 171 ? 8.508 -23.188 -1.141 1 96.44 171 GLU B N 1
ATOM 3041 C CA . GLU B 1 171 ? 7.168 -22.859 -0.646 1 96.44 171 GLU B CA 1
ATOM 3042 C C . GLU B 1 171 ? 6.23 -22.5 -1.791 1 96.44 171 GLU B C 1
ATOM 3044 O O . GLU B 1 171 ? 5.043 -22.828 -1.756 1 96.44 171 GLU B O 1
ATOM 3049 N N . ALA B 1 172 ? 6.73 -21.797 -2.814 1 95.12 172 ALA B N 1
ATOM 3050 C CA . ALA B 1 172 ? 5.934 -21.484 -3.998 1 95.12 172 ALA B CA 1
ATOM 3051 C C . ALA B 1 172 ? 5.453 -22.75 -4.699 1 95.12 172 ALA B C 1
ATOM 3053 O O . ALA B 1 172 ? 4.281 -22.859 -5.062 1 95.12 172 ALA B O 1
ATOM 3054 N N . LEU B 1 173 ? 6.344 -23.703 -4.883 1 91.12 173 LEU B N 1
ATOM 3055 C CA . LEU B 1 173 ? 6.004 -24.969 -5.531 1 91.12 173 LEU B CA 1
ATOM 3056 C C . LEU B 1 173 ? 4.969 -25.734 -4.719 1 91.12 173 LEU B C 1
ATOM 3058 O O . LEU B 1 173 ? 4.012 -26.281 -5.273 1 91.12 173 LEU B O 1
ATOM 3062 N N . SER B 1 174 ? 5.18 -25.719 -3.438 1 92 174 SER B N 1
ATOM 3063 C CA . SER B 1 174 ? 4.258 -26.422 -2.549 1 92 174 SER B CA 1
ATOM 3064 C C . SER B 1 174 ? 2.848 -25.844 -2.658 1 92 174 SER B C 1
ATOM 3066 O O . SER B 1 174 ? 1.878 -26.594 -2.812 1 92 174 SER B O 1
ATOM 3068 N N . GLN B 1 175 ? 2.711 -24.562 -2.596 1 91.19 175 GLN B N 1
ATOM 3069 C CA . GLN B 1 175 ? 1.396 -23.938 -2.668 1 91.19 175 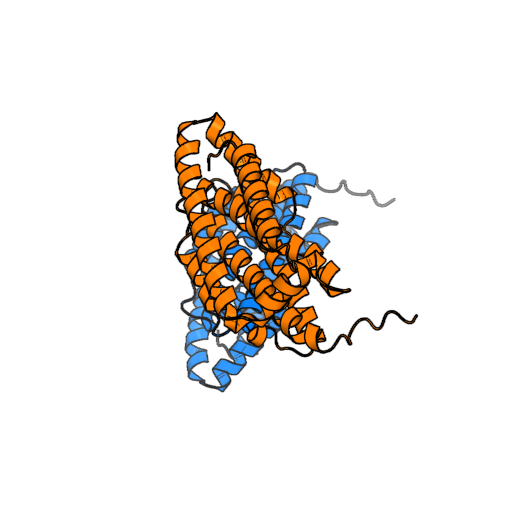GLN B CA 1
ATOM 3070 C C . GLN B 1 175 ? 0.805 -24.047 -4.07 1 91.19 175 GLN B C 1
ATOM 3072 O O . GLN B 1 175 ? -0.412 -24.172 -4.23 1 91.19 175 GLN B O 1
ATOM 3077 N N . ALA B 1 176 ? 1.654 -24 -5.117 1 88.81 176 ALA B N 1
ATOM 3078 C CA . ALA B 1 176 ? 1.185 -24.234 -6.48 1 88.81 176 ALA B CA 1
ATOM 3079 C C . ALA B 1 176 ? 0.564 -25.625 -6.621 1 88.81 176 ALA B C 1
ATOM 3081 O O . ALA B 1 176 ? -0.459 -25.781 -7.289 1 88.81 176 ALA B O 1
ATOM 3082 N N . GLN B 1 177 ? 1.13 -26.562 -6.016 1 86.12 177 GLN B N 1
ATOM 3083 C CA . GLN B 1 177 ? 0.603 -27.922 -6.031 1 86.12 177 GLN B CA 1
ATOM 3084 C C . GLN B 1 177 ? -0.741 -28 -5.312 1 86.12 177 GLN B C 1
ATOM 3086 O O . GLN B 1 177 ? -1.672 -28.641 -5.793 1 86.12 177 GLN B O 1
ATOM 3091 N N . ALA B 1 178 ? -0.787 -27.312 -4.219 1 87.38 178 ALA B N 1
ATOM 3092 C CA . ALA B 1 178 ? -2.037 -27.281 -3.465 1 87.38 178 ALA B CA 1
ATOM 3093 C C . ALA B 1 178 ? -3.162 -26.672 -4.289 1 87.38 178 ALA B C 1
ATOM 3095 O O . ALA B 1 178 ? -4.285 -27.172 -4.301 1 87.38 178 ALA B O 1
ATOM 3096 N N . VAL B 1 179 ? -2.854 -25.578 -4.941 1 88.5 179 VAL B N 1
ATOM 3097 C CA . VAL B 1 179 ? -3.832 -24.922 -5.789 1 88.5 179 VAL B CA 1
ATOM 3098 C C . VAL B 1 179 ? -4.23 -25.828 -6.945 1 88.5 179 VAL B C 1
ATOM 3100 O O . VAL B 1 179 ? -5.41 -25.953 -7.273 1 88.5 179 VAL B O 1
ATOM 3103 N N . ALA B 1 180 ? -3.275 -26.531 -7.535 1 83.62 180 ALA B N 1
ATOM 3104 C CA . ALA B 1 180 ? -3.541 -27.438 -8.648 1 83.62 180 ALA B CA 1
ATOM 3105 C C . ALA B 1 180 ? -4.453 -28.578 -8.219 1 83.62 180 ALA B C 1
ATOM 3107 O O . ALA B 1 180 ? -5.332 -29 -8.977 1 83.62 180 ALA B O 1
ATOM 3108 N N . MET B 1 181 ? -4.324 -29.031 -7.059 1 84.44 181 MET B N 1
ATOM 3109 C CA . MET B 1 181 ? -5.117 -30.141 -6.543 1 84.44 181 MET B CA 1
ATOM 3110 C C . MET B 1 181 ? -6.562 -29.703 -6.301 1 84.44 181 MET B C 1
ATOM 3112 O O . MET B 1 181 ? -7.492 -30.484 -6.523 1 84.44 181 MET B O 1
ATOM 3116 N N . ALA B 1 182 ? -6.668 -28.516 -5.949 1 87.12 182 ALA B N 1
ATOM 3117 C CA . ALA B 1 182 ? -7.988 -28.047 -5.539 1 87.12 182 ALA B CA 1
ATOM 3118 C C . ALA B 1 182 ? -8.742 -27.422 -6.711 1 87.12 182 ALA B C 1
ATOM 3120 O O . ALA B 1 182 ? -9.961 -27.234 -6.648 1 87.12 182 ALA B O 1
ATOM 3121 N N . HIS B 1 183 ? -8.016 -27.109 -7.727 1 85.69 183 HIS B N 1
ATOM 3122 C CA . HIS B 1 183 ? -8.641 -26.359 -8.812 1 85.69 183 HIS B CA 1
ATOM 3123 C C . HIS B 1 183 ? -8.383 -27.031 -10.164 1 85.69 183 HIS B C 1
ATOM 3125 O O . HIS B 1 183 ? -7.547 -26.547 -10.938 1 85.69 183 HIS B O 1
ATOM 3131 N N . ALA B 1 184 ? -9.188 -27.953 -10.469 1 76.56 184 ALA B N 1
ATOM 3132 C CA . ALA B 1 184 ? -9.031 -28.766 -11.672 1 76.56 184 ALA B CA 1
ATOM 3133 C C . ALA B 1 184 ? -9.18 -27.922 -12.93 1 76.56 184 ALA B C 1
ATOM 3135 O O . ALA B 1 184 ? -8.531 -28.188 -13.945 1 76.56 184 ALA B O 1
ATOM 3136 N N . GLY B 1 185 ? -9.977 -26.938 -12.781 1 73.5 185 GLY B N 1
ATOM 3137 C CA . GLY B 1 185 ? -10.164 -26.047 -13.922 1 73.5 185 GLY B CA 1
ATOM 3138 C C . GLY B 1 185 ? -8.906 -25.297 -14.312 1 73.5 185 GLY B C 1
ATOM 3139 O O . GLY B 1 185 ? -8.594 -25.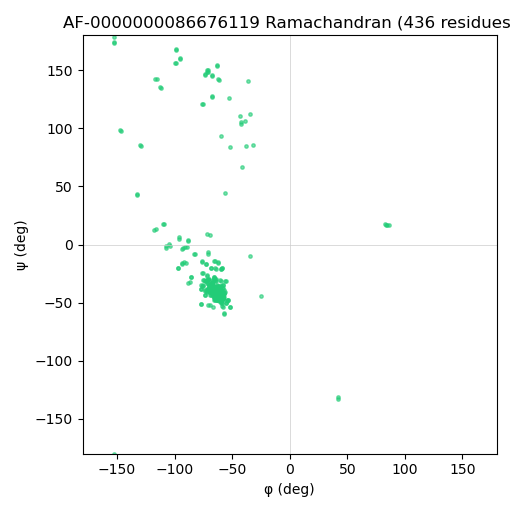172 -15.492 1 73.5 185 GLY B O 1
ATOM 3140 N N . LEU B 1 186 ? -8.227 -24.906 -13.32 1 78.19 186 LEU B N 1
ATOM 3141 C CA . LEU B 1 186 ? -6.961 -24.219 -13.578 1 78.19 186 LEU B CA 1
ATOM 3142 C C . LEU B 1 186 ? -5.938 -25.172 -14.18 1 78.19 186 LEU B C 1
ATOM 3144 O O . LEU B 1 186 ? -5.227 -24.828 -15.117 1 78.19 186 LEU B O 1
ATOM 3148 N N . VAL B 1 187 ? -5.949 -26.281 -13.648 1 76.06 187 VAL B N 1
ATOM 3149 C CA . VAL B 1 187 ? -5.035 -27.312 -14.133 1 76.06 187 VAL B CA 1
ATOM 3150 C C . VAL B 1 187 ? -5.367 -27.656 -15.586 1 76.06 187 VAL B C 1
ATOM 3152 O O . VAL B 1 187 ? -4.469 -27.781 -16.422 1 76.06 187 VAL B O 1
ATOM 3155 N N . ALA B 1 188 ? -6.605 -27.766 -15.812 1 73.69 188 ALA B N 1
ATOM 3156 C CA . ALA B 1 188 ? -7.043 -28.078 -17.172 1 73.69 188 ALA B CA 1
ATOM 3157 C C . ALA B 1 188 ? -6.633 -26.984 -18.156 1 73.69 188 ALA B C 1
ATOM 3159 O O . ALA B 1 188 ? -6.195 -27.281 -19.266 1 73.69 188 ALA B O 1
ATOM 3160 N N . LEU B 1 189 ? -6.785 -25.812 -17.703 1 71.38 189 LEU B N 1
ATOM 3161 C CA . LEU B 1 189 ? -6.387 -24.688 -18.562 1 71.38 189 LEU B CA 1
ATOM 3162 C C . LEU B 1 189 ? -4.906 -24.781 -18.906 1 71.38 189 LEU B C 1
ATOM 3164 O O . LEU B 1 189 ? -4.527 -24.609 -20.078 1 71.38 189 LEU B O 1
ATOM 3168 N N . VAL B 1 190 ? -4.172 -25.094 -17.922 1 73 190 VAL B N 1
ATOM 3169 C CA . VAL B 1 190 ? -2.73 -25.219 -18.109 1 73 190 VAL B CA 1
ATOM 3170 C C . VAL B 1 190 ? -2.422 -26.438 -18.969 1 73 190 VAL B C 1
ATOM 3172 O O . VAL B 1 190 ? -1.632 -26.344 -19.922 1 73 190 VAL B O 1
ATOM 3175 N N . MET B 1 191 ? -3.168 -27.484 -18.719 1 68.81 191 MET B N 1
ATOM 3176 C CA . MET B 1 191 ? -2.9 -28.734 -19.406 1 68.81 191 MET B CA 1
ATOM 3177 C C . MET B 1 191 ? -3.342 -28.672 -20.875 1 68.81 191 MET B C 1
ATOM 3179 O O . MET B 1 191 ? -2.684 -29.219 -21.75 1 68.81 191 MET B O 1
ATOM 3183 N N . VAL B 1 192 ? -4.48 -28.141 -21.125 1 65.94 192 VAL B N 1
ATOM 3184 C CA . VAL B 1 192 ? -4.953 -27.969 -22.484 1 65.94 192 VAL B CA 1
ATOM 3185 C C . VAL B 1 192 ? -3.965 -27.109 -23.281 1 65.94 192 VAL B C 1
ATOM 3187 O O . VAL B 1 192 ? -3.682 -27.391 -24.438 1 65.94 192 VAL B O 1
ATOM 3190 N N . GLY B 1 193 ? -3.512 -26.125 -22.547 1 63.41 193 GLY B N 1
ATOM 3191 C CA . GLY B 1 193 ? -2.582 -25.234 -23.219 1 63.41 193 GLY B CA 1
ATOM 3192 C C . GLY B 1 193 ? -1.228 -25.859 -23.469 1 63.41 193 GLY B C 1
ATOM 3193 O O . GLY B 1 193 ? -0.664 -25.719 -24.562 1 63.41 193 GLY B O 1
ATOM 3194 N N . VAL B 1 194 ? -0.883 -26.547 -22.453 1 67.62 194 VAL B N 1
ATOM 3195 C CA . VAL B 1 194 ? 0.482 -27.062 -22.531 1 67.62 194 VAL B CA 1
ATOM 3196 C C . VAL B 1 194 ? 0.481 -28.438 -23.188 1 67.62 194 VAL B C 1
ATOM 3198 O O . VAL B 1 194 ? 1.452 -28.828 -23.828 1 67.62 194 VAL B O 1
ATOM 3201 N N . GLY B 1 195 ? -0.744 -29 -23.219 1 64.06 195 GLY B N 1
ATOM 3202 C CA . GLY B 1 195 ? -0.801 -30.359 -23.734 1 64.06 195 GLY B CA 1
ATOM 3203 C C . GLY B 1 195 ? 0.328 -31.25 -23.234 1 64.06 195 GLY B C 1
ATOM 3204 O O . GLY B 1 195 ? 0.568 -31.328 -22.031 1 64.06 195 GLY B O 1
ATOM 3205 N N . ASP B 1 196 ? 0.879 -31.859 -24.172 1 64.5 196 ASP B N 1
ATOM 3206 C CA . ASP B 1 196 ? 1.987 -32.781 -23.922 1 64.5 196 ASP B CA 1
ATOM 3207 C C . ASP B 1 196 ? 3.254 -32.031 -23.531 1 64.5 196 ASP B C 1
ATOM 3209 O O . ASP B 1 196 ? 4.277 -32.625 -23.219 1 64.5 196 ASP B O 1
ATOM 3213 N N . GLN B 1 197 ? 3.043 -30.75 -23.312 1 68.75 197 GLN B N 1
ATOM 3214 C CA . GLN B 1 197 ? 4.238 -29.938 -23.109 1 68.75 197 GLN B CA 1
ATOM 3215 C C . GLN B 1 197 ? 4.34 -29.484 -21.656 1 68.75 197 GLN B C 1
ATOM 3217 O O . GLN B 1 197 ? 5.055 -28.516 -21.359 1 68.75 197 GLN B O 1
ATOM 3222 N N . ALA B 1 198 ? 3.562 -30.203 -20.719 1 74.25 198 ALA B N 1
ATOM 3223 C CA . ALA B 1 198 ? 3.621 -29.812 -19.312 1 74.25 198 ALA B CA 1
ATOM 3224 C C . ALA B 1 198 ? 5.051 -29.906 -18.781 1 74.25 198 ALA B C 1
ATOM 3226 O O . ALA B 1 198 ? 5.516 -29 -18.078 1 74.25 198 ALA B O 1
ATOM 3227 N N . ALA B 1 199 ? 5.641 -31.031 -19.109 1 76.06 199 ALA B N 1
ATOM 3228 C CA . ALA B 1 199 ? 7.027 -31.203 -18.688 1 76.06 199 ALA B CA 1
ATOM 3229 C C . ALA B 1 199 ? 7.918 -30.094 -19.234 1 76.06 199 ALA B C 1
ATOM 3231 O O . ALA B 1 199 ? 8.82 -29.609 -18.547 1 76.06 199 ALA B O 1
ATOM 3232 N N . SER B 1 200 ? 7.672 -29.688 -20.406 1 85.38 200 SER B N 1
ATOM 3233 C CA . SER B 1 200 ? 8.438 -28.609 -21.031 1 85.38 200 SER B CA 1
ATOM 3234 C C . SER B 1 200 ? 8.195 -27.281 -20.328 1 85.38 200 SER B C 1
ATOM 3236 O O . SER B 1 200 ? 9.117 -26.484 -20.172 1 85.38 200 SER B O 1
ATOM 3238 N N . LEU B 1 201 ? 7.027 -27.094 -19.875 1 84.62 201 LEU B N 1
ATOM 3239 C CA . LEU B 1 201 ? 6.703 -25.875 -19.141 1 84.62 201 LEU B CA 1
ATOM 3240 C C . LEU B 1 201 ? 7.48 -25.797 -17.828 1 84.62 201 LEU B C 1
ATOM 3242 O O . LEU B 1 201 ? 8.086 -24.781 -17.516 1 84.62 201 LEU B O 1
ATOM 3246 N N . PHE B 1 202 ? 7.473 -26.891 -17.094 1 84.62 202 PHE B N 1
ATOM 3247 C CA . PHE B 1 202 ? 8.188 -26.938 -15.828 1 84.62 202 PHE B CA 1
ATOM 3248 C C . PHE B 1 202 ? 9.68 -26.688 -16.031 1 84.62 202 PHE B C 1
ATOM 3250 O O . PHE B 1 202 ? 10.312 -25.984 -15.242 1 84.62 202 PHE B O 1
ATOM 3257 N N . LYS B 1 203 ? 10.18 -27.234 -17.094 1 89.88 203 LYS B N 1
ATOM 3258 C CA . LYS B 1 203 ? 11.586 -27.047 -17.422 1 89.88 203 LYS B CA 1
ATOM 3259 C C . LYS B 1 203 ? 11.891 -25.578 -17.719 1 89.88 203 LYS B C 1
ATOM 3261 O O . LYS B 1 203 ? 12.898 -25.047 -17.281 1 89.88 203 LYS B O 1
ATOM 3266 N N . ARG B 1 204 ? 11.047 -24.938 -18.453 1 92.12 204 ARG B N 1
ATOM 3267 C CA . ARG B 1 204 ? 11.242 -23.531 -18.766 1 92.12 204 ARG B CA 1
ATOM 3268 C C . ARG B 1 204 ? 11.188 -22.672 -17.516 1 92.12 204 ARG B C 1
ATOM 3270 O O . ARG B 1 204 ? 12.008 -21.766 -17.344 1 92.12 204 ARG B O 1
ATOM 3277 N N . LEU B 1 205 ? 10.266 -23.016 -16.625 1 93.06 205 LEU B N 1
ATOM 3278 C CA . LEU B 1 205 ? 10.125 -22.25 -15.391 1 93.06 205 LEU B CA 1
ATOM 3279 C C . LEU B 1 205 ? 11.352 -22.438 -14.5 1 93.06 205 LEU B C 1
ATOM 3281 O O . LEU B 1 205 ? 11.852 -21.484 -13.922 1 93.06 205 LEU B O 1
ATOM 3285 N N . THR B 1 206 ? 11.812 -23.672 -14.438 1 93.31 206 THR B N 1
ATOM 3286 C CA . THR B 1 206 ? 12.984 -23.969 -13.625 1 93.31 206 THR B CA 1
ATOM 3287 C C . THR B 1 206 ? 14.227 -23.312 -14.203 1 93.31 206 THR B C 1
ATOM 3289 O O . THR B 1 206 ? 15.055 -22.766 -13.461 1 93.31 206 THR B O 1
ATOM 3292 N N . SER B 1 207 ? 14.359 -23.297 -15.508 1 95.56 207 SER B N 1
ATOM 3293 C CA . SER B 1 207 ? 15.492 -22.656 -16.172 1 95.56 207 SER B CA 1
ATOM 3294 C C . SER B 1 207 ? 15.477 -21.156 -15.938 1 95.56 207 SER B C 1
ATOM 3296 O O . SER B 1 207 ? 16.516 -20.547 -15.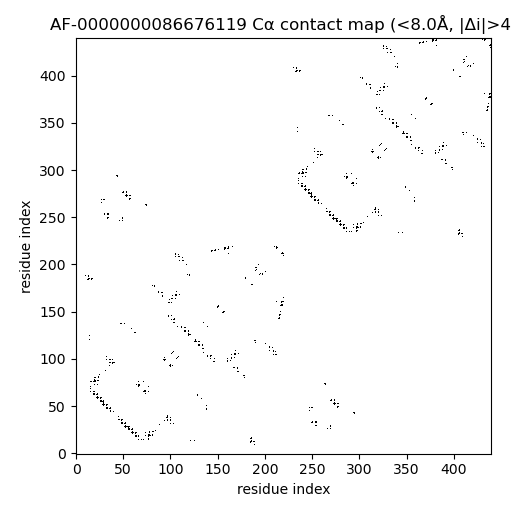656 1 95.56 207 SER B O 1
ATOM 3298 N N . ALA B 1 208 ? 14.352 -20.578 -16.094 1 96.12 208 ALA B N 1
ATOM 3299 C CA . ALA B 1 208 ? 14.219 -19.141 -15.859 1 96.12 208 ALA B CA 1
ATOM 3300 C C . ALA B 1 208 ? 14.594 -18.797 -14.422 1 96.12 208 ALA B C 1
ATOM 3302 O O . ALA B 1 208 ? 15.266 -17.781 -14.18 1 96.12 208 ALA B O 1
ATOM 3303 N N . HIS B 1 209 ? 14.18 -19.609 -13.492 1 96.62 209 HIS B N 1
ATOM 3304 C CA . HIS B 1 209 ? 14.508 -19.391 -12.086 1 96.62 209 HIS B CA 1
ATOM 3305 C C . HIS B 1 209 ? 16.016 -19.469 -11.859 1 96.62 209 HIS B C 1
ATOM 3307 O O . HIS B 1 209 ? 16.578 -18.625 -11.164 1 96.62 209 HIS B O 1
ATOM 3313 N N . SER B 1 210 ? 16.594 -20.438 -12.453 1 96.69 210 SER B N 1
ATOM 3314 C CA . SER B 1 210 ? 18.047 -20.609 -12.32 1 96.69 210 SER B CA 1
ATOM 3315 C C . SER B 1 210 ? 18.797 -19.406 -12.867 1 96.69 210 SER B C 1
ATOM 3317 O O . SER B 1 210 ? 19.75 -18.922 -12.258 1 96.69 210 SER B O 1
ATOM 3319 N N . ALA B 1 211 ? 18.344 -18.969 -13.984 1 97.19 211 ALA B N 1
ATOM 3320 C CA . ALA B 1 211 ? 18.969 -17.797 -14.586 1 97.19 211 ALA B CA 1
ATOM 3321 C C . ALA B 1 211 ? 18.812 -16.562 -13.695 1 97.19 211 ALA B C 1
ATOM 3323 O O . ALA B 1 211 ? 19.75 -15.766 -13.555 1 97.19 211 ALA B O 1
ATOM 3324 N N . ARG B 1 212 ? 17.688 -16.406 -13.117 1 97.19 212 ARG B N 1
ATOM 3325 C CA . ARG B 1 212 ? 17.375 -15.297 -12.211 1 97.19 212 ARG B CA 1
ATOM 3326 C C . ARG B 1 212 ? 18.297 -15.328 -10.984 1 97.19 212 ARG B C 1
ATOM 3328 O O . ARG B 1 212 ? 18.844 -14.305 -10.594 1 97.19 212 ARG B O 1
ATOM 3335 N N . MET B 1 213 ? 18.5 -16.484 -10.406 1 97.69 213 MET B N 1
ATOM 3336 C CA . MET B 1 213 ? 19.406 -16.656 -9.266 1 97.69 213 MET B CA 1
ATOM 3337 C C . MET B 1 213 ? 20.828 -16.266 -9.633 1 97.69 213 MET B C 1
ATOM 3339 O O . MET B 1 213 ? 21.453 -15.461 -8.938 1 97.69 213 MET B O 1
ATOM 3343 N N . THR B 1 214 ? 21.234 -16.719 -10.758 1 97.31 214 THR B N 1
ATOM 3344 C CA . THR B 1 214 ? 22.594 -16.5 -11.211 1 97.31 214 THR B CA 1
ATOM 3345 C C . THR B 1 214 ? 22.828 -15.023 -11.5 1 97.31 214 THR B C 1
ATOM 3347 O O . THR B 1 214 ? 23.906 -14.492 -11.211 1 97.31 214 THR B O 1
ATOM 3350 N N . SER B 1 215 ? 21.891 -14.406 -12 1 97.38 215 SER B N 1
ATOM 3351 C CA . SER B 1 215 ? 22.031 -13.023 -12.438 1 97.38 215 SER B CA 1
ATOM 3352 C C . SER B 1 215 ? 22.328 -12.094 -11.266 1 97.38 215 SER B C 1
ATOM 3354 O O . SER B 1 215 ? 22.859 -11 -11.461 1 97.38 215 SER B O 1
ATOM 3356 N N . VAL B 1 216 ? 21.984 -12.578 -10.047 1 98 216 VAL B N 1
ATOM 3357 C CA . VAL B 1 216 ? 22.219 -11.695 -8.914 1 98 216 VAL B CA 1
ATOM 3358 C C . VAL B 1 216 ? 23.25 -12.32 -7.977 1 98 216 VAL B C 1
ATOM 3360 O O . VAL B 1 216 ? 23.406 -11.883 -6.836 1 98 216 VAL B O 1
ATOM 3363 N N . GLY B 1 217 ? 23.891 -13.344 -8.5 1 97.75 217 GLY B N 1
ATOM 3364 C CA . GLY B 1 217 ? 25 -13.945 -7.766 1 97.75 217 GLY B CA 1
ATOM 3365 C C . GLY B 1 217 ? 24.547 -14.969 -6.746 1 97.75 217 GLY B C 1
ATOM 3366 O O . GLY B 1 217 ? 25.281 -15.289 -5.809 1 97.75 217 GLY B O 1
ATOM 3367 N N . LEU B 1 218 ? 23.312 -15.445 -6.879 1 97.94 218 LEU B N 1
ATOM 3368 C CA . LEU B 1 218 ? 22.812 -16.469 -5.969 1 97.94 218 LEU B CA 1
ATOM 3369 C C . LEU B 1 218 ? 22.984 -17.859 -6.57 1 97.94 218 LEU B C 1
ATOM 3371 O O . LEU B 1 218 ? 23.141 -18 -7.785 1 97.94 218 LEU B O 1
ATOM 3375 N N . ASN B 1 219 ? 22.938 -18.797 -5.703 1 91.44 219 ASN B N 1
ATOM 3376 C CA . ASN B 1 219 ? 23.094 -20.188 -6.129 1 91.44 219 ASN B CA 1
ATOM 3377 C C . ASN B 1 219 ? 21.844 -21.016 -5.859 1 91.44 219 ASN B C 1
ATOM 3379 O O . ASN B 1 219 ? 21.109 -20.734 -4.906 1 91.44 219 ASN B O 1
ATOM 3383 N N . ASN B 1 220 ? 21.562 -21.875 -6.754 1 84.94 220 ASN B N 1
ATOM 3384 C CA . ASN B 1 220 ? 20.406 -22.766 -6.641 1 84.94 220 ASN B CA 1
ATOM 3385 C C . ASN B 1 220 ? 20.656 -23.891 -5.645 1 84.94 220 ASN B C 1
ATOM 3387 O O . ASN B 1 220 ? 21.797 -24.312 -5.461 1 84.94 220 ASN B O 1
#

pLDDT: mean 90.56, std 13.59, range [24.19, 98.56]

Nearest PDB structures (foldseek):
  3ez0-assembly2_D  TM=9.437E-01  e=8.705E-14  Arthrobacter sp. FB24
  3ez0-assembly2_C  TM=9.396E-01  e=2.444E-13  Arthrobacter sp. FB24
  3ez0-assembly1_B  TM=9.360E-01  e=4.188E-13  Arthrobacter sp. FB24
  3pwq-assembly1_D  TM=6.916E-01  e=5.247E-03  Escherichia coli str. K-12 substr. MG1655
  3pwq-assembly2_H  TM=7.041E-01  e=6.003E-03  Escherichia coli str. K-12 substr. MG1655

Foldseek 3Di:
DPPPPDDDPLLLVLLLLVLLQLLLLLVVQLVQLLVLLVQDPDDVSSVLSNVQSVLSVVLNVLSQVVCVVSVHHSCVSNVVLCVLSVQLCVQQRDPHNLSSLLCCQLVLQLVLLVLLLLLQLDDPPSSVSSNVSRGDVVSNVVSLVVLLVVCVVPVVVQAVSQVSSVSNVVSVVVSVVVCCVVCVSNVVSSCVSCPVNVVVSVVVSVVSSQVSCVSSPHHD/DPPPPDDCPLVLVLLLLVLLQLLLLLVVQLVQLLVLLVQDPDDVSSVLSNVQSVLSVVLNVLSQVVCVVSVHHSCVSNVVLCVLSVQLCVQQRDPHNLSSLLCCQLVLQLVLLVLLLLLQLDDPPSSVSSNVSRGDVVSNVVSLVVLLVVCVVPVVSQAVSQVSSVSSVVSVVVSVVVCCVVCVSNVVSSCVSCPVNVVVSVVVSVVSSQVSQVSSPHHD